Protein AF-A0A4Q5WMM6-F1 (afdb_monomer_lite)

Structure (mmCIF, N/CA/C/O backbone):
data_AF-A0A4Q5WMM6-F1
#
_entry.id   AF-A0A4Q5WMM6-F1
#
loop_
_atom_site.group_PDB
_atom_site.id
_atom_site.type_symbol
_atom_site.label_atom_id
_atom_site.label_alt_id
_atom_site.label_comp_id
_atom_site.label_asym_id
_atom_site.label_entity_id
_atom_site.label_seq_id
_atom_site.pdbx_PDB_ins_code
_atom_site.Cartn_x
_atom_site.Cartn_y
_atom_site.Cartn_z
_atom_site.occupancy
_atom_site.B_iso_or_equiv
_atom_site.auth_seq_id
_atom_site.auth_comp_id
_atom_site.auth_asym_id
_atom_site.auth_atom_id
_atom_site.pdbx_PDB_model_num
ATOM 1 N N . MET A 1 1 ? -0.741 -54.634 65.780 1.00 42.09 1 MET A N 1
ATOM 2 C CA . MET A 1 1 ? 0.707 -54.381 65.928 1.00 42.09 1 MET A CA 1
ATOM 3 C C . MET A 1 1 ? 1.304 -54.548 64.545 1.00 42.09 1 MET A C 1
ATOM 5 O O . MET A 1 1 ? 1.468 -55.671 64.091 1.00 42.09 1 MET A O 1
ATOM 9 N N . THR A 1 2 ? 1.455 -53.440 63.824 1.00 37.25 2 THR A N 1
ATOM 10 C CA . THR A 1 2 ? 1.686 -53.439 62.374 1.00 37.25 2 THR A CA 1
ATOM 11 C C . THR A 1 2 ? 2.961 -52.653 62.109 1.00 37.25 2 THR A C 1
ATOM 13 O O . THR A 1 2 ? 3.047 -51.476 62.450 1.00 37.25 2 THR A O 1
ATOM 16 N N . LEU A 1 3 ? 3.972 -53.351 61.593 1.00 31.09 3 LEU A N 1
ATOM 17 C CA . LEU A 1 3 ? 5.332 -52.864 61.388 1.00 31.09 3 LEU A CA 1
ATOM 18 C C . LEU A 1 3 ? 5.391 -52.001 60.115 1.00 31.09 3 LEU A C 1
ATOM 20 O O . LEU A 1 3 ? 5.029 -52.467 59.037 1.00 31.09 3 LEU A O 1
ATOM 24 N N . HIS A 1 4 ? 5.850 -50.755 60.236 1.00 38.62 4 HIS A N 1
ATOM 25 C CA . HIS A 1 4 ? 6.099 -49.850 59.111 1.00 38.62 4 HIS A CA 1
ATOM 26 C C . HIS A 1 4 ? 7.573 -49.980 58.698 1.00 38.62 4 HIS A C 1
ATOM 28 O O . HIS A 1 4 ? 8.462 -49.648 59.479 1.00 38.62 4 HIS A O 1
ATOM 34 N N . VAL A 1 5 ? 7.839 -50.463 57.482 1.00 46.03 5 VAL A N 1
ATOM 35 C CA . VAL A 1 5 ? 9.185 -50.502 56.885 1.00 46.03 5 VAL A CA 1
ATOM 36 C C . VAL A 1 5 ? 9.279 -49.375 55.862 1.00 46.03 5 VAL A C 1
ATOM 38 O O . VAL A 1 5 ? 8.534 -49.357 54.884 1.00 46.03 5 VAL A O 1
ATOM 41 N N . SER A 1 6 ? 10.179 -48.418 56.093 1.00 51.00 6 SER A N 1
ATOM 42 C CA . SER A 1 6 ? 10.506 -47.361 55.138 1.00 51.00 6 SER A CA 1
ATOM 43 C C . SER A 1 6 ? 11.709 -47.774 54.286 1.00 51.00 6 SER A C 1
ATOM 45 O O . SER A 1 6 ? 12.741 -48.209 54.791 1.00 51.00 6 SER A O 1
ATOM 47 N N . THR A 1 7 ? 11.587 -47.633 52.967 1.00 46.28 7 THR A N 1
ATOM 48 C CA . THR A 1 7 ? 12.708 -47.743 52.020 1.00 46.28 7 THR A CA 1
ATOM 49 C C . THR A 1 7 ? 13.027 -46.366 51.435 1.00 46.28 7 THR A C 1
ATOM 51 O O . THR A 1 7 ? 12.098 -45.672 51.008 1.00 46.28 7 THR A O 1
ATOM 54 N N . PRO A 1 8 ? 14.305 -45.954 51.341 1.00 46.97 8 PRO A N 1
ATOM 55 C CA . PRO A 1 8 ? 14.666 -44.655 50.791 1.00 46.97 8 PRO A CA 1
ATOM 56 C C . PRO A 1 8 ? 14.713 -44.696 49.255 1.00 46.97 8 PRO A C 1
ATOM 58 O O . PRO A 1 8 ? 15.453 -45.475 48.653 1.00 46.97 8 PRO A O 1
ATOM 61 N N . LYS A 1 9 ? 13.959 -43.802 48.602 1.00 46.16 9 LYS A N 1
ATOM 62 C CA . LYS A 1 9 ? 14.089 -43.513 47.164 1.00 46.16 9 LYS A CA 1
ATOM 63 C C . LYS A 1 9 ? 15.376 -42.716 46.914 1.00 46.16 9 LYS A C 1
ATOM 65 O O . LYS A 1 9 ? 15.429 -41.519 47.184 1.00 46.16 9 LYS A O 1
ATOM 70 N N . ARG A 1 10 ? 16.408 -43.365 46.363 1.00 42.62 10 ARG A N 1
ATOM 71 C CA . ARG A 1 10 ? 17.571 -42.687 45.763 1.00 42.62 10 ARG A CA 1
ATOM 72 C C . ARG A 1 10 ? 17.164 -42.052 44.429 1.00 42.62 10 ARG A C 1
ATOM 74 O O . ARG A 1 10 ? 16.766 -42.752 43.504 1.00 42.62 10 ARG A O 1
ATOM 81 N N . ALA A 1 11 ? 17.291 -40.731 44.331 1.00 43.66 11 ALA A N 1
ATOM 82 C CA . ALA A 1 11 ? 17.119 -39.980 43.093 1.00 43.66 11 ALA A CA 1
ATOM 83 C C . ALA A 1 11 ? 18.363 -40.128 42.198 1.00 43.66 11 ALA A C 1
ATOM 85 O O . ALA A 1 11 ? 19.453 -39.681 42.554 1.00 43.66 11 ALA A O 1
ATOM 86 N N . PHE A 1 12 ? 18.193 -40.743 41.029 1.00 40.00 12 PHE A N 1
ATOM 87 C CA . PHE A 1 12 ? 19.207 -40.806 39.977 1.00 40.00 12 PHE A CA 1
ATOM 88 C C . PHE A 1 12 ? 19.127 -39.510 39.150 1.00 40.00 12 PHE A C 1
ATOM 90 O O . PHE A 1 12 ? 18.174 -39.299 38.400 1.00 40.00 12 PHE A O 1
ATOM 97 N N . ARG A 1 13 ? 20.093 -38.597 39.315 1.00 43.25 13 ARG A N 1
ATOM 98 C CA . ARG A 1 13 ? 20.235 -37.404 38.461 1.00 43.25 13 ARG A CA 1
ATOM 99 C C . ARG A 1 13 ? 20.886 -37.807 37.134 1.00 43.25 13 ARG A C 1
ATOM 101 O O . ARG A 1 13 ? 22.081 -38.083 37.098 1.00 43.25 13 ARG A O 1
ATOM 108 N N . ILE A 1 14 ? 20.117 -37.796 36.045 1.00 45.94 14 ILE A N 1
ATOM 109 C CA . ILE A 1 14 ? 20.639 -37.869 34.671 1.00 45.94 14 ILE A CA 1
ATOM 110 C C . ILE A 1 14 ? 20.966 -36.440 34.218 1.00 45.94 14 ILE A C 1
ATOM 112 O O . ILE A 1 14 ? 20.097 -35.688 33.782 1.00 45.94 14 ILE A O 1
ATOM 116 N N . SER A 1 15 ? 22.235 -36.056 34.348 1.00 52.06 15 SER A N 1
ATOM 117 C CA . SER A 1 15 ? 22.768 -34.729 34.002 1.00 52.06 15 SER A CA 1
ATOM 118 C C . SER A 1 15 ? 23.566 -34.760 32.689 1.00 52.06 15 SER A C 1
ATOM 120 O O . SER A 1 15 ? 24.702 -34.302 32.662 1.00 52.06 15 SER A O 1
ATOM 122 N N . ALA A 1 16 ? 23.023 -35.329 31.605 1.00 49.00 16 ALA A N 1
ATOM 123 C CA . ALA A 1 16 ? 23.789 -35.507 30.358 1.00 49.00 16 ALA A CA 1
ATOM 124 C C . ALA A 1 16 ? 23.026 -35.216 29.049 1.00 49.00 16 ALA A C 1
ATOM 126 O O . ALA A 1 16 ? 23.457 -35.649 27.987 1.00 49.00 16 ALA A O 1
ATOM 127 N N . LEU A 1 17 ? 21.919 -34.458 29.081 1.00 43.31 17 LEU A N 1
ATOM 128 C CA . LEU A 1 17 ? 21.119 -34.171 27.872 1.00 43.31 17 LEU A CA 1
ATOM 129 C C . LEU A 1 17 ? 20.916 -32.675 27.553 1.00 43.31 17 LEU A C 1
ATOM 131 O O . LEU A 1 17 ? 19.968 -32.310 26.864 1.00 43.31 17 LEU A O 1
ATOM 135 N N . HIS A 1 18 ? 21.803 -31.796 28.034 1.00 44.00 18 HIS A N 1
ATOM 136 C CA . HIS A 1 18 ? 21.745 -30.348 27.754 1.00 44.00 18 HIS A CA 1
ATOM 137 C C . HIS A 1 18 ? 22.843 -29.829 26.805 1.00 44.00 18 HIS A C 1
ATOM 139 O O . HIS A 1 18 ? 22.775 -28.680 26.370 1.00 44.00 18 HIS A O 1
ATOM 145 N N . SER A 1 19 ? 23.816 -30.656 26.409 1.00 48.78 19 SER A N 1
ATOM 146 C CA . SER A 1 19 ? 24.912 -30.246 25.514 1.00 48.78 19 SER A CA 1
ATOM 147 C C . SER A 1 19 ? 24.616 -30.439 24.017 1.00 48.78 19 SER A C 1
ATOM 149 O O . SER A 1 19 ? 25.186 -29.722 23.200 1.00 48.78 19 SER A O 1
ATOM 151 N N . PHE A 1 20 ? 23.664 -31.297 23.627 1.00 45.09 20 PHE A N 1
ATOM 152 C CA . PHE A 1 20 ? 23.365 -31.549 22.203 1.00 45.09 20 PHE A CA 1
ATOM 153 C C . PHE A 1 20 ? 22.414 -30.528 21.544 1.00 45.09 20 PHE A C 1
ATOM 155 O O . PHE A 1 20 ? 22.384 -30.404 20.323 1.00 45.09 20 PHE A O 1
ATOM 162 N N . ARG A 1 21 ? 21.674 -29.724 22.324 1.00 45.56 21 ARG A N 1
ATOM 163 C CA . ARG A 1 21 ? 20.770 -28.682 21.781 1.00 45.56 21 ARG A CA 1
ATOM 164 C C . ARG A 1 21 ? 21.465 -27.359 21.432 1.00 45.56 21 ARG A C 1
ATOM 166 O O . ARG A 1 21 ? 20.851 -26.514 20.784 1.00 45.56 21 ARG A O 1
ATOM 173 N N . ARG A 1 22 ? 22.730 -27.164 21.826 1.00 46.16 22 ARG A N 1
ATOM 174 C CA . ARG A 1 22 ? 23.497 -25.945 21.500 1.00 46.16 22 ARG A CA 1
ATOM 175 C C . ARG A 1 22 ? 24.283 -26.047 20.187 1.00 46.16 22 ARG A C 1
ATOM 177 O O . ARG A 1 22 ? 24.434 -25.029 19.524 1.00 46.16 22 ARG A O 1
ATOM 184 N N . ALA A 1 23 ? 24.680 -27.245 19.752 1.00 45.91 23 ALA A N 1
ATOM 185 C CA . ALA A 1 23 ? 25.389 -27.429 18.479 1.00 45.91 23 ALA A CA 1
ATOM 186 C C . ALA A 1 23 ? 24.468 -27.309 17.241 1.00 45.91 23 ALA A C 1
ATOM 188 O O . ALA A 1 23 ? 24.877 -26.784 16.211 1.00 45.91 23 ALA A O 1
ATOM 189 N N . SER A 1 24 ? 23.191 -27.699 17.350 1.00 41.78 24 SER A N 1
ATOM 190 C CA . SER A 1 24 ? 22.228 -27.616 16.234 1.00 41.78 24 SER A CA 1
ATOM 191 C C . SER A 1 24 ? 21.763 -26.182 15.919 1.00 41.78 24 SER A C 1
ATOM 193 O O . SER A 1 24 ? 21.461 -25.877 14.768 1.00 41.78 24 SER A O 1
ATOM 195 N N . ARG A 1 25 ? 21.782 -25.264 16.898 1.00 44.69 25 ARG A N 1
ATOM 196 C CA . ARG A 1 25 ? 21.458 -23.843 16.660 1.00 44.69 25 ARG A CA 1
ATOM 197 C C . ARG A 1 25 ? 22.590 -23.062 15.986 1.00 44.69 25 ARG A C 1
ATOM 199 O O . ARG A 1 25 ? 22.311 -22.049 15.362 1.00 44.69 25 ARG A O 1
ATOM 206 N N . PHE A 1 26 ? 23.833 -23.541 16.062 1.00 45.47 26 PHE A N 1
ATOM 207 C CA . PHE A 1 26 ? 24.964 -22.923 15.359 1.00 45.47 26 PHE A CA 1
ATOM 208 C C . PHE A 1 26 ? 25.076 -23.377 13.895 1.00 45.47 26 PHE A C 1
ATOM 210 O O . PHE A 1 26 ? 25.489 -22.591 13.050 1.00 45.47 26 PHE A O 1
ATOM 217 N N . LEU A 1 27 ? 24.639 -24.599 13.564 1.00 41.47 27 LEU A N 1
ATOM 218 C CA . LEU A 1 27 ? 24.679 -25.105 12.186 1.00 41.47 27 LEU A CA 1
ATOM 219 C C . LEU A 1 27 ? 23.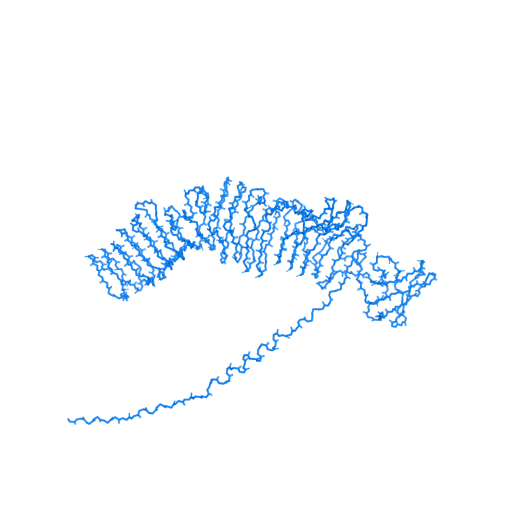536 -24.559 11.303 1.00 41.47 27 LEU A C 1
ATOM 221 O O . LEU A 1 27 ? 23.707 -24.439 10.095 1.00 41.47 27 LEU A O 1
ATOM 225 N N . LEU A 1 28 ? 22.397 -24.162 11.890 1.00 41.56 28 LEU A N 1
ATOM 226 C CA . LEU A 1 28 ? 21.270 -23.575 11.143 1.00 41.56 28 LEU A CA 1
ATOM 227 C C . LEU A 1 28 ? 21.453 -22.073 10.835 1.00 41.56 28 LEU A C 1
ATOM 229 O O . LEU A 1 28 ? 20.857 -21.571 9.891 1.00 41.56 28 LEU A O 1
ATOM 233 N N . VAL A 1 29 ? 22.299 -21.362 11.590 1.00 46.25 29 VAL A N 1
ATOM 234 C CA . VAL A 1 29 ? 22.613 -19.937 11.350 1.00 46.25 29 VAL A CA 1
ATOM 235 C C . VAL A 1 29 ? 23.725 -19.763 10.306 1.00 46.25 29 VAL A C 1
ATOM 237 O O . VAL A 1 29 ? 23.777 -18.739 9.632 1.00 46.25 29 VAL A O 1
ATOM 240 N N . LEU A 1 30 ? 24.576 -20.776 10.097 1.00 41.75 30 LEU A N 1
ATOM 241 C CA . LEU A 1 30 ? 25.654 -20.711 9.101 1.00 41.75 30 LEU A CA 1
ATOM 242 C C . LEU A 1 30 ? 25.179 -20.988 7.657 1.00 41.75 30 LEU A C 1
ATOM 244 O O . LEU A 1 30 ? 25.856 -20.591 6.714 1.00 41.75 30 LEU A O 1
ATOM 248 N N . LEU A 1 31 ? 24.011 -21.623 7.468 1.00 42.59 31 LEU A N 1
ATOM 249 C CA . LEU A 1 31 ? 23.415 -21.862 6.139 1.00 42.59 31 LEU A CA 1
ATOM 250 C C . LEU A 1 31 ? 22.515 -20.714 5.639 1.00 42.59 31 LEU A C 1
ATOM 252 O O . LEU A 1 31 ? 22.195 -20.677 4.455 1.00 42.59 31 LEU A O 1
ATOM 256 N N . SER A 1 32 ? 22.117 -19.765 6.498 1.00 42.34 32 SER A N 1
ATOM 257 C CA . SER A 1 32 ? 21.301 -18.600 6.099 1.00 42.34 32 SER A CA 1
ATOM 258 C C . SER A 1 32 ? 22.113 -17.418 5.564 1.00 42.34 32 SER A C 1
ATOM 260 O O . SER A 1 32 ? 21.542 -16.440 5.097 1.00 42.34 32 SER A O 1
ATOM 262 N N . SER A 1 33 ? 23.441 -17.503 5.610 1.00 38.25 33 SER A N 1
ATOM 263 C CA . SER A 1 33 ? 24.368 -16.549 4.998 1.00 38.25 33 SER A CA 1
ATOM 264 C C . SER A 1 33 ? 24.922 -17.082 3.675 1.00 38.25 33 SER A C 1
ATOM 266 O O . SER A 1 33 ? 26.099 -16.914 3.370 1.00 38.25 33 SER A O 1
ATOM 268 N N . PHE A 1 34 ? 24.070 -17.714 2.861 1.00 45.34 34 PHE A N 1
ATOM 269 C CA . PHE A 1 34 ? 24.264 -17.602 1.422 1.00 45.34 34 PHE A CA 1
ATOM 270 C C . PHE A 1 34 ? 24.040 -16.132 1.091 1.00 45.34 34 PHE A C 1
ATOM 272 O O . PHE A 1 34 ? 22.903 -15.671 1.006 1.00 45.34 34 PHE A O 1
ATOM 279 N N . SER A 1 35 ? 25.136 -15.382 0.972 1.00 44.38 35 SER A N 1
ATOM 280 C CA . SER A 1 35 ? 25.141 -14.109 0.270 1.00 44.38 35 SER A CA 1
ATOM 281 C C . SER A 1 35 ? 24.444 -14.373 -1.056 1.00 44.38 35 SER A C 1
ATOM 283 O O . SER A 1 35 ? 24.987 -15.084 -1.903 1.00 44.38 35 SER A O 1
ATOM 285 N N . LEU A 1 36 ? 23.208 -13.894 -1.201 1.00 47.59 36 LEU A N 1
ATOM 286 C CA . LEU A 1 36 ? 22.569 -13.797 -2.500 1.00 47.59 36 LEU A CA 1
ATOM 287 C C . LEU A 1 36 ? 23.571 -13.016 -3.341 1.00 47.59 36 LEU A C 1
ATOM 289 O O . LEU A 1 36 ? 23.777 -11.828 -3.102 1.00 47.59 36 LEU A O 1
ATOM 293 N N . LEU A 1 37 ? 24.282 -13.712 -4.231 1.00 48.50 37 LEU A N 1
ATOM 294 C CA . LEU A 1 37 ? 25.025 -13.078 -5.303 1.00 48.50 37 LEU A CA 1
ATOM 295 C C . LEU A 1 37 ? 23.961 -12.292 -6.052 1.00 48.50 37 LEU A C 1
ATOM 297 O O . LEU A 1 37 ? 23.182 -12.869 -6.809 1.00 48.50 37 LEU A O 1
ATOM 301 N N . THR A 1 38 ? 23.850 -11.002 -5.749 1.00 57.22 38 THR A N 1
ATOM 302 C CA . THR A 1 38 ? 23.042 -10.076 -6.520 1.00 57.22 38 THR A CA 1
ATOM 303 C C . THR A 1 38 ? 23.685 -10.096 -7.890 1.00 57.22 38 THR A C 1
ATOM 305 O O . THR A 1 38 ? 24.739 -9.496 -8.097 1.00 57.22 38 THR A O 1
ATOM 308 N N . ALA A 1 39 ? 23.124 -10.902 -8.793 1.00 64.38 39 ALA A N 1
ATOM 309 C CA . ALA A 1 39 ? 23.498 -10.863 -10.189 1.00 64.38 39 ALA A CA 1
ATOM 310 C C . ALA A 1 39 ? 23.431 -9.390 -10.589 1.00 64.38 39 ALA A C 1
ATOM 312 O O . ALA A 1 39 ? 22.413 -8.738 -10.347 1.00 64.38 39 ALA A O 1
ATOM 313 N N . HIS A 1 40 ? 24.549 -8.854 -11.077 1.00 68.56 40 HIS A N 1
ATOM 314 C CA . HIS A 1 40 ? 24.590 -7.470 -11.514 1.00 68.56 40 HIS A CA 1
ATOM 315 C C . HIS A 1 40 ? 23.494 -7.286 -12.557 1.00 68.56 40 HIS A C 1
ATOM 317 O O . HIS A 1 40 ? 23.458 -8.010 -13.555 1.00 68.56 40 HIS A O 1
ATOM 323 N N . ALA A 1 41 ? 22.580 -6.361 -12.280 1.00 82.50 41 ALA A N 1
ATOM 324 C CA . ALA A 1 41 ? 21.581 -5.974 -13.248 1.00 82.50 41 ALA A CA 1
ATOM 325 C C . ALA A 1 41 ? 22.301 -5.431 -14.484 1.00 82.50 41 ALA A C 1
ATOM 327 O O . ALA A 1 41 ? 23.289 -4.702 -14.363 1.00 82.50 41 ALA A O 1
ATOM 328 N N . ASN A 1 42 ? 21.868 -5.847 -15.675 1.00 94.75 42 ASN A N 1
ATOM 329 C CA . ASN A 1 42 ? 22.401 -5.245 -16.891 1.00 94.75 42 ASN A CA 1
ATOM 330 C C . ASN A 1 42 ? 21.681 -3.924 -17.124 1.00 94.75 42 ASN A C 1
ATOM 332 O O . ASN A 1 42 ? 20.454 -3.873 -17.025 1.00 94.75 42 ASN A O 1
ATOM 336 N N . ASP A 1 43 ? 22.425 -2.903 -17.526 1.00 96.62 43 ASP A N 1
ATOM 337 C CA . ASP A 1 43 ? 21.830 -1.640 -17.943 1.00 96.62 43 ASP A CA 1
ATOM 338 C C . ASP A 1 43 ? 21.176 -1.802 -19.320 1.00 96.62 43 ASP A C 1
ATOM 340 O O . ASP A 1 43 ? 21.827 -2.200 -20.293 1.00 96.62 43 ASP A O 1
ATOM 344 N N . VAL A 1 44 ? 19.893 -1.457 -19.418 1.00 97.69 44 VAL A N 1
ATOM 345 C CA . VAL A 1 44 ? 19.125 -1.433 -20.667 1.00 97.69 44 VAL A CA 1
ATOM 346 C C . VAL A 1 44 ? 18.555 -0.033 -20.872 1.00 97.69 44 VAL A C 1
ATOM 348 O O . VAL A 1 44 ? 17.702 0.430 -20.120 1.00 97.69 44 VAL A O 1
ATOM 351 N N . THR A 1 45 ? 19.036 0.670 -21.895 1.00 97.56 45 THR A N 1
ATOM 352 C CA . THR A 1 45 ? 18.696 2.079 -22.140 1.00 97.56 45 THR A CA 1
ATOM 353 C C . THR A 1 45 ? 17.848 2.234 -23.395 1.00 97.56 45 THR A C 1
ATOM 355 O O . THR A 1 45 ? 18.151 1.637 -24.426 1.00 97.56 45 THR A O 1
ATOM 358 N N . ALA A 1 46 ? 16.801 3.057 -23.333 1.00 98.00 46 ALA A N 1
ATOM 359 C CA . ALA A 1 46 ? 15.994 3.397 -24.496 1.00 98.00 46 ALA A CA 1
ATOM 360 C C . ALA A 1 46 ? 16.812 4.228 -25.499 1.00 98.00 46 ALA A C 1
ATOM 362 O O . ALA A 1 46 ? 17.405 5.248 -25.141 1.00 98.00 46 ALA A O 1
ATOM 363 N N . ILE A 1 47 ? 16.813 3.814 -26.765 1.00 97.00 47 ILE A N 1
ATOM 364 C CA . ILE A 1 47 ? 17.522 4.478 -27.872 1.00 97.00 47 ILE A CA 1
ATOM 365 C C . ILE A 1 47 ? 16.587 5.037 -28.947 1.00 97.00 47 ILE A C 1
ATOM 367 O O . ILE A 1 47 ? 17.034 5.779 -29.822 1.00 97.00 47 ILE A O 1
ATOM 371 N N . ALA A 1 48 ? 15.301 4.708 -28.866 1.00 97.12 48 ALA A N 1
ATOM 372 C CA . ALA A 1 48 ? 14.254 5.207 -29.741 1.00 97.12 48 ALA A CA 1
ATOM 373 C C . ALA A 1 48 ? 12.916 5.237 -28.990 1.00 97.12 48 ALA A C 1
ATOM 375 O O . ALA A 1 48 ? 12.767 4.629 -27.931 1.00 97.12 48 ALA A O 1
ATOM 376 N N . SER A 1 49 ? 11.923 5.924 -29.558 1.00 97.88 49 SER A N 1
ATOM 377 C CA . SER A 1 49 ? 10.533 5.746 -29.120 1.00 97.88 49 SER A CA 1
ATOM 378 C C . SER A 1 49 ? 9.990 4.419 -29.658 1.00 97.88 49 SER A C 1
ATOM 380 O O . SER A 1 49 ? 10.342 4.020 -30.768 1.00 97.88 49 SER A O 1
ATOM 382 N N . GLY A 1 50 ? 9.131 3.738 -28.903 1.00 98.19 50 GLY A N 1
ATOM 383 C CA . GLY A 1 50 ? 8.555 2.464 -29.332 1.00 98.19 50 GLY A CA 1
ATOM 384 C C . GLY A 1 50 ? 7.935 1.645 -28.206 1.00 98.19 50 GLY A C 1
ATOM 385 O O . GLY A 1 50 ? 7.705 2.130 -27.101 1.00 98.19 50 GLY A O 1
ATOM 386 N N . SER A 1 51 ? 7.615 0.387 -28.500 1.00 98.25 51 SER A N 1
ATOM 387 C CA . SER A 1 51 ? 7.031 -0.525 -27.514 1.00 98.25 51 SER A CA 1
ATOM 388 C C . SER A 1 51 ? 8.092 -1.094 -26.573 1.00 98.25 51 SER A C 1
ATOM 390 O O . SER A 1 51 ? 9.197 -1.420 -26.995 1.00 98.25 51 SER A O 1
ATOM 392 N N . TRP A 1 52 ? 7.732 -1.311 -25.307 1.00 98.38 52 TRP A N 1
ATOM 393 C CA . TRP A 1 52 ? 8.610 -1.920 -24.305 1.00 98.38 52 TRP A CA 1
ATOM 394 C C . TRP A 1 52 ? 9.174 -3.274 -24.759 1.00 98.38 52 TRP A C 1
ATOM 396 O O . TRP A 1 52 ? 10.321 -3.599 -24.480 1.00 98.38 52 TRP A O 1
ATOM 406 N N . ASN A 1 53 ? 8.393 -4.068 -25.487 1.00 97.88 53 ASN A N 1
ATOM 407 C CA . ASN A 1 53 ? 8.787 -5.392 -25.965 1.00 97.88 53 ASN A CA 1
ATOM 408 C C . ASN A 1 53 ? 9.461 -5.396 -27.354 1.00 97.88 53 ASN A C 1
ATOM 410 O O . ASN A 1 53 ? 9.673 -6.473 -27.909 1.00 97.88 53 ASN A O 1
ATOM 414 N N . ALA A 1 54 ? 9.798 -4.236 -27.928 1.00 98.06 54 ALA A N 1
ATOM 415 C CA . ALA A 1 54 ? 10.490 -4.149 -29.213 1.00 98.06 54 ALA A CA 1
ATOM 416 C C . ALA A 1 54 ? 12.014 -4.004 -29.006 1.00 98.06 54 ALA A C 1
ATOM 418 O O . ALA A 1 54 ? 12.437 -3.011 -28.416 1.00 98.06 54 ALA A O 1
ATOM 419 N N . PRO A 1 55 ? 12.864 -4.927 -29.508 1.00 97.81 55 PRO A N 1
ATOM 420 C CA . PRO A 1 55 ? 14.321 -4.828 -29.350 1.00 97.81 55 PRO A CA 1
ATOM 421 C C . PRO A 1 55 ? 14.907 -3.495 -29.831 1.00 97.81 55 PRO A C 1
ATOM 423 O O . PRO A 1 55 ? 15.734 -2.921 -29.135 1.00 97.81 55 PRO A O 1
ATOM 426 N N . ALA A 1 56 ? 14.410 -2.955 -30.949 1.00 97.62 56 ALA A N 1
ATOM 427 C CA . ALA A 1 56 ? 14.865 -1.687 -31.529 1.00 97.62 56 ALA A CA 1
ATOM 428 C C . ALA A 1 56 ? 14.620 -0.449 -30.643 1.00 97.62 56 ALA A C 1
ATOM 430 O O . ALA A 1 56 ? 15.145 0.631 -30.908 1.00 97.62 56 ALA A O 1
ATOM 431 N N . THR A 1 57 ? 13.813 -0.573 -29.586 1.00 98.12 57 THR A N 1
ATOM 432 C CA . THR A 1 57 ? 13.610 0.497 -28.603 1.00 98.12 57 THR A CA 1
ATOM 433 C C . THR A 1 57 ? 14.777 0.594 -27.622 1.00 98.12 57 THR A C 1
ATOM 435 O O . THR A 1 57 ? 15.001 1.662 -27.057 1.00 98.12 57 THR A O 1
ATOM 438 N N . TRP A 1 58 ? 15.554 -0.474 -27.441 1.00 98.31 58 TRP A N 1
ATOM 439 C CA . TRP A 1 58 ? 16.427 -0.653 -26.287 1.00 98.31 58 TRP A CA 1
ATOM 440 C C . TRP A 1 58 ? 17.820 -1.117 -26.673 1.00 98.31 58 TRP A C 1
ATOM 442 O O . TRP A 1 58 ? 17.976 -1.935 -27.566 1.00 98.31 58 TRP A O 1
ATOM 452 N N . VAL A 1 59 ? 18.830 -0.692 -25.922 1.00 98.12 59 VAL A N 1
ATOM 453 C CA . VAL A 1 59 ? 20.185 -1.244 -25.999 1.00 98.12 59 VAL A CA 1
ATOM 454 C C . VAL A 1 59 ? 20.601 -1.749 -24.632 1.00 98.12 59 VAL A C 1
ATOM 456 O O . VAL A 1 59 ? 20.588 -0.992 -23.662 1.00 98.12 59 VAL A O 1
ATOM 459 N N . ARG A 1 60 ? 21.003 -3.020 -24.565 1.00 97.69 60 ARG A N 1
ATOM 460 C CA . ARG A 1 60 ? 21.658 -3.604 -23.391 1.00 97.69 60 ARG A CA 1
ATOM 461 C C . ARG A 1 60 ? 23.150 -3.334 -23.467 1.00 97.69 60 ARG A C 1
ATOM 463 O O . ARG A 1 60 ? 23.798 -3.803 -24.406 1.00 97.69 60 ARG A O 1
ATOM 47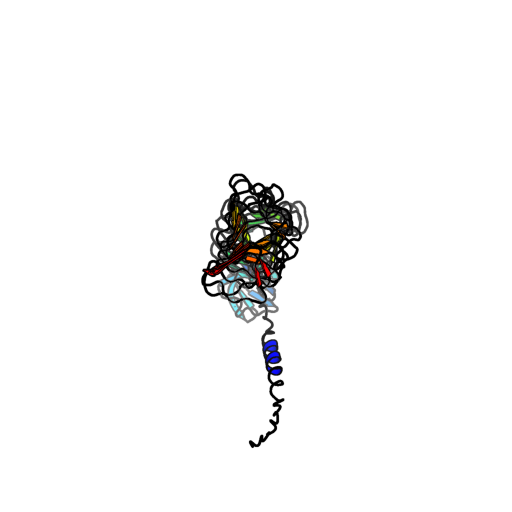0 N N . THR A 1 61 ? 23.684 -2.625 -22.480 1.00 97.19 61 THR A N 1
ATOM 471 C CA . THR A 1 61 ? 25.122 -2.372 -22.366 1.00 97.19 61 THR A CA 1
ATOM 472 C C . THR A 1 61 ? 25.855 -3.687 -22.130 1.00 97.19 61 THR A C 1
ATOM 474 O O . THR A 1 61 ? 25.471 -4.488 -21.277 1.00 97.19 61 THR A O 1
ATOM 477 N N . LEU A 1 62 ? 26.913 -3.916 -22.901 1.00 96.25 62 LEU A N 1
ATOM 478 C CA . LEU A 1 62 ? 27.779 -5.080 -22.780 1.00 96.25 62 LEU A CA 1
ATOM 479 C C . LEU A 1 62 ? 29.140 -4.660 -22.203 1.00 96.25 62 LEU A C 1
ATOM 481 O O . LEU A 1 62 ? 29.542 -3.504 -22.353 1.00 96.25 62 LEU A O 1
ATOM 485 N N . PRO A 1 63 ? 29.869 -5.573 -21.534 1.00 95.12 63 PRO A N 1
ATOM 486 C CA . PRO A 1 63 ? 31.183 -5.261 -20.983 1.00 95.12 63 PRO A CA 1
ATOM 487 C C . PRO A 1 63 ? 32.192 -4.797 -22.045 1.00 95.12 63 PRO A C 1
ATOM 489 O O . PRO A 1 63 ? 32.101 -5.147 -23.224 1.00 95.12 63 PRO A O 1
ATOM 492 N N . GLY A 1 64 ? 33.212 -4.062 -21.600 1.00 95.69 64 GLY A N 1
ATOM 493 C CA . GLY A 1 64 ? 34.321 -3.613 -22.442 1.00 95.69 64 GLY A CA 1
ATOM 494 C C . GLY A 1 64 ? 33.990 -2.415 -23.337 1.00 95.69 64 GLY A C 1
ATOM 495 O O . GLY A 1 64 ? 32.991 -1.719 -23.162 1.00 95.69 64 GLY A O 1
ATOM 496 N N . THR A 1 65 ? 34.870 -2.152 -24.297 1.00 97.50 65 THR A N 1
ATOM 497 C CA . THR A 1 65 ? 34.708 -1.089 -25.298 1.00 97.50 65 THR A CA 1
ATOM 498 C C . THR A 1 65 ? 34.906 -1.643 -26.698 1.00 97.50 65 THR A C 1
ATOM 500 O O . THR A 1 65 ? 35.600 -2.642 -26.880 1.00 97.50 65 THR A O 1
ATOM 503 N N . ILE A 1 66 ? 34.323 -0.985 -27.698 1.00 98.00 66 ILE A N 1
ATOM 504 C CA . ILE A 1 66 ? 34.609 -1.266 -29.110 1.00 98.00 66 ILE A CA 1
ATOM 505 C C . ILE A 1 66 ? 35.332 -0.099 -29.763 1.00 98.00 66 ILE A C 1
ATOM 507 O O . ILE A 1 66 ? 35.206 1.047 -29.333 1.00 98.00 66 ILE A O 1
ATOM 511 N N . ASN A 1 67 ? 36.056 -0.406 -30.832 1.00 97.50 67 ASN A N 1
ATOM 512 C CA . ASN A 1 67 ? 36.641 0.544 -31.755 1.00 97.50 67 ASN A CA 1
ATOM 513 C C . ASN A 1 67 ? 36.295 0.154 -33.196 1.00 97.50 67 ASN A C 1
ATOM 515 O O . ASN A 1 67 ? 36.440 -1.008 -33.586 1.00 97.50 67 ASN A O 1
ATOM 519 N N . VAL A 1 68 ? 35.863 1.135 -33.984 1.00 96.12 68 VAL A N 1
ATOM 520 C CA . VAL A 1 68 ? 35.514 0.977 -35.396 1.00 96.12 68 VAL A CA 1
ATOM 521 C C . VAL A 1 68 ? 36.092 2.137 -36.182 1.00 96.12 68 VAL A C 1
ATOM 523 O O . VAL A 1 68 ? 35.822 3.297 -35.870 1.00 96.12 68 VAL A O 1
ATOM 526 N N . ASN A 1 69 ? 36.871 1.824 -37.213 1.00 96.50 69 ASN A N 1
ATOM 527 C CA . ASN A 1 69 ? 37.461 2.831 -38.084 1.00 96.50 69 ASN A CA 1
ATOM 528 C C . ASN A 1 69 ? 36.521 3.130 -39.257 1.00 96.50 69 ASN A C 1
ATOM 530 O O . ASN A 1 69 ? 35.913 2.221 -39.834 1.00 96.50 69 ASN A O 1
ATOM 534 N N . SER A 1 70 ? 36.453 4.401 -39.641 1.00 96.44 70 SER A N 1
ATOM 535 C CA . SER A 1 70 ? 35.683 4.872 -40.788 1.00 96.44 70 SER A CA 1
ATOM 536 C C . SER A 1 70 ? 36.065 4.116 -42.058 1.00 96.44 70 SER A C 1
ATOM 538 O O . SER A 1 70 ? 37.242 3.901 -42.339 1.00 96.44 70 SER A O 1
ATOM 540 N N . GLY A 1 71 ? 35.062 3.741 -42.851 1.00 95.31 71 GLY A N 1
ATOM 541 C CA . GLY A 1 71 ? 35.258 3.029 -44.114 1.00 95.31 71 GLY A CA 1
ATOM 542 C C . GLY A 1 71 ? 35.577 1.539 -43.959 1.00 95.31 71 GLY A C 1
ATOM 543 O O . GLY A 1 71 ? 35.838 0.881 -44.962 1.00 95.31 71 GLY A O 1
ATOM 544 N N . THR A 1 72 ? 35.519 0.989 -42.742 1.00 96.38 72 THR A N 1
ATOM 545 C CA . THR A 1 72 ? 35.717 -0.445 -42.483 1.00 96.38 72 THR A CA 1
ATOM 546 C C . THR A 1 72 ? 34.447 -1.085 -41.922 1.00 96.38 72 THR A C 1
ATOM 548 O O . THR A 1 72 ? 33.651 -0.422 -41.256 1.00 96.38 72 THR A O 1
ATOM 551 N N . ALA A 1 73 ? 34.249 -2.377 -42.187 1.00 96.75 73 ALA A N 1
ATOM 552 C CA . ALA A 1 73 ? 33.177 -3.186 -41.597 1.00 96.75 73 ALA A CA 1
ATOM 553 C C . ALA A 1 73 ? 33.641 -3.966 -40.354 1.00 96.75 73 ALA A C 1
ATOM 555 O O . ALA A 1 73 ? 32.874 -4.749 -39.802 1.00 96.75 73 ALA A O 1
ATOM 556 N N . THR A 1 74 ? 34.896 -3.804 -39.933 1.00 97.38 74 THR A N 1
ATOM 557 C CA . THR A 1 74 ? 35.479 -4.553 -38.816 1.00 97.38 74 THR A CA 1
ATOM 558 C C . THR A 1 74 ? 35.327 -3.771 -37.523 1.00 97.38 74 THR A C 1
ATOM 560 O O . THR A 1 74 ? 35.738 -2.616 -37.434 1.00 97.38 74 THR A O 1
ATOM 563 N N . VAL A 1 75 ? 34.782 -4.429 -36.508 1.00 97.25 75 VAL A N 1
ATOM 564 C CA . VAL A 1 75 ? 34.691 -3.914 -35.142 1.00 97.25 75 VAL A CA 1
ATOM 565 C C . VAL A 1 75 ? 35.655 -4.710 -34.278 1.00 97.25 75 VAL A C 1
ATOM 567 O O . VAL A 1 75 ? 35.605 -5.941 -34.281 1.00 97.25 75 VAL A O 1
ATOM 570 N N . THR A 1 76 ? 36.498 -4.014 -33.522 1.00 97.25 76 THR A N 1
ATOM 571 C CA . THR A 1 76 ? 37.428 -4.628 -32.566 1.00 97.25 76 THR A CA 1
ATOM 572 C C . THR A 1 76 ? 37.010 -4.270 -31.147 1.00 97.25 76 THR A C 1
ATOM 574 O O . THR A 1 76 ? 36.723 -3.107 -30.878 1.00 97.25 76 THR A O 1
ATOM 577 N N . ALA A 1 77 ? 36.994 -5.239 -30.235 1.00 96.50 77 ALA A N 1
ATOM 578 C CA . ALA A 1 77 ? 36.675 -5.032 -28.827 1.00 96.50 77 ALA A CA 1
ATOM 579 C C . ALA A 1 77 ? 37.909 -5.095 -27.915 1.00 96.50 77 ALA A C 1
ATOM 581 O O . ALA A 1 77 ? 38.837 -5.871 -28.149 1.00 96.50 77 ALA A O 1
ATOM 582 N N . THR A 1 78 ? 37.872 -4.322 -26.830 1.00 96.31 78 THR A N 1
ATOM 583 C CA . THR A 1 78 ? 38.853 -4.338 -25.738 1.00 96.31 78 THR A CA 1
ATOM 584 C C . THR A 1 78 ? 38.150 -4.697 -24.429 1.00 96.31 78 THR A C 1
ATOM 586 O O . THR A 1 78 ? 37.129 -4.104 -24.083 1.00 96.31 78 THR A O 1
ATOM 589 N N . GLY A 1 79 ? 38.704 -5.658 -23.682 1.00 92.75 79 GLY A N 1
ATOM 590 C CA . GLY A 1 79 ? 38.187 -6.061 -22.365 1.00 92.75 79 GLY A CA 1
ATOM 591 C C . GLY A 1 79 ? 36.959 -6.981 -22.391 1.00 92.75 79 GLY A C 1
ATOM 592 O O . GLY A 1 79 ? 36.363 -7.211 -21.344 1.00 92.75 79 GLY A O 1
ATOM 593 N N . VAL A 1 80 ? 36.576 -7.511 -23.557 1.00 92.06 80 VAL A N 1
ATOM 594 C CA . VAL A 1 80 ? 35.431 -8.417 -23.713 1.00 92.06 80 VAL A CA 1
ATOM 595 C C . VAL A 1 80 ? 35.644 -9.375 -24.884 1.00 92.06 80 VAL A C 1
ATOM 597 O O . VAL A 1 80 ? 36.415 -9.084 -25.803 1.00 92.06 80 VAL A O 1
ATOM 600 N N . THR A 1 81 ? 34.944 -10.510 -24.857 1.00 93.31 81 THR A N 1
ATOM 601 C CA . THR A 1 81 ? 34.822 -11.419 -25.996 1.00 93.31 81 THR A CA 1
ATOM 602 C C . THR A 1 81 ? 33.411 -11.381 -26.589 1.00 93.31 81 THR A C 1
ATOM 604 O O . THR A 1 81 ? 32.439 -11.566 -25.865 1.00 93.31 81 THR A O 1
ATOM 607 N N . PHE A 1 82 ? 33.277 -11.194 -27.901 1.00 94.81 82 PHE A N 1
ATOM 608 C CA . PHE A 1 82 ? 31.997 -11.194 -28.614 1.00 94.81 82 PHE A CA 1
ATOM 609 C C . PHE A 1 82 ? 31.279 -12.548 -28.577 1.00 94.81 82 PHE A C 1
ATOM 611 O O . PHE A 1 82 ? 30.048 -12.591 -28.609 1.00 94.81 82 PHE A O 1
ATOM 618 N N . GLN A 1 83 ? 32.028 -13.652 -28.504 1.00 93.94 83 GLN A N 1
ATOM 619 C CA . GLN A 1 83 ? 31.456 -14.995 -28.502 1.00 93.94 83 GLN A CA 1
ATOM 620 C C . GLN A 1 83 ? 30.545 -15.192 -27.281 1.00 93.94 83 GLN A C 1
ATOM 622 O O . GLN A 1 83 ? 30.967 -15.004 -26.144 1.00 93.94 83 GLN A O 1
ATOM 627 N N . GLY A 1 84 ? 29.282 -15.544 -27.533 1.00 91.69 84 GLY A N 1
ATOM 628 C CA . GLY A 1 84 ? 28.251 -15.705 -26.501 1.00 91.69 84 GLY A CA 1
ATOM 629 C C . GLY A 1 84 ? 27.539 -14.412 -26.083 1.00 91.69 84 GLY A C 1
ATOM 630 O O . GLY A 1 84 ? 26.502 -14.494 -25.434 1.00 91.69 84 GLY A O 1
ATOM 631 N N . LEU A 1 85 ? 28.031 -13.233 -26.486 1.00 94.31 85 LEU A N 1
ATOM 632 C CA . LEU A 1 85 ? 27.374 -11.948 -26.210 1.00 94.31 85 LEU A CA 1
ATOM 633 C C . LEU A 1 85 ? 26.566 -11.431 -27.403 1.00 94.31 85 LEU A C 1
ATOM 635 O O . LEU A 1 85 ? 25.476 -10.884 -27.228 1.00 94.31 85 LEU A O 1
ATOM 639 N N . VAL A 1 86 ? 27.078 -11.623 -28.620 1.00 96.62 86 VAL A N 1
ATOM 640 C CA . VAL A 1 86 ? 26.428 -11.202 -29.869 1.00 96.62 86 VAL A CA 1
ATOM 641 C C . VAL A 1 86 ? 26.231 -12.383 -30.810 1.00 96.62 86 VAL A C 1
ATOM 643 O O . VAL A 1 86 ? 27.013 -13.333 -30.814 1.00 96.62 86 VAL A O 1
ATOM 646 N N . SER A 1 87 ? 25.170 -12.315 -31.603 1.00 96.69 87 SER A N 1
ATOM 647 C CA . SER A 1 87 ? 24.854 -13.252 -32.678 1.00 96.69 87 SER A CA 1
ATOM 648 C C . SER A 1 87 ? 24.900 -12.550 -34.033 1.00 96.69 87 SER A C 1
ATOM 650 O O . SER A 1 87 ? 24.896 -11.321 -34.119 1.00 96.69 87 SER A O 1
ATOM 652 N N . VAL A 1 88 ? 24.959 -13.340 -35.108 1.00 97.00 88 VAL A N 1
ATOM 653 C CA . VAL A 1 88 ? 24.716 -12.819 -36.459 1.00 97.00 88 VAL A CA 1
ATOM 654 C C . VAL A 1 88 ? 23.342 -12.150 -36.481 1.00 97.00 88 VAL A C 1
ATOM 656 O O . VAL A 1 88 ? 22.417 -12.606 -35.817 1.00 97.00 88 VAL A O 1
ATOM 659 N N . ASP A 1 89 ? 23.250 -11.057 -37.229 1.00 97.50 89 ASP A N 1
ATOM 660 C CA . ASP A 1 89 ? 22.093 -10.178 -37.367 1.00 97.50 89 ASP A CA 1
ATOM 661 C C . ASP A 1 89 ? 21.748 -9.270 -36.176 1.00 97.50 89 ASP A C 1
ATOM 663 O O . ASP A 1 89 ? 20.862 -8.426 -36.328 1.00 97.50 89 ASP A O 1
ATOM 667 N N . ASP A 1 90 ? 22.484 -9.329 -35.061 1.00 98.06 90 ASP A N 1
ATOM 668 C CA . ASP A 1 90 ? 22.335 -8.345 -33.981 1.00 98.06 90 ASP A CA 1
ATOM 669 C C . ASP A 1 90 ? 22.697 -6.929 -34.479 1.00 98.06 90 ASP A C 1
ATOM 671 O O . ASP A 1 90 ? 23.668 -6.733 -35.220 1.00 98.06 90 ASP A O 1
ATOM 675 N N . PHE A 1 91 ? 21.941 -5.918 -34.045 1.00 98.19 91 PHE A N 1
ATOM 676 C CA . PHE A 1 91 ? 22.297 -4.510 -34.228 1.00 98.19 91 PHE A CA 1
ATOM 677 C C . PHE A 1 91 ? 23.149 -4.030 -33.053 1.00 98.19 91 PHE A C 1
ATOM 679 O O . PHE A 1 91 ? 22.781 -4.201 -31.890 1.00 98.19 91 PHE A O 1
ATOM 686 N N . ILE A 1 92 ? 24.300 -3.431 -33.363 1.00 98.06 92 ILE A N 1
ATOM 687 C CA . ILE A 1 92 ? 25.264 -2.926 -32.384 1.00 98.06 92 ILE A CA 1
ATOM 688 C C . ILE A 1 92 ? 25.152 -1.413 -32.285 1.00 98.06 92 ILE A C 1
ATOM 690 O O . ILE A 1 92 ? 25.170 -0.720 -33.304 1.00 98.06 92 ILE A O 1
ATOM 694 N N . HIS A 1 93 ? 25.119 -0.901 -31.060 1.00 98.12 93 HIS A N 1
ATOM 695 C CA . HIS A 1 93 ? 25.079 0.527 -30.765 1.00 98.12 93 HIS A CA 1
ATOM 696 C C . HIS A 1 93 ? 26.205 0.910 -29.805 1.00 98.12 93 HIS A C 1
ATOM 698 O O . HIS A 1 93 ? 26.667 0.096 -29.004 1.00 98.12 93 HIS A O 1
ATOM 704 N N . LEU A 1 94 ? 26.631 2.170 -29.865 1.00 96.94 94 LEU A N 1
ATOM 705 C CA . LEU A 1 94 ? 27.359 2.789 -28.759 1.00 96.94 94 LEU A CA 1
ATOM 706 C C . LEU A 1 94 ? 26.397 3.057 -27.590 1.00 96.94 94 LEU A C 1
ATOM 708 O O . LEU A 1 94 ? 25.182 3.113 -27.775 1.00 96.94 94 LEU A O 1
ATOM 712 N N . ALA A 1 95 ? 26.935 3.265 -26.387 1.00 92.19 95 ALA A N 1
ATOM 713 C CA . ALA A 1 95 ? 26.141 3.572 -25.191 1.00 92.19 95 ALA A CA 1
ATOM 714 C C . ALA A 1 95 ? 25.310 4.866 -25.319 1.00 92.19 95 ALA A C 1
ATOM 716 O O . ALA A 1 95 ? 24.300 5.034 -24.641 1.00 92.19 95 ALA A O 1
ATOM 717 N N . ASP A 1 96 ? 25.694 5.771 -26.223 1.00 90.38 96 ASP A N 1
ATOM 718 C CA . ASP A 1 96 ? 24.909 6.956 -26.569 1.00 90.38 96 ASP A CA 1
ATOM 719 C C . ASP A 1 96 ? 23.767 6.661 -27.563 1.00 90.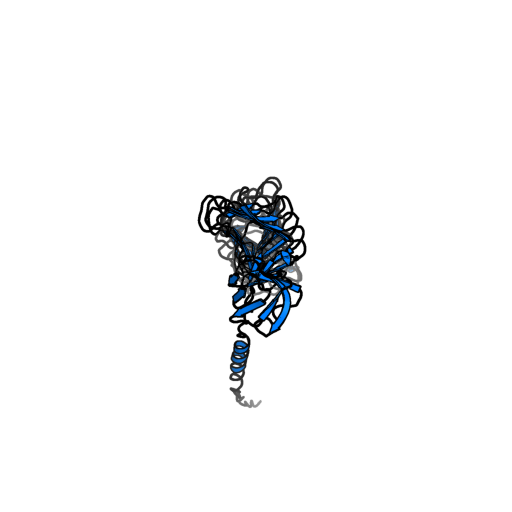38 96 ASP A C 1
ATOM 721 O O . ASP A 1 96 ? 23.107 7.589 -28.021 1.00 90.38 96 ASP A O 1
ATOM 725 N N . GLY A 1 97 ? 23.516 5.400 -27.916 1.00 93.94 97 GLY A N 1
ATOM 726 C CA . GLY A 1 97 ? 22.492 4.968 -28.865 1.00 93.94 97 GLY A CA 1
ATOM 727 C C . GLY A 1 97 ? 22.876 5.089 -30.342 1.00 93.94 97 GLY A C 1
ATOM 728 O O . GLY A 1 97 ? 22.099 4.664 -31.197 1.00 93.94 97 GLY A O 1
ATOM 729 N N . THR A 1 98 ? 24.059 5.612 -30.678 1.00 95.62 98 THR A N 1
ATOM 730 C CA . THR A 1 98 ? 24.525 5.695 -32.068 1.00 95.62 98 THR A CA 1
ATOM 731 C C . THR A 1 98 ? 24.659 4.296 -32.666 1.00 95.62 98 THR A C 1
ATOM 733 O O . THR A 1 98 ? 25.472 3.495 -32.200 1.00 95.62 98 THR A O 1
ATOM 736 N N . LEU A 1 99 ? 23.907 4.010 -33.735 1.00 97.06 99 LEU A N 1
ATOM 737 C CA . LEU A 1 99 ? 24.010 2.745 -34.466 1.00 97.06 99 LEU A CA 1
ATOM 738 C C . LEU A 1 99 ? 25.419 2.589 -35.045 1.00 97.06 99 LEU A C 1
ATOM 740 O O . LEU A 1 99 ? 25.897 3.449 -35.787 1.00 97.06 99 LEU A O 1
ATOM 744 N N . VAL A 1 100 ? 26.081 1.482 -34.732 1.00 97.56 100 VAL A N 1
ATOM 745 C CA . VAL A 1 100 ? 27.372 1.089 -35.309 1.00 97.56 100 VAL A CA 1
ATOM 746 C C . VAL A 1 100 ? 27.139 0.291 -36.587 1.00 97.56 100 VAL A C 1
ATOM 748 O O . VAL A 1 100 ? 27.701 0.640 -37.622 1.00 97.56 100 VAL A O 1
ATOM 751 N N . GLY A 1 101 ? 26.269 -0.720 -36.532 1.00 97.69 101 GLY A N 1
ATOM 752 C CA . GLY A 1 101 ? 25.844 -1.511 -37.685 1.00 97.69 101 GLY A CA 1
ATOM 753 C C . GLY A 1 101 ? 25.267 -2.870 -37.290 1.00 97.69 101 GLY A C 1
ATOM 754 O O . GLY A 1 101 ? 25.126 -3.172 -36.107 1.00 97.69 101 GLY A O 1
ATOM 755 N N . LYS A 1 102 ? 24.941 -3.689 -38.294 1.00 98.06 102 LYS A N 1
ATOM 756 C CA . LYS A 1 102 ? 24.380 -5.036 -38.120 1.00 98.06 102 LYS A CA 1
ATOM 757 C C . LYS A 1 102 ? 25.467 -6.102 -38.271 1.00 98.06 102 LYS A C 1
ATOM 759 O O . LYS A 1 102 ? 26.217 -6.056 -39.251 1.00 98.06 102 LYS A O 1
ATOM 764 N N . VAL A 1 103 ? 25.556 -7.044 -37.332 1.00 98.12 103 VAL A N 1
ATOM 765 C CA . VAL A 1 103 ? 26.582 -8.100 -37.311 1.00 98.12 103 VAL A CA 1
ATOM 766 C C . VAL A 1 103 ? 26.364 -9.075 -38.465 1.00 98.12 103 VAL A C 1
ATOM 768 O O . VAL A 1 103 ? 25.326 -9.717 -38.556 1.00 98.12 103 VAL A O 1
ATOM 771 N N . LYS A 1 104 ? 27.369 -9.224 -39.329 1.00 98.06 104 LYS A N 1
ATOM 772 C CA . LYS A 1 104 ? 27.406 -10.236 -40.393 1.00 98.06 104 LYS A CA 1
ATOM 773 C C . LYS A 1 104 ? 28.100 -11.515 -39.929 1.00 98.06 104 LYS A C 1
ATOM 775 O O . LYS A 1 104 ? 27.672 -12.607 -40.280 1.00 98.06 104 LYS A O 1
ATOM 780 N N . LEU A 1 105 ? 29.195 -11.379 -39.182 1.00 97.56 105 LEU A N 1
ATOM 781 C CA . LEU A 1 105 ? 30.029 -12.502 -38.755 1.00 97.56 105 LEU A CA 1
ATOM 782 C C . LEU A 1 105 ? 30.794 -12.158 -37.475 1.00 97.56 105 LEU A C 1
ATOM 784 O O . LEU A 1 105 ? 31.305 -11.049 -37.346 1.00 97.56 105 LEU A O 1
ATOM 788 N N . VAL A 1 106 ? 30.925 -13.116 -36.558 1.00 97.06 106 VAL A N 1
ATOM 789 C CA . VAL A 1 106 ? 31.829 -13.030 -35.399 1.00 97.06 106 VAL A CA 1
ATOM 790 C C . VAL A 1 106 ? 33.105 -13.795 -35.758 1.00 97.06 106 VAL A C 1
ATOM 792 O O . VAL A 1 106 ? 33.092 -15.021 -35.803 1.00 97.06 106 VAL A O 1
ATOM 795 N N . ASN A 1 107 ? 34.179 -13.072 -36.096 1.00 88.06 107 ASN A N 1
ATOM 796 C CA . ASN A 1 107 ? 35.389 -13.653 -36.701 1.00 88.06 107 ASN A CA 1
ATOM 797 C C . ASN A 1 107 ? 36.313 -14.307 -35.670 1.00 88.06 107 ASN A C 1
ATOM 799 O O . ASN A 1 107 ? 36.932 -15.332 -35.941 1.00 88.06 107 ASN A O 1
ATOM 803 N N . ALA A 1 108 ? 36.445 -13.674 -34.507 1.00 88.88 108 ALA A N 1
ATOM 804 C CA . ALA A 1 108 ? 37.280 -14.127 -33.405 1.00 88.88 108 ALA A CA 1
ATOM 805 C C . ALA A 1 108 ? 36.708 -13.608 -32.084 1.00 88.88 108 ALA A C 1
ATOM 807 O O . ALA A 1 108 ? 35.754 -12.828 -32.068 1.00 88.88 108 ALA A O 1
ATOM 808 N N . ASN A 1 109 ? 37.341 -13.982 -30.971 1.00 90.75 109 ASN A N 1
ATOM 809 C CA . ASN A 1 109 ? 36.897 -13.578 -29.640 1.00 90.75 109 ASN A CA 1
ATOM 810 C C . ASN A 1 109 ? 36.697 -12.063 -29.520 1.00 90.75 109 ASN A C 1
ATOM 812 O O . ASN A 1 109 ? 35.743 -11.653 -28.888 1.00 90.75 109 ASN A O 1
ATOM 816 N N . ASN A 1 110 ? 37.519 -11.224 -30.147 1.00 94.69 110 ASN A N 1
ATOM 817 C CA . ASN A 1 110 ? 37.471 -9.765 -30.003 1.00 94.69 110 ASN A CA 1
ATOM 818 C C . ASN A 1 110 ? 37.256 -9.006 -31.323 1.00 94.69 110 ASN A C 1
ATOM 820 O O . ASN A 1 110 ? 37.449 -7.793 -31.356 1.00 94.69 110 ASN A O 1
ATOM 824 N N . THR A 1 111 ? 36.881 -9.685 -32.410 1.00 96.62 111 THR A N 1
ATOM 825 C CA . THR A 1 111 ? 36.578 -9.020 -33.686 1.00 96.62 111 THR A CA 1
ATOM 826 C C . THR A 1 111 ? 35.305 -9.563 -34.321 1.00 96.62 111 THR A C 1
ATOM 828 O O . THR A 1 111 ? 35.050 -10.768 -34.320 1.00 96.62 111 THR A O 1
ATOM 831 N N . LEU A 1 112 ? 34.512 -8.667 -34.903 1.00 97.62 112 LEU A N 1
ATOM 832 C CA . LEU A 1 112 ? 33.356 -9.014 -35.729 1.00 97.62 112 LEU A CA 1
ATOM 833 C C . LEU A 1 112 ? 33.354 -8.195 -37.024 1.00 97.62 112 LEU A C 1
ATOM 835 O O . LEU A 1 112 ? 34.011 -7.156 -37.117 1.00 97.62 112 LEU A O 1
ATOM 839 N N . THR A 1 113 ? 32.615 -8.668 -38.023 1.00 97.81 113 THR A N 1
ATOM 840 C CA . THR A 1 113 ? 32.372 -7.973 -39.290 1.00 97.81 113 THR A CA 1
ATOM 841 C C . THR A 1 113 ? 30.898 -7.607 -39.410 1.00 97.81 113 THR A C 1
ATOM 843 O O . THR A 1 113 ? 30.021 -8.407 -39.090 1.00 97.81 113 THR A O 1
ATOM 846 N N . LEU A 1 114 ? 30.626 -6.402 -39.902 1.00 98.06 114 LEU A N 1
ATOM 847 C CA . LEU A 1 114 ? 29.297 -5.856 -40.156 1.00 98.06 114 LEU A CA 1
ATOM 848 C C . LEU A 1 114 ? 28.867 -6.069 -41.617 1.00 98.06 114 LEU A C 1
ATOM 850 O O . LEU A 1 114 ? 29.693 -6.318 -42.495 1.00 98.06 114 LEU A O 1
ATOM 854 N N . TYR A 1 115 ? 27.569 -5.933 -41.901 1.00 97.75 115 TYR A N 1
ATOM 855 C CA . TYR A 1 115 ? 27.051 -5.984 -43.278 1.00 97.75 115 TYR A CA 1
ATOM 856 C C . TYR A 1 115 ? 27.479 -4.792 -44.151 1.00 97.75 115 TYR A C 1
ATOM 858 O O . TYR A 1 115 ? 27.490 -4.917 -45.374 1.00 97.75 115 TYR A O 1
ATOM 866 N N . ALA A 1 116 ? 27.835 -3.657 -43.544 1.00 96.38 116 ALA A N 1
ATOM 867 C CA . ALA A 1 116 ? 28.240 -2.438 -44.238 1.00 96.38 116 ALA A CA 1
ATOM 868 C C . ALA A 1 116 ? 29.424 -1.759 -43.534 1.00 96.38 116 ALA A C 1
ATOM 870 O O . ALA A 1 116 ? 29.630 -1.938 -42.332 1.00 96.38 116 ALA A O 1
ATOM 871 N N . ASN A 1 117 ? 30.181 -0.959 -44.289 1.00 94.44 117 ASN A N 1
ATOM 872 C CA . ASN A 1 117 ? 31.238 -0.117 -43.734 1.00 94.44 117 ASN A CA 1
ATOM 873 C C . ASN A 1 117 ? 30.640 0.983 -42.854 1.00 94.44 117 ASN A C 1
ATOM 875 O O . ASN A 1 117 ? 29.629 1.593 -43.205 1.00 94.44 117 ASN A O 1
ATOM 879 N N . VAL A 1 118 ? 31.294 1.272 -41.734 1.00 93.81 118 VAL A N 1
ATOM 880 C CA . VAL A 1 118 ? 30.838 2.308 -40.806 1.00 93.81 118 VAL A CA 1
ATOM 881 C C . VAL A 1 118 ? 31.272 3.690 -41.286 1.00 93.81 118 VAL A C 1
ATOM 883 O O . VAL A 1 118 ? 32.414 3.897 -41.700 1.00 93.81 118 VAL A O 1
ATOM 886 N N . SER A 1 119 ? 30.354 4.655 -41.220 1.00 93.62 119 SER A N 1
ATOM 887 C CA . SER A 1 119 ? 30.655 6.070 -41.432 1.00 93.62 119 SER A CA 1
ATOM 888 C C . SER A 1 119 ? 31.262 6.681 -40.164 1.00 93.62 119 SER A C 1
ATOM 890 O O . SER A 1 119 ? 30.608 6.692 -39.115 1.00 93.62 119 SER A O 1
ATOM 892 N N . GLY A 1 120 ? 32.471 7.234 -40.272 1.00 95.81 120 GLY A N 1
ATOM 893 C CA . GLY A 1 120 ? 33.172 7.865 -39.155 1.00 95.81 120 GLY A CA 1
ATOM 894 C C . GLY A 1 120 ? 33.813 6.864 -38.192 1.00 95.81 120 GLY A C 1
ATOM 895 O O . GLY A 1 120 ? 33.448 5.689 -38.141 1.00 95.81 120 GLY A O 1
ATOM 896 N N . ASN A 1 121 ? 34.797 7.342 -37.430 1.00 96.62 121 ASN A N 1
ATOM 897 C CA . ASN A 1 121 ? 35.408 6.560 -36.358 1.00 96.62 121 ASN A CA 1
ATOM 898 C C . ASN A 1 121 ? 34.461 6.525 -35.152 1.00 96.62 121 ASN A C 1
ATOM 900 O O . ASN A 1 121 ? 33.890 7.555 -34.789 1.00 96.62 121 ASN A O 1
ATOM 904 N N . LYS A 1 122 ? 34.304 5.358 -34.527 1.00 96.94 122 LYS A N 1
ATOM 905 C CA . LYS A 1 122 ? 33.435 5.148 -33.361 1.00 96.94 122 LYS A CA 1
ATOM 906 C C . LYS A 1 122 ? 34.195 4.375 -32.291 1.00 96.94 122 LYS A C 1
ATOM 908 O O . LYS A 1 122 ? 34.696 3.287 -32.564 1.00 96.94 122 LYS A O 1
ATOM 913 N N . THR A 1 123 ? 34.243 4.910 -31.075 1.00 97.06 123 THR A N 1
ATOM 914 C CA . THR A 1 123 ? 34.905 4.262 -29.938 1.00 97.06 123 THR A CA 1
ATOM 915 C C . THR A 1 123 ? 34.106 4.513 -28.667 1.00 97.06 123 THR A C 1
ATOM 917 O O . THR A 1 123 ? 33.668 5.637 -28.435 1.00 97.06 123 THR A O 1
ATOM 920 N N . GLY A 1 124 ? 33.930 3.493 -27.827 1.00 96.81 124 GLY A N 1
ATOM 921 C CA . GLY A 1 124 ? 33.295 3.669 -26.521 1.00 96.81 124 GLY A CA 1
ATOM 922 C C . GLY A 1 124 ? 32.665 2.403 -25.956 1.00 96.81 124 GLY A C 1
ATOM 923 O O . GLY A 1 124 ? 32.834 1.308 -26.498 1.00 96.81 124 GLY A O 1
ATOM 924 N N . ALA A 1 125 ? 31.941 2.579 -24.848 1.00 96.81 125 ALA A N 1
ATOM 925 C CA . ALA A 1 125 ? 31.026 1.568 -24.334 1.00 96.81 125 ALA A CA 1
ATOM 926 C C . ALA A 1 125 ? 29.954 1.259 -25.386 1.00 96.81 125 ALA A C 1
ATOM 928 O O . ALA A 1 125 ? 29.577 2.121 -26.187 1.00 96.81 125 ALA A O 1
ATOM 929 N N . TRP A 1 126 ? 29.485 0.020 -25.394 1.00 97.38 126 TRP A N 1
ATOM 930 C CA . TRP A 1 126 ? 28.663 -0.506 -26.470 1.00 97.38 126 TRP A CA 1
ATOM 931 C C . TRP A 1 126 ? 27.613 -1.465 -25.943 1.00 97.38 126 TRP A C 1
ATOM 933 O O . TRP A 1 126 ? 27.650 -1.900 -24.794 1.00 97.38 126 TRP A O 1
ATOM 943 N N . GLY A 1 127 ? 26.676 -1.799 -26.812 1.00 97.75 127 GLY A N 1
ATOM 944 C CA . GLY A 1 127 ? 25.637 -2.756 -26.518 1.00 97.75 127 GLY A CA 1
ATOM 945 C C . GLY A 1 127 ? 24.980 -3.273 -27.780 1.00 97.75 127 GLY A C 1
ATOM 946 O O . GLY A 1 127 ? 25.383 -2.942 -28.901 1.00 97.75 127 GLY A O 1
ATOM 947 N N . LYS A 1 128 ? 23.941 -4.076 -27.583 1.00 97.75 128 LYS A N 1
ATOM 948 C CA . LYS A 1 128 ? 23.091 -4.566 -28.666 1.00 97.75 128 LYS A CA 1
ATOM 949 C C . LYS A 1 128 ? 21.621 -4.333 -28.379 1.00 97.75 128 LYS A C 1
ATOM 951 O O . LYS A 1 128 ? 21.238 -4.201 -27.214 1.00 97.75 128 LYS A O 1
ATOM 956 N N . GLU A 1 129 ? 20.817 -4.334 -29.435 1.00 98.12 129 GLU A N 1
ATOM 957 C CA . GLU A 1 129 ? 19.364 -4.310 -29.301 1.00 98.12 129 GLU A CA 1
ATOM 958 C C . GLU A 1 129 ? 18.866 -5.494 -28.462 1.00 98.12 129 GLU A C 1
ATOM 960 O O . GLU A 1 129 ? 19.201 -6.650 -28.734 1.00 98.12 129 GLU A O 1
ATOM 965 N N . ALA A 1 130 ? 18.096 -5.217 -27.408 1.00 97.44 130 ALA A N 1
ATOM 966 C CA . ALA A 1 130 ? 17.574 -6.254 -26.521 1.00 97.44 130 ALA A CA 1
ATOM 967 C C . ALA A 1 130 ? 16.393 -5.750 -25.691 1.00 97.44 130 ALA A C 1
ATOM 969 O O . ALA A 1 130 ? 16.475 -4.703 -25.060 1.00 97.44 130 ALA A O 1
ATOM 970 N N . VAL A 1 131 ? 15.327 -6.546 -25.610 1.00 98.06 131 VAL A N 1
ATOM 971 C CA . VAL A 1 131 ? 14.183 -6.263 -24.728 1.00 98.06 131 VAL A CA 1
ATOM 972 C C . VAL A 1 131 ? 14.621 -6.330 -23.251 1.00 98.06 131 VAL A C 1
ATOM 974 O O . VAL A 1 131 ? 15.387 -7.239 -22.902 1.00 98.06 131 VAL A O 1
ATOM 977 N N . PRO A 1 132 ? 14.152 -5.415 -22.378 1.00 98.19 132 PRO A N 1
ATOM 978 C CA . PRO A 1 132 ? 14.362 -5.511 -20.940 1.00 98.19 132 PRO A CA 1
ATOM 979 C C . PRO A 1 132 ? 13.834 -6.822 -20.350 1.00 98.19 132 PRO A C 1
ATOM 981 O O . PRO A 1 132 ? 12.730 -7.265 -20.669 1.00 98.19 132 PRO A O 1
ATOM 984 N N . LEU A 1 133 ? 14.617 -7.422 -19.459 1.00 97.31 133 LEU A N 1
ATOM 985 C CA . LEU A 1 133 ? 14.308 -8.648 -18.729 1.00 97.31 133 LEU A CA 1
ATOM 986 C C . LEU A 1 133 ? 14.130 -8.352 -17.226 1.00 97.31 133 LEU A C 1
ATOM 988 O O . LEU A 1 133 ? 14.583 -7.313 -16.743 1.00 97.31 133 LEU A O 1
ATOM 992 N N . PRO A 1 134 ? 13.545 -9.283 -16.439 1.00 96.75 134 PRO A N 1
ATOM 993 C CA . PRO A 1 134 ? 13.253 -9.060 -15.019 1.00 96.75 134 PRO A CA 1
ATOM 994 C C . PRO A 1 134 ? 14.439 -8.643 -14.135 1.00 96.75 134 PRO A C 1
ATOM 996 O O . PRO A 1 134 ? 14.219 -8.078 -13.069 1.00 96.75 134 PRO A O 1
ATOM 999 N N . GLY A 1 135 ? 15.671 -8.952 -14.548 1.00 95.75 135 GLY A N 1
ATOM 1000 C CA . GLY A 1 135 ? 16.897 -8.629 -13.817 1.00 95.75 135 GLY A CA 1
ATOM 1001 C C . GLY A 1 135 ? 17.592 -7.343 -14.263 1.00 95.75 135 GLY A C 1
ATOM 1002 O O . GLY A 1 135 ? 18.670 -7.071 -13.758 1.00 95.75 135 GLY A O 1
ATOM 1003 N N . ASP A 1 136 ? 17.033 -6.584 -15.205 1.00 97.50 136 ASP A N 1
ATOM 1004 C CA . ASP A 1 136 ? 17.720 -5.438 -15.807 1.00 97.50 136 ASP A CA 1
ATOM 1005 C C . ASP A 1 136 ? 17.374 -4.101 -15.152 1.00 97.50 136 ASP A C 1
ATOM 1007 O O . ASP A 1 136 ? 16.237 -3.872 -14.735 1.00 97.50 136 ASP A O 1
ATOM 1011 N N . ASP A 1 137 ? 18.347 -3.195 -15.142 1.00 97.62 137 ASP A N 1
ATOM 1012 C CA . ASP A 1 137 ? 18.156 -1.798 -14.778 1.00 97.62 137 ASP A CA 1
ATOM 1013 C C . ASP A 1 137 ? 17.782 -1.010 -16.035 1.00 97.62 137 ASP A C 1
ATOM 1015 O O . ASP A 1 137 ? 18.547 -0.928 -16.997 1.00 97.62 137 ASP A O 1
ATOM 1019 N N . VAL A 1 138 ? 16.564 -0.467 -16.061 1.00 98.19 138 VAL A N 1
ATOM 1020 C CA . VAL A 1 138 ? 15.990 0.143 -17.263 1.00 98.19 138 VAL A CA 1
ATOM 1021 C C . VAL A 1 138 ? 16.049 1.661 -17.196 1.00 98.19 138 VAL A C 1
ATOM 1023 O O . VAL A 1 138 ? 15.572 2.278 -16.242 1.00 98.19 138 VAL A O 1
ATOM 1026 N N . PHE A 1 139 ? 16.556 2.283 -18.259 1.00 97.38 139 PHE A N 1
ATOM 1027 C CA . PHE A 1 139 ? 16.716 3.730 -18.359 1.00 97.38 139 PHE A CA 1
ATOM 1028 C C . PHE A 1 139 ? 15.983 4.289 -19.579 1.00 97.38 139 PHE A C 1
ATOM 1030 O O . PHE A 1 139 ? 16.281 3.942 -20.718 1.00 97.38 139 PHE A O 1
ATOM 1037 N N . ILE A 1 140 ? 15.075 5.236 -19.358 1.00 97.25 140 ILE A N 1
ATOM 1038 C CA . ILE A 1 140 ? 14.515 6.101 -20.401 1.00 97.25 140 ILE A CA 1
ATOM 1039 C C . ILE A 1 140 ? 15.082 7.490 -20.137 1.00 97.25 140 ILE A C 1
ATOM 1041 O O . ILE A 1 140 ? 14.467 8.285 -19.434 1.00 97.25 140 ILE A O 1
ATOM 1045 N N . ASN A 1 141 ? 16.301 7.743 -20.619 1.00 94.06 141 ASN A N 1
ATOM 1046 C CA . ASN A 1 141 ? 17.106 8.915 -20.247 1.00 94.06 141 ASN A CA 1
ATOM 1047 C C . ASN A 1 141 ? 17.190 10.005 -21.341 1.00 94.06 141 ASN A C 1
ATOM 1049 O O . ASN A 1 141 ? 17.935 10.978 -21.201 1.00 94.06 141 ASN A O 1
ATOM 1053 N N . LYS A 1 142 ? 16.426 9.857 -22.426 1.00 93.25 142 LYS A N 1
ATOM 1054 C CA . LYS A 1 142 ? 16.316 10.803 -23.546 1.00 93.25 142 LYS A CA 1
ATOM 1055 C C . LYS A 1 142 ? 14.853 11.097 -23.854 1.00 93.25 142 LYS A C 1
ATOM 1057 O O . LYS A 1 142 ? 13.969 10.420 -23.337 1.00 93.25 142 LYS A O 1
ATOM 1062 N N . ILE A 1 143 ? 14.618 12.076 -24.730 1.00 95.00 143 ILE A N 1
ATOM 1063 C CA . ILE A 1 143 ? 13.286 12.496 -25.192 1.00 95.00 143 ILE A CA 1
ATOM 1064 C C . ILE A 1 143 ? 12.680 11.410 -26.100 1.00 95.00 143 ILE A C 1
ATOM 1066 O O . ILE A 1 143 ? 12.607 11.546 -27.320 1.00 95.00 143 ILE A O 1
ATOM 1070 N N . PHE A 1 144 ? 12.293 10.298 -25.486 1.00 96.56 144 PHE A N 1
ATOM 1071 C CA . PHE A 1 144 ? 11.634 9.162 -26.109 1.00 96.56 144 PHE A CA 1
ATOM 1072 C C . PHE A 1 144 ? 10.323 8.864 -25.400 1.00 96.56 144 PHE A C 1
ATOM 1074 O O . PHE A 1 144 ? 10.181 9.106 -24.201 1.00 96.56 144 PHE A O 1
ATOM 1081 N N . THR A 1 145 ? 9.385 8.310 -26.161 1.00 97.75 145 THR A N 1
ATOM 1082 C CA . THR A 1 145 ? 8.148 7.731 -25.640 1.00 97.75 145 THR A CA 1
ATOM 1083 C C . THR A 1 145 ? 8.230 6.218 -25.737 1.00 97.75 145 THR A C 1
ATOM 1085 O O . THR A 1 145 ? 8.345 5.670 -26.833 1.00 97.75 145 THR A O 1
ATOM 1088 N N . VAL A 1 146 ? 8.187 5.549 -24.590 1.00 98.56 146 VAL A N 1
ATOM 1089 C CA . VAL A 1 146 ? 8.141 4.091 -24.492 1.00 98.56 146 VAL A CA 1
ATOM 1090 C C . VAL A 1 146 ? 6.757 3.674 -24.016 1.00 98.56 146 VAL A C 1
ATOM 1092 O O . VAL A 1 146 ? 6.292 4.170 -22.993 1.00 98.56 146 VAL A O 1
ATOM 1095 N N . THR A 1 147 ? 6.118 2.735 -24.706 1.00 98.50 147 THR A N 1
ATOM 1096 C CA . THR A 1 147 ? 4.774 2.251 -24.354 1.00 98.50 147 THR A CA 1
ATOM 1097 C C . THR A 1 147 ? 4.824 0.795 -23.896 1.00 98.50 147 THR A C 1
ATOM 1099 O O . THR A 1 147 ? 5.308 -0.079 -24.614 1.00 98.50 147 THR A O 1
ATOM 1102 N N . VAL A 1 148 ? 4.290 0.500 -22.711 1.00 98.44 148 VAL A N 1
ATOM 1103 C CA . VAL A 1 148 ? 4.106 -0.868 -22.209 1.00 98.44 148 VAL A CA 1
ATOM 1104 C C . VAL A 1 148 ? 2.876 -1.480 -22.884 1.00 98.44 148 VAL A C 1
ATOM 1106 O O . VAL A 1 148 ? 1.742 -1.103 -22.587 1.00 98.44 148 VAL A O 1
ATOM 1109 N N . THR A 1 149 ? 3.112 -2.411 -23.809 1.00 97.25 149 THR A N 1
ATOM 1110 C CA . THR A 1 149 ? 2.096 -3.073 -24.656 1.00 97.25 149 THR A CA 1
ATOM 1111 C C . THR A 1 149 ? 1.846 -4.542 -24.292 1.00 97.25 149 THR A C 1
ATOM 1113 O O . THR A 1 149 ? 1.051 -5.212 -24.947 1.00 97.25 149 THR A O 1
ATOM 1116 N N . ALA A 1 150 ? 2.532 -5.048 -23.268 1.00 98.00 150 ALA A N 1
ATOM 1117 C CA . ALA A 1 150 ? 2.362 -6.368 -22.670 1.00 98.00 150 ALA A CA 1
ATOM 1118 C C . ALA A 1 150 ? 2.864 -6.315 -21.218 1.00 98.00 150 ALA A C 1
ATOM 1120 O O . ALA A 1 150 ? 3.583 -5.379 -20.859 1.00 98.00 150 ALA A O 1
ATOM 1121 N N . ASP A 1 151 ? 2.516 -7.309 -20.399 1.00 98.44 151 ASP A N 1
ATOM 1122 C CA . ASP A 1 151 ? 3.084 -7.420 -19.053 1.00 98.44 151 ASP A CA 1
ATOM 1123 C C . ASP A 1 151 ? 4.612 -7.530 -19.130 1.00 98.44 151 ASP A C 1
ATOM 1125 O O . ASP A 1 151 ? 5.163 -8.264 -19.954 1.00 98.44 151 ASP A O 1
ATOM 1129 N N . ALA A 1 152 ? 5.296 -6.781 -18.273 1.00 98.31 152 ALA A N 1
ATOM 1130 C CA . ALA A 1 152 ? 6.743 -6.648 -18.309 1.00 98.31 152 ALA A CA 1
ATOM 1131 C C . ALA A 1 152 ? 7.331 -6.565 -16.902 1.00 98.31 152 ALA A C 1
ATOM 1133 O O . ALA A 1 152 ? 6.664 -6.128 -15.960 1.00 98.31 152 ALA A O 1
ATOM 1134 N N . THR A 1 153 ? 8.606 -6.940 -16.780 1.00 98.25 153 THR A N 1
ATOM 1135 C CA . THR A 1 153 ? 9.340 -6.867 -15.515 1.00 98.25 153 THR A CA 1
ATOM 1136 C C . THR A 1 153 ? 10.730 -6.276 -15.716 1.00 98.25 153 THR A C 1
ATOM 1138 O O . THR A 1 153 ? 11.383 -6.581 -16.711 1.00 98.25 153 THR A O 1
ATOM 1141 N N . ALA A 1 154 ? 11.190 -5.486 -14.747 1.00 98.19 154 ALA A N 1
ATOM 1142 C CA . ALA A 1 154 ? 12.558 -4.979 -14.637 1.00 98.19 154 ALA A CA 1
ATOM 1143 C C . ALA A 1 154 ? 13.065 -5.057 -13.183 1.00 98.19 154 ALA A C 1
ATOM 1145 O O . ALA A 1 154 ? 12.272 -5.183 -12.239 1.00 98.19 154 ALA A O 1
ATOM 1146 N N . ALA A 1 155 ? 14.379 -4.951 -12.988 1.00 97.06 155 ALA A N 1
ATOM 1147 C CA . ALA A 1 155 ? 14.985 -4.819 -11.666 1.00 97.06 155 ALA A CA 1
ATOM 1148 C C . ALA A 1 155 ? 14.805 -3.399 -11.129 1.00 97.06 155 ALA A C 1
ATOM 1150 O O . ALA A 1 155 ? 14.256 -3.213 -10.045 1.00 97.06 155 ALA A O 1
ATOM 1151 N N . SER A 1 156 ? 15.164 -2.386 -11.910 1.00 97.94 156 SER A N 1
ATOM 1152 C CA . SER A 1 156 ? 14.874 -0.988 -11.599 1.00 97.94 156 SER A CA 1
ATOM 1153 C C . SER A 1 156 ? 14.410 -0.230 -12.838 1.00 97.94 156 SER A C 1
ATOM 1155 O O . SER A 1 156 ? 14.544 -0.701 -13.968 1.00 97.94 156 SER A O 1
ATOM 1157 N N . LEU A 1 157 ? 13.813 0.940 -12.623 1.00 98.38 157 LEU A N 1
ATOM 1158 C CA . LEU A 1 157 ? 13.372 1.820 -13.698 1.00 98.38 157 LEU A CA 1
ATOM 1159 C C . LEU A 1 157 ? 13.711 3.270 -13.362 1.00 98.38 157 LEU A C 1
ATOM 1161 O O . LEU A 1 157 ? 13.292 3.795 -12.330 1.00 98.38 157 LEU A O 1
ATOM 1165 N N . SER A 1 158 ? 14.391 3.941 -14.283 1.00 97.31 158 SER A N 1
ATOM 1166 C CA . SER A 1 158 ? 14.637 5.377 -14.246 1.00 97.31 158 SER A CA 1
ATOM 1167 C C . SER A 1 158 ? 14.079 6.038 -15.503 1.00 97.31 158 SER A C 1
ATOM 1169 O O . SER A 1 158 ? 14.538 5.777 -16.615 1.00 97.31 158 SER A O 1
ATOM 1171 N N . VAL A 1 159 ? 13.085 6.908 -15.334 1.00 97.38 159 VAL A N 1
ATOM 1172 C CA . VAL A 1 159 ? 12.563 7.775 -16.396 1.00 97.38 159 VAL A CA 1
ATOM 1173 C C . VAL A 1 159 ? 13.107 9.168 -16.153 1.00 97.38 159 VAL A C 1
ATOM 1175 O O . VAL A 1 159 ? 12.670 9.850 -15.224 1.00 97.38 159 VAL A O 1
ATOM 1178 N N . ALA A 1 160 ? 14.065 9.584 -16.974 1.00 95.00 160 ALA A N 1
ATOM 1179 C CA . ALA A 1 160 ? 14.757 10.844 -16.797 1.00 95.00 160 ALA A CA 1
ATOM 1180 C C . ALA A 1 160 ? 14.987 11.603 -18.101 1.00 95.00 160 ALA A C 1
ATOM 1182 O O . ALA A 1 160 ? 15.177 11.015 -19.160 1.00 95.00 160 ALA A O 1
ATOM 1183 N N . ASN A 1 161 ? 15.018 12.931 -18.057 1.00 90.69 161 ASN A N 1
ATOM 1184 C CA . ASN A 1 161 ? 15.483 13.725 -19.193 1.00 90.69 161 ASN A CA 1
ATOM 1185 C C . ASN A 1 161 ? 16.953 14.101 -18.974 1.00 90.69 161 ASN A C 1
ATOM 1187 O O . ASN A 1 161 ? 17.292 15.159 -18.438 1.00 90.69 161 ASN A O 1
ATOM 1191 N N . GLY A 1 162 ? 17.837 13.199 -19.401 1.00 82.81 162 GLY A N 1
ATOM 1192 C CA . GLY A 1 162 ? 19.286 13.377 -19.337 1.00 82.81 162 GLY A CA 1
ATOM 1193 C C . GLY A 1 162 ? 19.839 14.351 -20.380 1.00 82.81 162 GLY A C 1
ATOM 1194 O O . GLY A 1 162 ? 21.026 14.665 -20.348 1.00 82.81 162 GLY A O 1
ATOM 1195 N N . THR A 1 163 ? 19.013 14.850 -21.304 1.00 81.06 163 THR A N 1
ATOM 1196 C CA . THR A 1 163 ? 19.463 15.741 -22.381 1.00 81.06 163 THR A CA 1
ATOM 1197 C C . THR A 1 163 ? 19.412 17.209 -21.965 1.00 81.06 163 THR A C 1
ATOM 1199 O O . THR A 1 163 ? 18.570 17.615 -21.171 1.00 81.06 163 THR A O 1
ATOM 1202 N N . ASN A 1 164 ? 20.275 18.044 -22.554 1.00 81.75 164 ASN A N 1
ATOM 1203 C CA . ASN A 1 164 ? 20.230 19.504 -22.382 1.00 81.75 164 ASN A CA 1
ATOM 1204 C C . ASN A 1 164 ? 19.097 20.184 -23.173 1.00 81.75 164 ASN A C 1
ATOM 1206 O O . ASN A 1 164 ? 19.059 21.409 -23.258 1.00 81.75 164 ASN A O 1
ATOM 1210 N N . THR A 1 165 ? 18.185 19.405 -23.753 1.00 84.88 165 THR A N 1
ATOM 1211 C CA . THR A 1 165 ? 17.087 19.879 -24.597 1.00 84.88 165 THR A CA 1
ATOM 1212 C C . THR A 1 165 ? 15.752 19.812 -23.864 1.00 84.88 165 THR A C 1
ATOM 1214 O O . THR A 1 165 ? 15.501 18.903 -23.068 1.00 84.88 165 THR A O 1
ATOM 1217 N N . SER A 1 166 ? 14.878 20.781 -24.142 1.00 87.88 166 SER A N 1
ATOM 1218 C CA . SER A 1 166 ? 13.502 20.764 -23.652 1.00 87.88 166 SER A CA 1
ATOM 1219 C C . SER A 1 166 ? 12.727 19.598 -24.266 1.00 87.88 166 SER A C 1
ATOM 1221 O O . SER A 1 166 ? 12.893 19.278 -25.441 1.00 87.88 166 SER A O 1
ATOM 1223 N N . GLY A 1 167 ? 11.877 18.950 -23.470 1.00 89.94 167 GLY A N 1
ATOM 1224 C CA . GLY A 1 167 ? 11.079 17.814 -23.930 1.00 89.94 167 GLY A CA 1
ATOM 1225 C C . GLY A 1 167 ? 10.735 16.815 -22.832 1.00 89.94 167 GLY A C 1
ATOM 1226 O O . GLY A 1 167 ? 11.091 17.004 -21.664 1.00 89.94 167 GLY A O 1
ATOM 1227 N N . PHE A 1 168 ? 10.029 15.757 -23.234 1.00 91.25 168 PHE A N 1
ATOM 1228 C CA . PHE A 1 168 ? 9.541 14.699 -22.355 1.00 91.25 168 PHE A CA 1
ATOM 1229 C C . PHE A 1 168 ? 10.280 13.387 -22.600 1.00 91.25 168 PHE A C 1
ATOM 1231 O O . PHE A 1 168 ? 10.245 12.851 -23.705 1.00 91.25 168 PHE A O 1
ATOM 1238 N N . SER A 1 169 ? 10.867 12.841 -21.542 1.00 96.25 169 SER A N 1
ATOM 1239 C CA . SER A 1 169 ? 11.080 11.396 -21.442 1.00 96.25 169 SER A CA 1
ATOM 1240 C C . SER A 1 169 ? 9.797 10.786 -20.889 1.00 96.25 169 SER A C 1
ATOM 1242 O O . SER A 1 169 ? 9.376 11.151 -19.786 1.00 96.25 169 SER A O 1
ATOM 1244 N N . LEU A 1 170 ? 9.145 9.922 -21.662 1.00 97.44 170 LEU A N 1
ATOM 1245 C CA . LEU A 1 170 ? 7.793 9.448 -21.388 1.00 97.44 170 LEU A CA 1
ATOM 1246 C C . LEU A 1 170 ? 7.744 7.920 -21.348 1.00 97.44 170 LEU A C 1
ATOM 1248 O O . LEU A 1 170 ? 8.176 7.249 -22.282 1.00 97.44 170 LEU A O 1
ATOM 1252 N N . LEU A 1 171 ? 7.164 7.385 -20.278 1.00 98.50 171 LEU A N 1
ATOM 1253 C CA . LEU A 1 171 ? 6.711 6.001 -20.200 1.00 98.50 171 LEU A CA 1
ATOM 1254 C C . LEU A 1 171 ? 5.184 5.978 -20.150 1.00 98.50 171 LEU A C 1
ATOM 1256 O O . LEU A 1 171 ? 4.585 6.579 -19.259 1.00 98.50 171 LEU A O 1
ATOM 1260 N N . GLU A 1 172 ? 4.564 5.255 -21.069 1.00 98.31 172 GLU A N 1
ATOM 1261 C CA . GLU A 1 172 ? 3.123 5.036 -21.109 1.00 98.31 172 GLU A CA 1
ATOM 1262 C C . GLU A 1 172 ? 2.790 3.615 -20.657 1.00 98.31 172 GLU A C 1
ATOM 1264 O O . GLU A 1 172 ? 3.338 2.643 -21.176 1.00 98.31 172 GLU A O 1
ATOM 1269 N N . ILE A 1 173 ? 1.862 3.478 -19.714 1.00 98.38 173 ILE A N 1
ATOM 1270 C CA . ILE A 1 173 ? 1.360 2.188 -19.240 1.00 98.38 173 ILE A CA 1
ATOM 1271 C C . ILE A 1 173 ? -0.098 2.055 -19.679 1.00 98.38 173 ILE A C 1
ATOM 1273 O O . ILE A 1 173 ? -0.965 2.793 -19.209 1.00 98.38 173 ILE A O 1
ATOM 1277 N N . GLY A 1 174 ? -0.356 1.122 -20.598 1.00 96.69 174 GLY A N 1
ATOM 1278 C CA . GLY A 1 174 ? -1.697 0.811 -21.096 1.00 96.69 174 GLY A CA 1
ATOM 1279 C C . GLY A 1 174 ? -2.543 0.043 -20.076 1.00 96.69 174 GLY A C 1
ATOM 1280 O O . GLY A 1 174 ? -2.603 0.392 -18.902 1.00 96.69 174 GLY A O 1
ATOM 1281 N N . ALA A 1 175 ? -3.212 -1.026 -20.510 1.00 97.19 175 ALA A N 1
ATOM 1282 C CA . ALA A 1 175 ? -3.998 -1.913 -19.639 1.00 97.19 175 ALA A CA 1
ATOM 1283 C C . ALA A 1 175 ? -3.172 -3.074 -19.035 1.00 97.19 175 ALA A C 1
ATOM 1285 O O . ALA A 1 175 ? -3.738 -4.067 -18.589 1.00 97.19 175 ALA A O 1
ATOM 1286 N N . PHE A 1 176 ? -1.843 -2.957 -19.048 1.00 98.25 176 PHE A N 1
ATOM 1287 C CA . PHE A 1 176 ? -0.899 -4.011 -18.667 1.00 98.25 176 PHE A CA 1
ATOM 1288 C C . PHE A 1 176 ? -0.248 -3.740 -17.309 1.00 98.25 176 PHE A C 1
ATOM 1290 O O . PHE A 1 176 ? -0.369 -2.646 -16.749 1.00 98.25 176 PHE A O 1
ATOM 1297 N N . THR A 1 177 ? 0.461 -4.737 -16.788 1.00 98.50 177 THR A N 1
ATOM 1298 C CA . THR A 1 177 ? 1.253 -4.635 -15.563 1.00 98.50 177 THR A CA 1
ATOM 1299 C C . THR A 1 177 ? 2.734 -4.467 -15.886 1.00 98.50 177 THR A C 1
ATOM 1301 O O . THR A 1 177 ? 3.354 -5.345 -16.481 1.00 98.50 177 THR A O 1
ATOM 1304 N N . LEU A 1 178 ? 3.329 -3.370 -15.420 1.00 98.69 178 LEU A N 1
ATOM 1305 C CA . LEU A 1 178 ? 4.778 -3.230 -15.322 1.00 98.69 178 LEU A CA 1
ATOM 1306 C C . LEU A 1 178 ? 5.211 -3.511 -13.881 1.00 98.69 178 LEU A C 1
ATOM 1308 O O . LEU A 1 178 ? 4.876 -2.755 -12.968 1.00 98.69 178 LEU A O 1
ATOM 1312 N N . THR A 1 179 ? 5.964 -4.589 -13.685 1.00 98.62 179 THR A N 1
ATOM 1313 C CA . THR A 1 179 ? 6.553 -4.948 -12.391 1.00 98.62 179 THR A CA 1
ATOM 1314 C C . THR A 1 179 ? 7.999 -4.467 -12.326 1.00 98.62 179 THR A C 1
ATOM 1316 O O . THR A 1 179 ? 8.823 -4.830 -13.155 1.00 98.62 179 THR A O 1
ATOM 1319 N N . VAL A 1 180 ? 8.352 -3.683 -11.317 1.00 98.50 180 VAL A N 1
ATOM 1320 C CA . VAL A 1 180 ? 9.735 -3.266 -11.062 1.00 98.50 180 VAL A CA 1
ATOM 1321 C C . VAL A 1 180 ? 10.124 -3.792 -9.694 1.00 98.50 180 VAL A C 1
ATOM 1323 O O . VAL A 1 180 ? 9.578 -3.352 -8.690 1.00 98.50 180 VAL A O 1
ATOM 1326 N N . THR A 1 181 ? 11.018 -4.778 -9.629 1.00 97.81 181 THR A N 1
ATOM 1327 C CA . THR A 1 181 ? 11.304 -5.486 -8.364 1.00 97.81 181 THR A CA 1
ATOM 1328 C C . THR A 1 181 ? 12.044 -4.623 -7.339 1.00 97.81 181 THR A C 1
ATOM 1330 O O . THR A 1 181 ? 11.908 -4.845 -6.137 1.00 97.81 181 THR A O 1
ATOM 1333 N N . GLY A 1 182 ? 12.773 -3.614 -7.803 1.00 97.00 182 GLY A N 1
ATOM 1334 C CA . GLY A 1 182 ? 13.464 -2.607 -7.015 1.00 97.00 182 GLY A CA 1
ATOM 1335 C C . GLY A 1 182 ? 12.827 -1.226 -7.155 1.00 97.00 182 GLY A C 1
ATOM 1336 O O . GLY A 1 182 ? 11.612 -1.059 -7.054 1.00 97.00 182 GLY A O 1
ATOM 1337 N N . LYS A 1 183 ? 13.673 -0.209 -7.321 1.00 97.62 183 LYS A N 1
ATOM 1338 C CA . LYS A 1 183 ? 13.282 1.203 -7.282 1.00 97.62 183 LYS A CA 1
ATOM 1339 C C . LYS A 1 183 ? 12.748 1.692 -8.633 1.00 97.62 183 LYS A C 1
ATOM 1341 O O . LYS A 1 183 ? 13.316 1.387 -9.679 1.00 97.62 183 LYS A O 1
ATOM 1346 N N . VAL A 1 184 ? 11.721 2.539 -8.581 1.00 98.50 184 VAL A N 1
ATOM 1347 C CA . VAL A 1 184 ? 11.283 3.388 -9.696 1.00 98.50 184 VAL A CA 1
ATOM 1348 C C . VAL A 1 184 ? 11.621 4.843 -9.385 1.00 98.50 184 VAL A C 1
ATOM 1350 O O . VAL A 1 184 ? 11.255 5.369 -8.333 1.00 98.50 184 VAL A O 1
ATOM 1353 N N . GLN A 1 185 ? 12.290 5.514 -10.316 1.00 97.25 185 GLN A N 1
ATOM 1354 C CA . GLN A 1 185 ? 12.600 6.937 -10.240 1.00 97.25 185 GLN A CA 1
ATOM 1355 C C . GLN A 1 185 ? 12.069 7.668 -11.472 1.00 97.25 185 GLN A C 1
ATOM 1357 O O . GLN A 1 185 ? 12.342 7.279 -12.603 1.00 97.25 185 GLN A O 1
ATOM 1362 N N . VAL A 1 186 ? 11.344 8.761 -11.243 1.00 96.88 186 VAL A N 1
ATOM 1363 C CA . VAL A 1 186 ? 10.982 9.737 -12.275 1.00 96.88 186 VAL A CA 1
ATOM 1364 C C . VAL A 1 186 ? 11.735 11.019 -11.965 1.00 96.88 186 VAL A C 1
ATOM 1366 O O . VAL A 1 186 ? 11.421 11.680 -10.972 1.00 96.88 186 VAL A O 1
ATOM 1369 N N . ASP A 1 187 ? 12.728 11.347 -12.791 1.00 94.38 187 ASP A N 1
ATOM 1370 C CA . ASP A 1 187 ? 13.638 12.468 -12.563 1.00 94.38 187 ASP A CA 1
ATOM 1371 C C . ASP A 1 187 ? 13.804 13.363 -13.782 1.00 94.38 187 ASP A C 1
ATOM 1373 O O . ASP A 1 187 ? 14.495 13.050 -14.742 1.00 94.38 187 ASP A O 1
ATOM 1377 N N . ALA A 1 188 ? 13.233 14.557 -13.706 1.00 91.69 188 ALA A N 1
ATOM 1378 C CA . ALA A 1 188 ? 13.338 15.536 -14.778 1.00 91.69 188 ALA A CA 1
ATOM 1379 C C . ALA A 1 188 ? 14.771 16.061 -15.015 1.00 91.69 188 ALA A C 1
ATOM 1381 O O . ALA A 1 188 ? 15.001 16.786 -15.980 1.00 91.69 188 ALA A O 1
ATOM 1382 N N . GLY A 1 189 ? 15.729 15.730 -14.144 1.00 88.38 189 GLY A N 1
ATOM 1383 C CA . GLY A 1 189 ? 17.095 16.232 -14.183 1.00 88.38 189 GLY A CA 1
ATOM 1384 C C . GLY A 1 189 ? 17.187 17.695 -13.747 1.00 88.38 189 GLY A C 1
ATOM 1385 O O . GLY A 1 189 ? 16.269 18.244 -13.129 1.00 88.38 189 GLY A O 1
ATOM 1386 N N . SER A 1 190 ? 18.318 18.334 -14.053 1.00 85.25 190 SER A N 1
ATOM 1387 C CA . SER A 1 190 ? 18.568 19.759 -13.819 1.00 85.25 190 SER A CA 1
ATOM 1388 C C . SER A 1 190 ? 18.577 20.525 -15.146 1.00 85.25 190 SER A C 1
ATOM 1390 O O . SER A 1 190 ? 19.337 20.205 -16.052 1.00 85.25 190 SER A O 1
ATOM 1392 N N . GLY A 1 191 ? 17.729 21.547 -15.288 1.00 82.00 191 GLY A N 1
ATOM 1393 C CA . GLY A 1 191 ? 17.707 22.420 -16.469 1.00 82.00 191 GLY A CA 1
ATOM 1394 C C . GLY A 1 191 ? 16.300 22.819 -16.916 1.00 82.00 191 GLY A C 1
ATOM 1395 O O . GLY A 1 191 ? 15.322 22.116 -16.664 1.00 82.00 191 GLY A O 1
ATOM 1396 N N . MET A 1 192 ? 16.185 23.961 -17.594 1.00 83.44 192 MET A N 1
ATOM 1397 C CA . MET A 1 192 ? 14.882 24.512 -17.981 1.00 83.44 192 MET A CA 1
ATOM 1398 C C . MET A 1 192 ? 14.155 23.631 -19.005 1.00 83.44 192 MET A C 1
ATOM 1400 O O . MET A 1 192 ? 14.748 23.212 -19.996 1.00 83.44 192 MET A O 1
ATOM 1404 N N . GLY A 1 193 ? 12.857 23.391 -18.787 1.00 86.25 193 GLY A N 1
ATOM 1405 C CA . GLY A 1 193 ? 11.984 22.732 -19.766 1.00 86.25 193 GLY A CA 1
ATOM 1406 C C . GLY A 1 193 ? 12.215 21.228 -19.925 1.00 86.25 193 GLY A C 1
ATOM 1407 O O . GLY A 1 193 ? 11.714 20.627 -20.877 1.00 86.25 193 GLY A O 1
ATOM 1408 N N . ARG A 1 194 ? 12.976 20.618 -19.013 1.00 90.06 194 ARG A N 1
ATOM 1409 C CA . ARG A 1 194 ? 13.149 19.169 -18.959 1.00 90.06 194 ARG A CA 1
ATOM 1410 C C . ARG A 1 194 ? 11.999 18.545 -18.199 1.00 90.06 194 ARG A C 1
ATOM 1412 O O . ARG A 1 194 ? 11.736 18.922 -17.060 1.00 90.06 194 ARG A O 1
ATOM 1419 N N . ASN A 1 195 ? 11.332 17.584 -18.819 1.00 93.06 195 ASN A N 1
ATOM 1420 C CA . ASN A 1 195 ? 10.209 16.901 -18.210 1.00 93.06 195 ASN A CA 1
ATOM 1421 C C . ASN A 1 195 ? 10.407 15.390 -18.285 1.00 93.06 195 ASN A C 1
ATOM 1423 O O . ASN A 1 195 ? 10.901 14.848 -19.276 1.00 93.06 195 ASN A O 1
ATOM 1427 N N . SER A 1 196 ? 9.997 14.700 -17.232 1.00 95.94 196 SER A N 1
ATOM 1428 C CA . SER A 1 196 ? 9.959 13.241 -17.195 1.00 95.94 196 SER A CA 1
ATOM 1429 C C . SER A 1 196 ? 8.620 12.801 -16.658 1.00 95.94 196 SER A C 1
ATOM 1431 O O . SER A 1 196 ? 8.121 13.362 -15.680 1.00 95.94 196 SER A O 1
ATOM 1433 N N . LYS A 1 197 ? 8.000 11.842 -17.336 1.00 97.12 197 LYS A N 1
ATOM 1434 C CA . LYS A 1 197 ? 6.622 11.476 -17.053 1.00 97.12 197 LYS A CA 1
ATOM 1435 C C . LYS A 1 197 ? 6.419 9.975 -17.167 1.00 97.12 197 LYS A C 1
ATOM 1437 O O . LYS A 1 197 ? 6.842 9.356 -18.137 1.00 97.12 197 LYS A O 1
ATOM 1442 N N . ILE A 1 198 ? 5.720 9.417 -16.189 1.00 98.25 198 ILE A N 1
ATOM 1443 C CA . ILE A 1 198 ? 5.017 8.146 -16.335 1.00 98.25 198 ILE A CA 1
ATOM 1444 C C . ILE A 1 198 ? 3.536 8.489 -16.460 1.00 98.25 198 ILE A C 1
ATOM 1446 O O . ILE A 1 198 ? 3.016 9.237 -15.631 1.00 98.25 198 ILE A O 1
ATOM 1450 N N . VAL A 1 199 ? 2.867 7.981 -17.492 1.00 98.00 199 VAL A N 1
ATOM 1451 C CA . VAL A 1 199 ? 1.436 8.193 -17.724 1.00 98.00 199 VAL A CA 1
ATOM 1452 C C . VAL A 1 199 ? 0.712 6.865 -17.883 1.00 98.00 199 VAL A C 1
ATOM 1454 O O . VAL A 1 199 ? 1.185 5.965 -18.571 1.00 98.00 199 VAL A O 1
ATOM 1457 N N . PHE A 1 200 ? -0.458 6.745 -17.270 1.00 98.19 200 PHE A N 1
ATOM 1458 C CA . PHE A 1 200 ? -1.366 5.638 -17.526 1.00 98.19 200 PHE A CA 1
ATOM 1459 C C . PHE A 1 200 ? -2.321 6.013 -18.658 1.00 98.19 200 PHE A C 1
ATOM 1461 O O . PHE A 1 200 ? -3.114 6.946 -18.537 1.00 98.19 200 PHE A O 1
ATOM 1468 N N . THR A 1 201 ? -2.243 5.274 -19.761 1.00 97.12 201 THR A N 1
ATOM 1469 C CA . THR A 1 201 ? -3.154 5.382 -20.912 1.00 97.12 201 THR A CA 1
ATOM 1470 C C . THR A 1 201 ? -4.258 4.321 -20.870 1.00 97.12 201 THR A C 1
ATOM 1472 O O . THR A 1 201 ? -5.221 4.405 -21.629 1.00 97.12 201 THR A O 1
ATOM 1475 N N . GLY A 1 202 ? -4.151 3.348 -19.955 1.00 96.38 202 GLY A N 1
ATOM 1476 C CA . GLY A 1 202 ? -5.158 2.329 -19.653 1.00 96.38 202 GLY A CA 1
ATOM 1477 C C . GLY A 1 202 ? -5.348 2.118 -18.142 1.00 96.38 202 GLY A C 1
ATOM 1478 O O . GLY A 1 202 ? -4.718 2.778 -17.318 1.00 96.38 202 GLY A O 1
ATOM 1479 N N . ALA A 1 203 ? -6.196 1.158 -17.759 1.00 96.69 203 ALA A N 1
ATOM 1480 C CA . ALA A 1 203 ? -6.370 0.721 -16.364 1.00 96.69 203 ALA A CA 1
ATOM 1481 C C . ALA A 1 203 ? -5.239 -0.226 -15.895 1.00 96.69 203 ALA A C 1
ATOM 1483 O O . ALA A 1 203 ? -5.486 -1.239 -15.242 1.00 96.69 203 ALA A O 1
ATOM 1484 N N . GLY A 1 204 ? -4.001 0.069 -16.295 1.00 97.94 204 GLY A N 1
ATOM 1485 C CA . GLY A 1 204 ? -2.828 -0.751 -16.014 1.00 97.94 204 GLY A CA 1
ATOM 1486 C C . GLY A 1 204 ? -2.360 -0.677 -14.566 1.00 97.94 204 GLY A C 1
ATOM 1487 O O . GLY A 1 204 ? -2.929 0.017 -13.717 1.00 97.94 204 GLY A O 1
ATOM 1488 N N . THR A 1 205 ? -1.282 -1.404 -14.287 1.00 98.56 205 THR A N 1
ATOM 1489 C CA . THR A 1 205 ? -0.653 -1.460 -12.966 1.00 98.56 205 THR A CA 1
ATOM 1490 C C . THR A 1 205 ? 0.838 -1.157 -13.064 1.00 98.56 205 THR A C 1
ATOM 1492 O O . THR A 1 205 ? 1.539 -1.753 -13.874 1.00 98.56 205 THR A O 1
ATOM 1495 N N . LEU A 1 206 ? 1.333 -0.279 -12.194 1.00 98.69 206 LEU A N 1
ATOM 1496 C CA . LEU A 1 206 ? 2.755 -0.165 -11.871 1.00 98.69 206 LEU A CA 1
ATOM 1497 C C . LEU A 1 206 ? 2.981 -0.820 -10.502 1.00 98.69 206 LEU A C 1
ATOM 1499 O O . LEU A 1 206 ? 2.495 -0.301 -9.498 1.00 98.69 206 LEU A O 1
ATOM 1503 N N . ASP A 1 207 ? 3.665 -1.965 -10.461 1.00 98.75 207 ASP A N 1
ATOM 1504 C CA . ASP A 1 207 ? 3.961 -2.719 -9.232 1.00 98.75 207 ASP A CA 1
ATOM 1505 C C . ASP A 1 207 ? 5.433 -2.548 -8.846 1.00 98.75 207 ASP A C 1
ATOM 1507 O O . ASP A 1 207 ? 6.320 -3.088 -9.503 1.00 98.75 207 ASP A O 1
ATOM 1511 N N . VAL A 1 208 ? 5.696 -1.758 -7.805 1.00 98.69 208 VAL A N 1
ATOM 1512 C CA . VAL A 1 208 ? 7.040 -1.358 -7.375 1.00 98.69 208 VAL A CA 1
ATOM 1513 C C . VAL A 1 208 ? 7.438 -2.106 -6.107 1.00 98.69 208 VAL A C 1
ATOM 1515 O O . VAL A 1 208 ? 6.840 -1.938 -5.042 1.00 98.69 208 VAL A O 1
ATOM 1518 N N . GLY A 1 209 ? 8.483 -2.923 -6.212 1.00 98.19 209 GLY A N 1
ATOM 1519 C CA . GLY A 1 209 ? 9.027 -3.719 -5.120 1.00 98.19 209 GLY A CA 1
ATOM 1520 C C . GLY A 1 209 ? 9.920 -2.942 -4.148 1.00 98.19 209 GLY A C 1
ATOM 1521 O O . GLY A 1 209 ? 10.061 -3.360 -3.001 1.00 98.19 209 GLY A O 1
ATOM 1522 N N . GLY A 1 210 ? 10.466 -1.801 -4.571 1.00 97.75 210 GLY A N 1
ATOM 1523 C CA . GLY A 1 210 ? 11.214 -0.857 -3.742 1.00 97.75 210 GLY A CA 1
ATOM 1524 C C . GLY A 1 210 ? 10.522 0.502 -3.623 1.00 97.75 210 GLY A C 1
ATOM 1525 O O . GLY A 1 210 ? 9.295 0.592 -3.539 1.00 97.75 210 GLY A O 1
ATOM 1526 N N . ASP A 1 211 ? 11.324 1.565 -3.597 1.00 97.94 211 ASP A N 1
ATOM 1527 C CA . ASP A 1 211 ? 10.828 2.940 -3.526 1.00 97.94 211 ASP A CA 1
ATOM 1528 C C . ASP A 1 211 ? 10.289 3.419 -4.881 1.00 97.94 211 ASP A C 1
ATOM 1530 O O . ASP A 1 211 ? 10.868 3.136 -5.930 1.00 97.94 211 ASP A O 1
ATOM 1534 N N . LEU A 1 212 ? 9.222 4.214 -4.848 1.00 98.00 212 LEU A N 1
ATOM 1535 C CA . LEU A 1 212 ? 8.729 4.999 -5.974 1.00 98.00 212 LEU A CA 1
ATOM 1536 C C . LEU A 1 212 ? 8.990 6.477 -5.681 1.00 98.00 212 LEU A C 1
ATOM 1538 O O . LEU A 1 212 ? 8.390 7.056 -4.774 1.00 98.00 212 LEU A O 1
ATOM 1542 N N . ILE A 1 213 ? 9.890 7.094 -6.442 1.00 96.12 213 ILE A N 1
ATOM 1543 C CA . ILE A 1 213 ? 10.324 8.472 -6.206 1.00 96.12 213 ILE A CA 1
ATOM 1544 C C . ILE A 1 213 ? 10.018 9.338 -7.425 1.00 96.12 213 ILE A C 1
ATOM 1546 O O . ILE A 1 213 ? 10.476 9.048 -8.528 1.00 96.12 213 ILE A O 1
ATOM 1550 N N . VAL A 1 214 ? 9.286 10.435 -7.212 1.00 95.62 214 VAL A N 1
ATOM 1551 C CA . VAL A 1 214 ? 8.954 11.419 -8.253 1.00 95.62 214 VAL A CA 1
ATOM 1552 C C . VAL A 1 214 ? 9.514 12.784 -7.861 1.00 95.62 214 VAL A C 1
ATOM 1554 O O . VAL A 1 214 ? 9.067 13.385 -6.885 1.00 95.62 214 VAL A O 1
ATOM 1557 N N . GLY A 1 215 ? 10.484 13.309 -8.603 1.00 91.94 215 GLY A N 1
ATOM 1558 C CA . GLY A 1 215 ? 11.037 14.641 -8.336 1.00 91.94 215 GLY A CA 1
ATOM 1559 C C . GLY A 1 215 ? 12.231 14.985 -9.214 1.00 91.94 215 GLY A C 1
ATOM 1560 O O . GLY A 1 215 ? 12.760 14.125 -9.891 1.00 91.94 215 GLY A O 1
ATOM 1561 N N . SER A 1 216 ? 12.640 16.252 -9.233 1.00 84.25 216 SER A N 1
ATOM 1562 C CA . SER A 1 216 ? 13.794 16.723 -10.022 1.00 84.25 216 SER A CA 1
ATOM 1563 C C . SER A 1 216 ? 15.032 16.858 -9.130 1.00 84.25 216 SER A C 1
ATOM 1565 O O . SER A 1 216 ? 14.905 17.057 -7.925 1.00 84.25 216 SER A O 1
ATOM 1567 N N . ALA A 1 217 ? 16.235 16.803 -9.695 1.00 76.00 217 ALA A N 1
ATOM 1568 C CA . ALA A 1 217 ? 17.463 17.058 -8.944 1.00 76.00 217 ALA A CA 1
ATOM 1569 C C . ALA A 1 217 ? 17.825 18.549 -8.735 1.00 76.00 217 ALA A C 1
ATOM 1571 O O . ALA A 1 217 ? 18.693 18.814 -7.907 1.00 76.00 217 ALA A O 1
ATOM 1572 N N . GLY A 1 218 ? 17.231 19.547 -9.423 1.00 64.69 218 GLY A N 1
ATOM 1573 C CA . GLY A 1 218 ? 17.807 20.898 -9.256 1.00 64.69 218 GLY A CA 1
ATOM 1574 C C . GLY A 1 218 ? 17.260 22.145 -9.951 1.00 64.69 218 GLY A C 1
ATOM 1575 O O . GLY A 1 218 ? 17.940 23.163 -9.873 1.00 64.69 218 GLY A O 1
ATOM 1576 N N . SER A 1 219 ? 16.094 22.168 -10.611 1.00 71.19 219 SER A N 1
ATOM 1577 C CA . SER A 1 219 ? 15.562 23.456 -11.111 1.00 71.19 219 SER A CA 1
ATOM 1578 C C . SER A 1 219 ? 14.043 23.558 -11.027 1.00 71.19 219 SER A C 1
ATOM 1580 O O . SER A 1 219 ? 13.355 22.581 -11.314 1.00 71.19 219 SER A O 1
ATOM 1582 N N . SER A 1 220 ? 13.514 24.735 -10.663 1.00 77.06 220 SER A N 1
ATOM 1583 C CA . SER A 1 220 ? 12.070 25.027 -10.540 1.00 77.06 220 SER A CA 1
ATOM 1584 C C . SER A 1 220 ? 11.271 24.802 -11.828 1.00 77.06 220 SER A C 1
ATOM 1586 O O . SER A 1 220 ? 10.050 24.707 -11.780 1.00 77.06 220 SER A O 1
ATOM 1588 N N . ASN A 1 221 ? 11.955 24.707 -12.971 1.00 83.88 221 ASN A N 1
ATOM 1589 C CA . ASN A 1 221 ? 11.341 24.621 -14.295 1.00 83.88 221 ASN A CA 1
ATOM 1590 C C . ASN A 1 221 ? 11.408 23.209 -14.899 1.00 83.88 221 ASN A C 1
ATOM 1592 O O . ASN A 1 221 ? 11.022 23.035 -16.055 1.00 83.88 221 ASN A O 1
ATOM 1596 N N . SER A 1 222 ? 11.933 22.223 -14.166 1.00 89.44 222 SER A N 1
ATOM 1597 C CA . SER A 1 222 ? 11.915 20.817 -14.577 1.00 89.44 222 SER A CA 1
ATOM 1598 C C . SER A 1 222 ? 10.789 20.093 -13.844 1.00 89.44 222 SER A C 1
ATOM 1600 O O . SER A 1 222 ? 10.699 20.207 -12.621 1.00 89.44 222 SER A O 1
ATOM 1602 N N . THR A 1 223 ? 9.948 19.335 -14.553 1.00 91.81 223 THR A N 1
ATOM 1603 C CA . THR A 1 223 ? 8.814 18.630 -13.927 1.00 91.81 223 THR A CA 1
ATOM 1604 C C . THR A 1 223 ? 8.952 17.117 -14.040 1.00 91.81 223 THR A C 1
ATOM 1606 O O . THR A 1 223 ? 9.134 16.564 -15.124 1.00 91.81 223 THR A O 1
ATOM 1609 N N . ALA A 1 224 ? 8.873 16.434 -12.900 1.00 94.75 224 ALA A N 1
ATOM 1610 C CA . ALA A 1 224 ? 8.776 14.981 -12.838 1.00 94.75 224 ALA A CA 1
ATOM 1611 C C . ALA A 1 224 ? 7.336 14.634 -12.475 1.00 94.75 224 ALA A C 1
ATOM 1613 O O . ALA A 1 224 ? 6.845 15.117 -11.460 1.00 94.75 224 ALA A O 1
ATOM 1614 N N . THR A 1 225 ? 6.646 13.840 -13.286 1.00 95.81 225 THR A N 1
ATOM 1615 C CA . THR A 1 225 ? 5.217 13.572 -13.081 1.00 95.81 225 THR A CA 1
ATOM 1616 C C . THR A 1 225 ? 4.912 12.082 -13.133 1.00 95.81 225 THR A C 1
ATOM 1618 O O . THR A 1 225 ? 5.317 11.391 -14.063 1.00 95.81 225 THR A O 1
ATOM 1621 N N . LEU A 1 226 ? 4.137 11.603 -12.167 1.00 97.44 226 LEU A N 1
ATOM 1622 C CA . LEU A 1 226 ? 3.399 10.350 -12.270 1.00 97.44 226 LEU A CA 1
ATOM 1623 C C . LEU A 1 226 ? 1.921 10.691 -12.462 1.00 97.44 226 LEU A C 1
ATOM 1625 O O . LEU A 1 226 ? 1.313 11.302 -11.587 1.00 97.44 226 LEU A O 1
ATOM 1629 N N . ASP A 1 227 ? 1.367 10.336 -13.615 1.00 97.31 227 ASP A N 1
ATOM 1630 C CA . ASP A 1 227 ? 0.021 10.711 -14.042 1.00 97.31 227 ASP A CA 1
ATOM 1631 C C . ASP A 1 227 ? -0.837 9.469 -14.274 1.00 97.31 227 ASP A C 1
ATOM 1633 O O . ASP A 1 227 ? -0.633 8.720 -15.226 1.00 97.31 227 ASP A O 1
ATOM 1637 N N . CYS A 1 228 ? -1.810 9.245 -13.398 1.00 97.00 228 CYS A N 1
ATOM 1638 C CA . CYS A 1 228 ? -2.731 8.116 -13.484 1.00 97.00 228 CYS A CA 1
ATOM 1639 C C . CYS A 1 228 ? -3.916 8.355 -14.441 1.00 97.00 228 CYS A C 1
ATOM 1641 O O . CYS A 1 228 ? -4.811 7.511 -14.518 1.00 97.00 228 CYS A O 1
ATOM 1643 N N . GLY A 1 229 ? -3.934 9.472 -15.176 1.00 93.31 229 GLY A N 1
ATOM 1644 C CA . GLY A 1 229 ? -4.926 9.756 -16.208 1.00 93.31 229 GLY A CA 1
ATOM 1645 C C . GLY A 1 229 ? -6.342 9.897 -15.647 1.00 93.31 229 GLY A C 1
ATOM 1646 O O . GLY A 1 229 ? -6.549 10.468 -14.586 1.00 93.31 229 GLY A O 1
ATOM 1647 N N . THR A 1 230 ? -7.352 9.392 -16.354 1.00 90.31 230 THR A N 1
ATOM 1648 C CA . THR A 1 230 ? -8.763 9.384 -15.902 1.00 90.31 230 THR A CA 1
ATOM 1649 C C . THR A 1 230 ? -9.278 7.982 -15.573 1.00 90.31 230 THR A C 1
ATOM 1651 O O . THR A 1 230 ? -10.463 7.798 -15.297 1.00 90.31 230 THR A O 1
ATOM 1654 N N . LEU A 1 231 ? -8.395 6.985 -15.611 1.00 90.94 231 LEU A N 1
ATOM 1655 C CA . LEU A 1 231 ? -8.742 5.569 -15.572 1.00 90.94 231 LEU A CA 1
ATOM 1656 C C . LEU A 1 231 ? -8.459 4.959 -14.193 1.00 90.94 231 LEU A C 1
ATOM 1658 O O . LEU A 1 231 ? -7.811 5.568 -13.338 1.00 90.94 231 LEU A O 1
ATOM 1662 N N . ALA A 1 232 ? -8.935 3.731 -13.986 1.00 94.75 232 ALA A N 1
ATOM 1663 C CA . ALA A 1 232 ? -8.746 2.959 -12.757 1.00 94.75 232 ALA A CA 1
ATOM 1664 C C . ALA A 1 232 ? -7.332 2.345 -12.661 1.00 94.75 232 ALA A C 1
ATOM 1666 O O . ALA A 1 232 ? -7.169 1.141 -12.466 1.00 94.75 232 ALA A O 1
ATOM 1667 N N . ALA A 1 233 ? -6.304 3.172 -12.858 1.00 97.75 233 ALA A N 1
ATOM 1668 C CA . ALA A 1 233 ? -4.905 2.774 -12.763 1.00 97.75 233 ALA A CA 1
ATOM 1669 C C . ALA A 1 233 ? -4.530 2.364 -11.331 1.00 97.75 233 ALA A C 1
ATOM 1671 O O . ALA A 1 233 ? -5.009 2.955 -10.358 1.00 97.75 233 ALA A O 1
ATOM 1672 N N . ASN A 1 234 ? -3.628 1.391 -11.200 1.00 98.19 234 ASN A N 1
ATOM 1673 C CA . ASN A 1 234 ? -3.110 0.946 -9.908 1.00 98.19 234 ASN A CA 1
ATOM 1674 C C . ASN A 1 234 ? -1.617 1.263 -9.783 1.00 98.19 234 ASN A C 1
ATOM 1676 O O . ASN A 1 234 ? -0.813 0.869 -10.625 1.00 98.19 234 ASN A O 1
ATOM 1680 N N . VAL A 1 235 ? -1.234 1.919 -8.692 1.00 98.50 235 VAL A N 1
ATOM 1681 C CA . VAL A 1 235 ? 0.168 2.128 -8.311 1.00 98.50 235 VAL A CA 1
ATOM 1682 C C . VAL A 1 235 ? 0.410 1.357 -7.022 1.00 98.50 235 VAL A C 1
ATOM 1684 O O . VAL A 1 235 ? -0.079 1.757 -5.969 1.00 98.50 235 VAL A O 1
ATOM 1687 N N . LYS A 1 236 ? 1.126 0.234 -7.085 1.00 98.62 236 LYS A N 1
ATOM 1688 C CA . LYS A 1 236 ? 1.479 -0.563 -5.904 1.00 98.62 236 LYS A CA 1
ATOM 1689 C C . LYS A 1 236 ? 2.915 -0.263 -5.508 1.00 98.62 236 LYS A C 1
ATOM 1691 O O . LYS A 1 236 ? 3.792 -0.273 -6.363 1.00 98.62 236 LYS A O 1
ATOM 1696 N N . VAL A 1 237 ? 3.158 -0.009 -4.227 1.00 98.56 237 VAL A N 1
ATOM 1697 C CA . VAL A 1 237 ? 4.493 0.330 -3.720 1.00 98.56 237 VAL A CA 1
ATOM 1698 C C . VAL A 1 237 ? 4.781 -0.478 -2.460 1.00 98.56 237 VAL A C 1
ATOM 1700 O O . VAL A 1 237 ? 3.973 -0.487 -1.527 1.00 98.56 237 VAL A O 1
ATOM 1703 N N . LYS A 1 238 ? 5.921 -1.178 -2.442 1.00 98.50 238 LYS A N 1
ATOM 1704 C CA . LYS A 1 238 ? 6.418 -1.944 -1.284 1.00 98.50 238 LYS A CA 1
ATOM 1705 C C . LYS A 1 238 ? 7.448 -1.181 -0.444 1.00 98.50 238 LYS A C 1
ATOM 1707 O O . LYS A 1 238 ? 7.588 -1.471 0.741 1.00 98.50 238 LYS A O 1
ATOM 1712 N N . GLY A 1 239 ? 8.134 -0.199 -1.032 1.00 97.50 239 GLY A N 1
ATOM 1713 C CA . GLY A 1 239 ? 8.993 0.770 -0.343 1.00 97.50 239 GLY A CA 1
ATOM 1714 C C . GLY A 1 239 ? 8.296 2.112 -0.106 1.00 97.50 239 GLY A C 1
ATOM 1715 O O . GLY A 1 239 ? 7.080 2.184 0.044 1.00 97.50 239 GLY A O 1
ATOM 1716 N N . ASN A 1 240 ? 9.044 3.203 -0.069 1.00 95.75 240 ASN A N 1
ATOM 1717 C CA . ASN A 1 240 ? 8.486 4.538 0.119 1.00 95.75 240 ASN A CA 1
ATOM 1718 C C . ASN A 1 240 ? 7.883 5.078 -1.182 1.00 95.75 240 ASN A C 1
ATOM 1720 O O . ASN A 1 240 ? 8.525 5.025 -2.229 1.00 95.75 240 ASN A O 1
ATOM 1724 N N . PHE A 1 241 ? 6.689 5.676 -1.109 1.00 97.00 241 PHE A N 1
ATOM 1725 C CA . PHE A 1 241 ? 6.179 6.531 -2.183 1.00 97.00 241 PHE A CA 1
ATOM 1726 C C . PHE A 1 241 ? 6.447 7.993 -1.828 1.00 97.00 241 PHE A C 1
ATOM 1728 O O . PHE A 1 241 ? 5.827 8.556 -0.923 1.00 97.00 241 PHE A O 1
ATOM 1735 N N . GLY A 1 242 ? 7.417 8.596 -2.507 1.00 94.25 242 GLY A N 1
ATOM 1736 C CA . GLY A 1 242 ? 7.971 9.877 -2.098 1.00 94.25 242 GLY A CA 1
ATOM 1737 C C . GLY A 1 242 ? 8.365 10.793 -3.244 1.00 94.25 242 GLY A C 1
ATOM 1738 O O . GLY A 1 242 ? 8.161 10.519 -4.428 1.00 94.25 242 GLY A O 1
ATOM 1739 N N . ARG A 1 243 ? 8.955 11.919 -2.850 1.00 90.06 243 ARG A N 1
ATOM 1740 C CA . ARG A 1 243 ? 9.498 12.940 -3.744 1.00 90.06 243 ARG A CA 1
ATOM 1741 C C . ARG A 1 243 ? 10.899 13.294 -3.290 1.00 90.06 243 ARG A C 1
ATOM 1743 O O . ARG A 1 243 ? 11.163 13.291 -2.091 1.00 90.06 243 ARG A O 1
ATOM 1750 N N . THR A 1 244 ? 11.764 13.655 -4.230 1.00 84.50 244 THR A N 1
ATOM 1751 C CA . THR A 1 244 ? 13.075 14.231 -3.896 1.00 84.50 244 THR A CA 1
ATOM 1752 C C . THR A 1 244 ? 12.983 15.718 -3.549 1.00 84.50 244 THR A C 1
ATOM 1754 O O . THR A 1 244 ? 13.783 16.203 -2.757 1.00 84.50 244 THR A O 1
ATOM 1757 N N . ASN A 1 245 ? 12.024 16.453 -4.130 1.00 80.81 245 ASN A N 1
ATOM 1758 C CA . ASN A 1 245 ? 11.866 17.899 -3.946 1.00 80.81 245 ASN A CA 1
ATOM 1759 C C . ASN A 1 245 ? 10.442 18.404 -4.282 1.00 80.81 245 ASN A C 1
ATOM 1761 O O . ASN A 1 245 ? 9.520 17.622 -4.524 1.00 80.81 245 ASN A O 1
ATOM 1765 N N . THR A 1 246 ? 10.265 19.731 -4.336 1.00 80.00 246 THR A N 1
ATOM 1766 C CA . THR A 1 246 ? 8.996 20.425 -4.632 1.00 80.00 246 THR A CA 1
ATOM 1767 C C . THR A 1 246 ? 8.499 20.306 -6.075 1.00 80.00 246 THR A C 1
ATOM 1769 O O . THR A 1 246 ? 7.385 20.754 -6.349 1.00 80.00 246 THR A O 1
ATOM 1772 N N . ASN A 1 247 ? 9.256 19.687 -6.986 1.00 85.12 247 ASN A N 1
ATOM 1773 C CA . ASN A 1 247 ? 8.945 19.694 -8.423 1.00 85.12 247 ASN A CA 1
ATOM 1774 C C . ASN A 1 247 ? 8.428 18.343 -8.942 1.00 85.12 247 ASN A C 1
ATOM 1776 O O . ASN A 1 247 ? 8.040 18.231 -10.103 1.00 85.12 247 ASN A O 1
ATOM 1780 N N . GLY A 1 248 ? 8.404 17.311 -8.091 1.00 91.00 248 GLY A N 1
ATOM 1781 C CA . GLY A 1 248 ? 7.682 16.074 -8.397 1.00 91.00 248 GLY A CA 1
ATOM 1782 C C . GLY A 1 248 ? 6.171 16.284 -8.345 1.00 91.00 248 GLY A C 1
ATOM 1783 O O . GLY A 1 248 ? 5.699 17.003 -7.483 1.00 91.00 248 GLY A O 1
ATOM 1784 N N . SER A 1 249 ? 5.380 15.673 -9.204 1.00 93.19 249 SER A N 1
ATOM 1785 C CA . SER A 1 249 ? 3.922 15.768 -9.140 1.00 93.19 249 SER A CA 1
ATOM 1786 C C . SER A 1 249 ? 3.319 14.382 -9.233 1.00 93.19 249 SER A C 1
ATOM 1788 O O . SER A 1 249 ? 3.721 13.585 -10.081 1.00 93.19 249 SER A O 1
ATOM 1790 N N . PHE A 1 250 ? 2.356 14.099 -8.363 1.00 95.50 250 PHE A N 1
ATOM 1791 C CA . PHE A 1 250 ? 1.498 12.936 -8.510 1.00 95.50 250 PHE A CA 1
ATOM 1792 C C . PHE A 1 250 ? 0.095 13.414 -8.865 1.00 95.50 250 PHE A C 1
ATOM 1794 O O . PHE A 1 250 ? -0.558 14.104 -8.080 1.00 95.50 250 PHE A O 1
ATOM 1801 N N . LEU A 1 251 ? -0.345 13.066 -10.072 1.00 95.69 251 LEU A N 1
ATOM 1802 C CA . LEU A 1 251 ? -1.665 13.385 -10.591 1.00 95.69 251 LEU A CA 1
ATOM 1803 C C . LEU A 1 251 ? -2.513 12.110 -10.525 1.00 95.69 251 LEU A C 1
ATOM 1805 O O . LEU A 1 251 ? -2.398 11.254 -11.406 1.00 95.69 251 LEU A O 1
ATOM 1809 N N . PRO A 1 252 ? -3.335 11.932 -9.477 1.00 95.50 252 PRO A N 1
ATOM 1810 C CA . PRO A 1 252 ? -4.196 10.767 -9.389 1.00 95.50 252 PRO A CA 1
ATOM 1811 C C . PRO A 1 252 ? -5.293 10.863 -10.449 1.00 95.50 252 PRO A C 1
ATOM 1813 O O . PRO A 1 252 ? -5.877 11.928 -10.669 1.00 95.50 252 PRO A O 1
ATOM 1816 N N . GLY A 1 253 ? -5.636 9.725 -11.041 1.00 93.69 253 GLY A N 1
ATOM 1817 C CA . GLY A 1 253 ? -6.847 9.604 -11.834 1.00 93.69 253 GLY A CA 1
ATOM 1818 C C . GLY A 1 253 ? -8.079 9.474 -10.959 1.00 93.69 253 GLY A C 1
ATOM 1819 O O . GLY A 1 253 ? -7.978 9.083 -9.799 1.00 93.69 253 GLY A O 1
ATOM 1820 N N . THR A 1 254 ? -9.251 9.785 -11.509 1.00 92.00 254 THR A N 1
ATOM 1821 C CA . THR A 1 254 ? -10.531 9.872 -10.773 1.00 92.00 254 THR A CA 1
ATOM 1822 C C . THR A 1 254 ? -10.903 8.606 -9.998 1.00 92.00 254 THR A C 1
ATOM 1824 O O . THR A 1 254 ? -11.563 8.702 -8.968 1.00 92.00 254 THR A O 1
ATOM 1827 N N . SER A 1 255 ? -10.471 7.442 -10.485 1.00 94.25 255 SER A N 1
ATOM 1828 C CA . SER A 1 255 ? -10.692 6.117 -9.887 1.00 94.25 255 SER A CA 1
ATOM 1829 C C . SER A 1 255 ? -9.387 5.345 -9.661 1.00 94.25 255 SER A C 1
ATOM 1831 O O . SER A 1 255 ? -9.399 4.131 -9.464 1.00 94.25 255 SER A O 1
ATOM 1833 N N . SER A 1 256 ? -8.248 6.041 -9.724 1.00 97.50 256 SER A N 1
ATOM 1834 C CA . SER A 1 256 ? -6.944 5.419 -9.504 1.00 97.50 256 SER A CA 1
ATOM 1835 C C . SER A 1 256 ? -6.762 5.011 -8.043 1.00 97.50 256 SER A C 1
ATOM 1837 O O . SER A 1 256 ? -7.283 5.657 -7.128 1.00 97.50 256 SER A O 1
ATOM 1839 N N . LYS A 1 257 ? -5.992 3.948 -7.818 1.00 98.06 257 LYS A N 1
ATOM 1840 C CA . LYS A 1 257 ? -5.693 3.446 -6.478 1.00 98.06 257 LYS A CA 1
ATOM 1841 C C . LYS A 1 257 ? -4.191 3.416 -6.237 1.00 98.06 257 LYS A C 1
ATOM 1843 O O . LYS A 1 257 ? -3.446 2.852 -7.037 1.00 98.06 257 LYS A O 1
ATOM 1848 N N . VAL A 1 258 ? -3.758 3.934 -5.090 1.00 98.44 258 VAL A N 1
ATOM 1849 C CA . VAL A 1 258 ? -2.394 3.714 -4.588 1.00 98.44 258 VAL A CA 1
ATOM 1850 C C . VAL A 1 258 ? -2.428 2.642 -3.506 1.00 98.44 258 VAL A C 1
ATOM 1852 O O . VAL A 1 258 ? -3.142 2.782 -2.513 1.00 98.44 258 VAL A O 1
ATOM 1855 N N . TRP A 1 259 ? -1.701 1.545 -3.721 1.00 98.25 259 TRP A N 1
ATOM 1856 C CA . TRP A 1 259 ? -1.651 0.395 -2.823 1.00 98.25 259 TRP A CA 1
ATOM 1857 C C . TRP A 1 259 ? -0.310 0.370 -2.090 1.00 98.25 259 TRP A C 1
ATOM 1859 O O . TRP A 1 259 ? 0.734 0.088 -2.678 1.00 98.25 259 TRP A O 1
ATOM 1869 N N . PHE A 1 260 ? -0.351 0.606 -0.787 1.00 98.62 260 PHE A N 1
ATOM 1870 C CA . PHE A 1 260 ? 0.782 0.438 0.116 1.00 98.62 260 PHE A CA 1
ATOM 1871 C C . PHE A 1 260 ? 0.859 -1.038 0.514 1.00 98.62 260 PHE A C 1
ATOM 1873 O O . PHE A 1 260 ? -0.023 -1.538 1.212 1.00 98.62 260 PHE A O 1
ATOM 1880 N N . THR A 1 261 ? 1.854 -1.762 -0.001 1.00 98.56 261 THR A N 1
ATOM 1881 C CA . THR A 1 261 ? 2.000 -3.225 0.135 1.00 98.56 261 THR A CA 1
ATOM 1882 C C . THR A 1 261 ? 3.353 -3.592 0.750 1.00 98.56 261 THR A C 1
ATOM 1884 O O . THR A 1 261 ? 4.147 -2.713 1.060 1.00 98.56 261 THR A O 1
ATOM 1887 N N . GLY A 1 262 ? 3.637 -4.883 0.937 1.00 97.88 262 GLY A N 1
ATOM 1888 C CA . GLY A 1 262 ? 4.936 -5.357 1.428 1.00 97.88 262 GLY A CA 1
ATOM 1889 C C . GLY A 1 262 ? 4.934 -5.704 2.915 1.00 97.88 262 GLY A C 1
ATOM 1890 O O . GLY A 1 262 ? 3.895 -6.055 3.476 1.00 97.88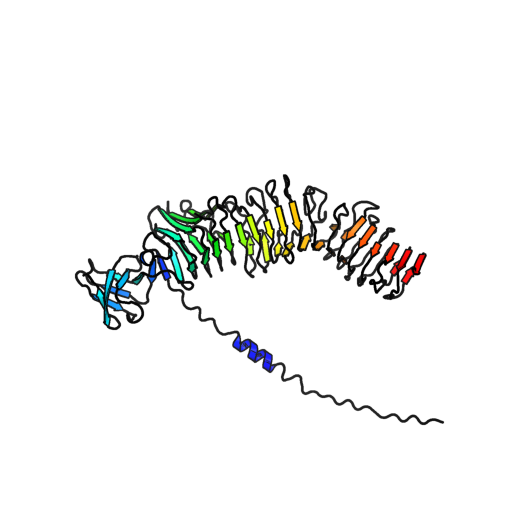 262 GLY A O 1
ATOM 1891 N N . THR A 1 263 ? 6.122 -5.678 3.520 1.00 97.75 263 THR A N 1
ATOM 1892 C CA . THR A 1 263 ? 6.350 -6.058 4.928 1.00 97.75 263 THR A CA 1
ATOM 1893 C C . THR A 1 263 ? 7.156 -5.025 5.716 1.00 97.75 263 THR A C 1
ATOM 1895 O O . THR A 1 263 ? 7.219 -5.106 6.941 1.00 97.75 263 THR A O 1
ATOM 1898 N N . ALA A 1 264 ? 7.815 -4.085 5.033 1.00 97.50 264 ALA A N 1
ATOM 1899 C CA . ALA A 1 264 ? 8.561 -3.004 5.665 1.00 97.50 264 ALA A CA 1
ATOM 1900 C C . ALA A 1 264 ? 7.607 -1.894 6.119 1.00 97.50 264 ALA A C 1
ATOM 1902 O O . ALA A 1 264 ? 6.538 -1.715 5.538 1.00 97.50 264 ALA A O 1
ATOM 1903 N N . ALA A 1 265 ? 7.991 -1.135 7.146 1.00 97.81 265 ALA A N 1
ATOM 1904 C CA . ALA A 1 265 ? 7.208 0.024 7.555 1.00 97.81 265 ALA A CA 1
ATOM 1905 C C . ALA A 1 265 ? 7.189 1.093 6.447 1.00 97.81 265 ALA A C 1
ATOM 1907 O O . ALA A 1 265 ? 8.200 1.310 5.780 1.00 97.81 265 ALA A O 1
ATOM 1908 N N . GLN A 1 266 ? 6.051 1.765 6.272 1.00 98.38 266 GLN A N 1
ATOM 1909 C CA . GLN A 1 266 ? 5.859 2.819 5.272 1.00 98.38 266 GLN A CA 1
ATOM 1910 C C . GLN A 1 266 ? 5.181 4.042 5.895 1.00 98.38 266 GLN A C 1
ATOM 1912 O O . GLN A 1 266 ? 4.341 3.915 6.786 1.00 98.38 266 GLN A O 1
ATOM 1917 N N . THR A 1 267 ? 5.482 5.221 5.356 1.00 97.69 267 THR A N 1
ATOM 1918 C CA . THR A 1 267 ? 4.757 6.459 5.665 1.00 97.69 267 THR A CA 1
ATOM 1919 C C . THR A 1 267 ? 4.052 6.952 4.406 1.00 97.69 267 THR A C 1
ATOM 1921 O O . THR A 1 267 ? 4.693 7.177 3.379 1.00 97.69 267 THR A O 1
ATOM 1924 N N . ILE A 1 268 ? 2.734 7.150 4.472 1.00 98.00 268 ILE A N 1
ATOM 1925 C CA . ILE A 1 268 ? 1.952 7.733 3.377 1.00 98.00 268 ILE A CA 1
ATOM 1926 C C . ILE A 1 268 ? 2.264 9.227 3.306 1.00 98.00 268 ILE A C 1
ATOM 1928 O O . ILE A 1 268 ? 1.919 9.996 4.207 1.00 98.00 268 ILE A O 1
ATOM 1932 N N . ASN A 1 269 ? 2.910 9.645 2.219 1.00 95.75 269 ASN A N 1
ATOM 1933 C CA . ASN A 1 269 ? 3.232 11.044 1.983 1.00 95.75 269 ASN A CA 1
ATOM 1934 C C . ASN A 1 269 ? 1.972 11.827 1.584 1.00 95.75 269 ASN A C 1
ATOM 1936 O O . ASN A 1 269 ? 1.467 11.663 0.477 1.00 95.75 269 ASN A O 1
ATOM 1940 N N . LEU A 1 270 ? 1.488 12.682 2.486 1.00 94.62 270 LEU A N 1
ATOM 1941 C CA . LEU A 1 270 ? 0.301 13.531 2.314 1.00 94.62 270 LEU A CA 1
ATOM 1942 C C . LEU A 1 270 ? 0.654 15.029 2.229 1.00 94.62 270 LEU A C 1
ATOM 1944 O O . LEU A 1 270 ? -0.187 15.889 2.505 1.00 94.62 270 LEU A O 1
ATOM 1948 N N . LEU A 1 271 ? 1.910 15.343 1.886 1.00 86.31 271 LEU A N 1
ATOM 1949 C CA . LEU A 1 271 ? 2.378 16.712 1.670 1.00 86.31 271 LEU A CA 1
ATOM 1950 C C . LEU A 1 271 ? 1.722 17.339 0.427 1.00 86.31 271 LEU A C 1
ATOM 1952 O O . LEU A 1 271 ? 1.120 16.662 -0.409 1.00 86.31 271 LEU A O 1
ATOM 1956 N N . THR A 1 272 ? 1.853 18.660 0.286 1.00 78.50 272 THR A N 1
ATOM 1957 C CA . THR A 1 272 ? 1.295 19.412 -0.847 1.00 78.50 272 THR A CA 1
ATOM 1958 C C . THR A 1 272 ? 1.742 18.824 -2.194 1.00 78.50 272 THR A C 1
ATOM 1960 O O . THR A 1 272 ? 2.894 18.427 -2.364 1.00 78.50 272 THR A O 1
ATOM 1963 N N . ASN A 1 273 ? 0.823 18.770 -3.165 1.00 79.06 273 ASN A N 1
ATOM 1964 C CA . ASN A 1 273 ? 0.989 18.201 -4.518 1.00 79.06 273 ASN A CA 1
ATOM 1965 C C . ASN A 1 273 ? 1.074 16.667 -4.614 1.00 79.06 273 ASN A C 1
ATOM 1967 O O . ASN A 1 273 ? 1.337 16.149 -5.698 1.00 79.06 273 ASN A O 1
ATOM 1971 N N . PHE A 1 274 ? 0.829 15.939 -3.521 1.00 88.69 274 PHE A N 1
ATOM 1972 C CA . PHE A 1 274 ? 0.484 14.517 -3.560 1.00 88.69 274 PHE A CA 1
ATOM 1973 C C . PHE A 1 274 ? -0.985 14.366 -3.169 1.00 88.69 274 PHE A C 1
ATOM 1975 O O . PHE A 1 274 ? -1.345 14.375 -1.993 1.00 88.69 274 PHE A O 1
ATOM 1982 N N . THR A 1 275 ? -1.844 14.276 -4.182 1.00 94.56 275 THR A N 1
ATOM 1983 C CA . THR A 1 275 ? -3.258 13.954 -3.994 1.00 94.56 275 THR A CA 1
ATOM 1984 C C . THR A 1 275 ? -3.479 12.489 -4.332 1.00 94.56 275 THR A C 1
ATOM 1986 O O . THR A 1 275 ? -2.931 11.987 -5.304 1.00 94.56 275 THR A O 1
ATOM 1989 N N . TYR A 1 276 ? -4.329 11.817 -3.573 1.00 97.44 276 TYR A N 1
ATOM 1990 C CA . TYR A 1 276 ? -4.753 10.448 -3.825 1.00 97.44 276 TYR A CA 1
ATOM 1991 C C . TYR A 1 276 ? -6.216 10.451 -4.259 1.00 97.44 276 TYR A C 1
ATOM 1993 O O . TYR A 1 276 ? -7.017 11.227 -3.733 1.00 97.44 276 TYR A O 1
ATOM 2001 N N . ALA A 1 277 ? -6.573 9.589 -5.210 1.00 97.62 277 ALA A N 1
ATOM 2002 C CA . ALA A 1 277 ? -7.968 9.211 -5.391 1.00 97.62 277 ALA A CA 1
ATOM 2003 C C . ALA A 1 277 ? -8.315 8.203 -4.299 1.00 97.62 277 ALA A C 1
ATOM 2005 O O . ALA A 1 277 ? -8.724 8.635 -3.230 1.00 97.62 277 ALA A O 1
ATOM 2006 N N . ASP A 1 278 ? -8.031 6.917 -4.479 1.00 98.19 278 ASP A N 1
ATOM 2007 C CA . ASP A 1 278 ? -8.188 5.937 -3.402 1.00 98.19 278 ASP A CA 1
ATOM 2008 C C . ASP A 1 278 ? -6.838 5.537 -2.789 1.00 98.19 278 ASP A C 1
ATOM 2010 O O . ASP A 1 278 ? -5.828 5.378 -3.485 1.00 98.19 278 ASP A O 1
ATOM 2014 N N . ILE A 1 279 ? -6.839 5.316 -1.474 1.00 98.62 279 ILE A N 1
ATOM 2015 C CA . ILE A 1 279 ? -5.727 4.713 -0.737 1.00 98.62 279 ILE A CA 1
ATOM 2016 C C . ILE A 1 279 ? -6.129 3.299 -0.337 1.00 98.62 279 ILE A C 1
ATOM 2018 O O . ILE A 1 279 ? -7.159 3.094 0.303 1.00 98.62 279 ILE A O 1
ATOM 2022 N N . ARG A 1 280 ? -5.272 2.326 -0.643 1.00 98.75 280 ARG A N 1
ATOM 2023 C CA . ARG A 1 280 ? -5.387 0.960 -0.138 1.00 98.75 280 ARG A CA 1
ATOM 2024 C C . ARG A 1 280 ? -4.135 0.572 0.635 1.00 98.75 280 ARG A C 1
ATOM 2026 O O . ARG A 1 280 ? -3.023 0.727 0.146 1.00 98.75 280 ARG A O 1
ATOM 2033 N N . VAL A 1 281 ? -4.315 0.015 1.822 1.00 98.75 281 VAL A N 1
ATOM 2034 C CA . VAL A 1 281 ? -3.251 -0.556 2.647 1.00 98.75 281 VAL A CA 1
ATOM 2035 C C . VAL A 1 281 ? -3.390 -2.074 2.629 1.00 98.75 281 VAL A C 1
ATOM 2037 O O . VAL A 1 281 ? -4.432 -2.631 2.976 1.00 98.75 281 VAL A O 1
ATOM 2040 N N . ALA A 1 282 ? -2.345 -2.746 2.168 1.00 98.31 282 ALA A N 1
ATOM 2041 C CA . ALA A 1 282 ? -2.205 -4.197 2.155 1.00 98.31 282 ALA A CA 1
ATOM 2042 C C . ALA A 1 282 ? -0.772 -4.613 2.550 1.00 98.31 282 ALA A C 1
ATOM 2044 O O . ALA A 1 282 ? -0.218 -5.583 2.030 1.00 98.31 282 ALA A O 1
ATOM 2045 N N . ASN A 1 283 ? -0.144 -3.818 3.415 1.00 98.06 283 ASN A N 1
ATOM 2046 C CA . ASN A 1 283 ? 1.201 -4.029 3.931 1.00 98.06 283 ASN A CA 1
ATOM 2047 C C . ASN A 1 283 ? 1.091 -4.639 5.329 1.00 98.06 283 ASN A C 1
ATOM 2049 O O . ASN A 1 283 ? 0.401 -4.083 6.176 1.00 98.06 283 ASN A O 1
ATOM 2053 N N . THR A 1 284 ? 1.747 -5.776 5.567 1.00 97.75 284 THR A N 1
ATOM 2054 C CA . THR A 1 284 ? 1.727 -6.449 6.878 1.00 97.75 284 THR A CA 1
ATOM 2055 C C . THR A 1 284 ? 2.685 -5.823 7.893 1.00 97.75 284 THR A C 1
ATOM 2057 O O . THR A 1 284 ? 2.605 -6.131 9.079 1.00 97.75 284 THR A O 1
ATOM 2060 N N . GLY A 1 285 ? 3.600 -4.969 7.438 1.00 96.56 285 GLY A N 1
ATOM 2061 C CA . GLY A 1 285 ? 4.312 -4.004 8.266 1.00 96.56 285 GLY A CA 1
ATOM 2062 C C . GLY A 1 285 ? 3.411 -2.838 8.692 1.00 96.56 285 GLY A C 1
ATOM 2063 O O . GLY A 1 285 ? 2.233 -2.764 8.343 1.00 96.56 285 GLY A O 1
ATOM 2064 N N . ALA A 1 286 ? 3.960 -1.912 9.478 1.00 94.06 286 ALA A N 1
ATOM 2065 C CA . ALA A 1 286 ? 3.220 -0.736 9.928 1.00 94.06 286 ALA A CA 1
ATOM 2066 C C . ALA A 1 286 ? 3.176 0.343 8.834 1.00 94.06 286 ALA A C 1
ATOM 2068 O O . ALA A 1 286 ? 4.224 0.796 8.375 1.00 94.06 286 ALA A O 1
ATOM 2069 N N . VAL A 1 287 ? 1.978 0.799 8.463 1.00 98.69 287 VAL A N 1
ATOM 2070 C CA . VAL A 1 287 ? 1.790 1.978 7.606 1.00 98.69 287 VAL A CA 1
ATOM 2071 C C . VAL A 1 287 ? 1.302 3.143 8.458 1.00 98.69 287 VAL A C 1
ATOM 2073 O O . VAL A 1 287 ? 0.346 2.988 9.214 1.00 98.69 287 VAL A O 1
ATOM 2076 N N . THR A 1 288 ? 1.931 4.311 8.354 1.00 98.56 288 THR A N 1
ATOM 2077 C CA . THR A 1 288 ? 1.542 5.520 9.098 1.00 98.56 288 THR A CA 1
ATOM 2078 C C . THR A 1 288 ? 1.156 6.659 8.157 1.00 98.56 288 THR A C 1
ATOM 2080 O O . THR A 1 288 ? 1.662 6.763 7.039 1.00 98.56 288 THR A O 1
ATOM 2083 N N . LEU A 1 289 ? 0.253 7.540 8.589 1.00 98.50 289 LEU A N 1
ATOM 2084 C CA . LEU A 1 289 ? -0.004 8.798 7.884 1.00 98.50 289 LEU A CA 1
ATOM 2085 C C . LEU A 1 289 ? 1.120 9.810 8.155 1.00 98.50 289 LEU A C 1
ATOM 2087 O O . LEU A 1 289 ? 1.487 10.043 9.307 1.00 98.50 289 LEU A O 1
ATOM 2091 N N . GLY A 1 290 ? 1.640 10.444 7.099 1.00 97.31 290 GLY A N 1
ATOM 2092 C CA . GLY A 1 290 ? 2.652 11.502 7.210 1.00 97.31 290 GLY A CA 1
ATOM 2093 C C . GLY A 1 290 ? 2.087 12.904 7.478 1.00 97.31 290 GLY A C 1
ATOM 2094 O O . GLY A 1 290 ? 2.826 13.786 7.904 1.00 97.31 290 GLY A O 1
ATOM 2095 N N . ALA A 1 291 ? 0.794 13.125 7.230 1.00 97.62 291 ALA A N 1
ATOM 2096 C CA . ALA A 1 291 ? 0.069 14.359 7.544 1.00 97.62 291 ALA A CA 1
ATOM 2097 C C . ALA A 1 291 ? -1.432 14.062 7.727 1.00 97.62 291 ALA A C 1
ATOM 2099 O O . ALA A 1 291 ? -1.882 12.945 7.466 1.00 97.62 291 ALA A O 1
ATOM 2100 N N . ALA A 1 292 ? -2.209 15.044 8.189 1.00 98.00 292 ALA A N 1
ATOM 2101 C CA . ALA A 1 292 ? -3.660 14.897 8.281 1.00 98.00 292 ALA A CA 1
ATOM 2102 C C . ALA A 1 292 ? -4.281 14.645 6.897 1.00 98.00 292 ALA A C 1
ATOM 2104 O O . ALA A 1 292 ? -3.875 15.242 5.894 1.00 98.00 292 ALA A O 1
ATOM 2105 N N . VAL A 1 293 ? -5.290 13.779 6.852 1.00 98.38 293 VAL A N 1
ATOM 2106 C CA . VAL A 1 293 ? -6.079 13.555 5.639 1.00 98.38 293 VAL A CA 1
ATOM 2107 C C . VAL A 1 293 ? -7.158 14.629 5.548 1.00 98.38 293 VAL A C 1
ATOM 2109 O O . VAL A 1 293 ? -7.865 14.910 6.515 1.00 98.38 293 VAL A O 1
ATOM 2112 N N . THR A 1 294 ? -7.283 15.219 4.368 1.00 97.50 294 THR A N 1
ATOM 2113 C CA . THR A 1 294 ? -8.270 16.235 4.002 1.00 97.50 294 THR A CA 1
ATOM 2114 C C . THR A 1 294 ? -8.906 15.851 2.669 1.00 97.50 294 THR A C 1
ATOM 2116 O O . THR A 1 294 ? -8.315 15.109 1.884 1.00 97.50 294 THR A O 1
ATOM 2119 N N . SER A 1 295 ? -10.057 16.437 2.342 1.00 95.81 295 SER A N 1
ATOM 2120 C CA . SER A 1 295 ? -10.704 16.254 1.034 1.00 95.81 295 SER A CA 1
ATOM 2121 C C . SER A 1 295 ? -9.855 16.737 -0.154 1.00 95.81 295 SER A C 1
ATOM 2123 O O . SER A 1 295 ? -10.141 16.389 -1.300 1.00 95.81 295 SER A O 1
ATOM 2125 N N . THR A 1 296 ? -8.800 17.519 0.104 1.00 95.69 296 THR A N 1
ATOM 2126 C CA . THR A 1 296 ? -7.876 18.023 -0.917 1.00 95.69 296 THR A CA 1
ATOM 2127 C C . THR A 1 296 ? -6.758 17.029 -1.228 1.00 95.69 296 THR A C 1
ATOM 2129 O O . THR A 1 296 ? -6.389 16.875 -2.395 1.00 95.69 296 THR A O 1
ATOM 2132 N N . ASN A 1 297 ? -6.203 16.358 -0.210 1.00 96.56 297 ASN A N 1
ATOM 2133 C CA . ASN A 1 297 ? -5.101 15.407 -0.397 1.00 96.56 297 ASN A CA 1
ATOM 2134 C C . ASN A 1 297 ? -5.576 13.953 -0.551 1.00 96.56 297 ASN A C 1
ATOM 2136 O O . ASN A 1 297 ? -4.867 13.173 -1.173 1.00 96.56 297 ASN A O 1
ATOM 2140 N N . VAL A 1 298 ? -6.786 13.600 -0.110 1.00 97.62 298 VAL A N 1
ATOM 2141 C CA . VAL A 1 298 ? -7.426 12.309 -0.407 1.00 97.62 298 VAL A CA 1
ATOM 2142 C C . VAL A 1 298 ? -8.854 12.557 -0.883 1.00 97.62 298 VAL A C 1
ATOM 2144 O O . VAL A 1 298 ? -9.724 12.986 -0.127 1.00 97.62 298 VAL A O 1
ATOM 2147 N N . LYS A 1 299 ? -9.092 12.302 -2.169 1.00 96.94 299 LYS A N 1
ATOM 2148 C CA . LYS A 1 299 ? -10.370 12.568 -2.843 1.00 96.94 299 LYS A CA 1
ATOM 2149 C C . LYS A 1 299 ? -11.340 11.389 -2.792 1.00 96.94 299 LYS A C 1
ATOM 2151 O O . LYS A 1 299 ? -12.527 11.584 -3.042 1.00 96.94 299 LYS A O 1
ATOM 2156 N N . GLY A 1 300 ? -10.849 10.185 -2.531 1.00 97.38 300 GLY A N 1
ATOM 2157 C CA . GLY A 1 300 ? -11.593 8.930 -2.566 1.00 97.38 300 GLY A CA 1
ATOM 2158 C C . GLY A 1 300 ? -11.596 8.205 -1.223 1.00 97.38 300 GLY A C 1
ATOM 2159 O O . GLY A 1 300 ? -11.615 8.831 -0.164 1.00 97.38 300 GLY A O 1
ATOM 2160 N N . ASN A 1 301 ? -11.663 6.880 -1.282 1.00 98.31 301 ASN A N 1
ATOM 2161 C CA . ASN A 1 301 ? -11.822 6.003 -0.127 1.00 98.31 301 ASN A CA 1
ATOM 2162 C C . ASN A 1 301 ? -10.475 5.639 0.514 1.00 98.31 301 ASN A C 1
ATOM 2164 O O . ASN A 1 301 ? -9.423 5.698 -0.127 1.00 98.31 301 ASN A O 1
ATOM 2168 N N . ILE A 1 302 ? -10.529 5.192 1.773 1.00 98.69 302 ILE A N 1
ATOM 2169 C CA . ILE A 1 302 ? -9.404 4.533 2.448 1.00 98.69 302 ILE A CA 1
ATOM 2170 C C . ILE A 1 302 ? -9.795 3.087 2.773 1.00 98.69 302 ILE A C 1
ATOM 2172 O O . ILE A 1 302 ? -10.723 2.829 3.538 1.00 98.69 302 ILE A O 1
ATOM 2176 N N . GLU A 1 303 ? -9.056 2.134 2.213 1.00 98.81 303 GLU A N 1
ATOM 2177 C CA . GLU A 1 303 ? -9.265 0.699 2.399 1.00 98.81 303 GLU A CA 1
ATOM 2178 C C . GLU A 1 303 ? -8.070 0.085 3.149 1.00 98.81 303 GLU A C 1
ATOM 2180 O O . GLU A 1 303 ? -6.947 0.116 2.655 1.00 98.81 303 GLU A O 1
ATOM 2185 N N . VAL A 1 304 ? -8.281 -0.527 4.316 1.00 98.81 304 VAL A N 1
ATOM 2186 C CA . VAL A 1 304 ? -7.262 -1.330 5.015 1.00 98.81 304 VAL A CA 1
ATOM 2187 C C . VAL A 1 304 ? -7.609 -2.802 4.829 1.00 98.81 304 VAL A C 1
ATOM 2189 O O . VAL A 1 304 ? -8.571 -3.310 5.402 1.00 98.81 304 VAL A O 1
ATOM 2192 N N . THR A 1 305 ? -6.856 -3.486 3.975 1.00 98.69 305 THR A N 1
ATOM 2193 C CA . THR A 1 305 ? -7.142 -4.868 3.555 1.00 98.69 305 THR A CA 1
ATOM 2194 C C . THR A 1 305 ? -6.253 -5.916 4.218 1.00 98.69 305 THR A C 1
ATOM 2196 O O . THR A 1 305 ? -6.667 -7.064 4.335 1.00 98.69 305 THR A O 1
ATOM 2199 N N . SER A 1 306 ? -5.075 -5.528 4.706 1.00 98.12 306 SER A N 1
ATOM 2200 C CA . SER A 1 306 ? -4.225 -6.342 5.582 1.00 98.12 306 SER A CA 1
ATOM 2201 C C . SER A 1 306 ? -3.285 -5.444 6.396 1.00 98.12 306 SER A C 1
ATOM 2203 O O . SER A 1 306 ? -3.120 -4.265 6.074 1.00 98.12 306 SER A O 1
ATOM 2205 N N . GLY A 1 307 ? -2.698 -6.007 7.459 1.00 98.25 307 GLY A N 1
ATOM 2206 C CA . GLY A 1 307 ? -1.770 -5.312 8.356 1.00 98.25 307 GLY A CA 1
ATOM 2207 C C . GLY A 1 307 ? -2.395 -4.135 9.097 1.00 98.25 307 GLY A C 1
ATOM 2208 O O . GLY A 1 307 ? -3.575 -4.190 9.448 1.00 98.25 307 GLY A O 1
ATOM 2209 N N . THR A 1 308 ? -1.603 -3.092 9.358 1.00 98.62 308 THR A N 1
ATOM 2210 C CA . THR A 1 308 ? -2.025 -1.953 10.185 1.00 98.62 308 THR A CA 1
ATOM 2211 C C . THR A 1 308 ? -1.822 -0.627 9.465 1.00 98.62 308 THR A C 1
ATOM 2213 O O . THR A 1 308 ? -0.699 -0.291 9.089 1.00 98.62 308 THR A O 1
ATOM 2216 N N . LEU A 1 309 ? -2.891 0.167 9.367 1.00 98.81 309 LEU A N 1
ATOM 2217 C CA . LEU A 1 309 ? -2.809 1.604 9.111 1.00 98.81 309 LEU A CA 1
ATOM 2218 C C . LEU A 1 309 ? -2.936 2.353 10.440 1.00 98.81 309 LEU A C 1
ATOM 2220 O O . LEU A 1 309 ? -3.961 2.250 11.108 1.00 98.81 309 LEU A O 1
ATOM 2224 N N . SER A 1 310 ? -1.922 3.130 10.804 1.00 98.75 310 SER A N 1
ATOM 2225 C CA . SER A 1 310 ? -1.973 4.073 11.916 1.00 98.75 310 SER A CA 1
ATOM 2226 C C . SER A 1 310 ? -2.197 5.491 11.405 1.00 98.75 310 SER A C 1
ATOM 2228 O O . SER A 1 310 ? -1.490 5.972 10.517 1.00 98.75 310 SER A O 1
ATOM 2230 N N . THR A 1 311 ? -3.141 6.203 12.012 1.00 98.62 311 THR A N 1
ATOM 2231 C CA . THR A 1 311 ? -3.355 7.628 11.736 1.00 98.62 311 THR A CA 1
ATOM 2232 C C . THR A 1 311 ? -2.270 8.513 12.339 1.00 98.62 311 THR A C 1
ATOM 2234 O O . THR A 1 311 ? -2.234 9.702 12.040 1.00 98.62 311 THR A O 1
ATOM 2237 N N . ASN A 1 312 ? -1.404 7.966 13.202 1.00 98.19 312 ASN A N 1
ATOM 2238 C CA . ASN A 1 312 ? -0.384 8.718 13.931 1.00 98.19 312 ASN A CA 1
ATOM 2239 C C . ASN A 1 312 ? -0.966 9.932 14.692 1.00 98.19 312 ASN A C 1
ATOM 2241 O O . ASN A 1 312 ? -0.363 11.001 14.740 1.00 98.19 312 ASN A O 1
ATOM 2245 N N . ASN A 1 313 ? -2.175 9.782 15.252 1.00 98.12 313 ASN A N 1
ATOM 2246 C CA . ASN A 1 313 ? -2.939 10.846 15.923 1.00 98.12 313 ASN A CA 1
ATOM 2247 C C . ASN A 1 313 ? -3.297 12.052 15.028 1.00 98.12 313 ASN A C 1
ATOM 2249 O O . ASN A 1 313 ? -3.696 13.102 15.530 1.00 98.12 313 ASN A O 1
ATOM 2253 N N . LEU A 1 314 ? -3.174 11.918 13.706 1.00 98.38 314 LEU A N 1
ATOM 2254 C CA . LEU A 1 314 ? -3.551 12.940 12.735 1.00 98.38 314 LEU A CA 1
ATOM 2255 C C . LEU A 1 314 ? -5.019 12.764 12.342 1.00 98.38 314 LEU A C 1
ATOM 2257 O O . LEU A 1 314 ? -5.488 11.642 12.138 1.00 98.38 314 LEU A O 1
ATOM 2261 N N . ASN A 1 315 ? -5.761 13.865 12.235 1.00 98.06 315 ASN A N 1
ATOM 2262 C CA . ASN A 1 315 ? -7.174 13.810 11.861 1.00 98.06 315 ASN A CA 1
ATOM 2263 C C . ASN A 1 315 ? -7.363 13.321 10.421 1.00 98.06 315 ASN A C 1
ATOM 2265 O O . ASN A 1 315 ? -6.515 13.539 9.551 1.00 98.06 315 ASN A O 1
ATOM 2269 N N . VAL A 1 316 ? -8.512 12.691 10.179 1.00 98.50 316 VAL A N 1
ATOM 2270 C CA . VAL A 1 316 ? -8.904 12.181 8.865 1.00 98.50 316 VAL A CA 1
ATOM 2271 C C . VAL A 1 316 ? -10.239 12.791 8.474 1.00 98.50 316 VAL A C 1
ATOM 2273 O O . VAL A 1 316 ? -11.264 12.444 9.042 1.00 98.50 316 VAL A O 1
ATOM 2276 N N . ALA A 1 317 ? -10.246 13.686 7.493 1.00 97.69 317 ALA A N 1
ATOM 2277 C CA . ALA A 1 317 ? -11.461 14.268 6.938 1.00 97.69 317 ALA A CA 1
ATOM 2278 C C . ALA A 1 317 ? -11.558 13.928 5.449 1.00 97.69 317 ALA A C 1
ATOM 2280 O O . ALA A 1 317 ? -10.836 14.498 4.632 1.00 97.69 317 ALA A O 1
ATOM 2281 N N . LEU A 1 318 ? -12.443 12.994 5.096 1.00 97.31 318 LEU A N 1
ATOM 2282 C CA . LEU A 1 318 ? -12.659 12.610 3.702 1.00 97.31 318 LEU A CA 1
ATOM 2283 C C . LEU A 1 318 ? -13.693 13.511 3.020 1.00 97.31 318 LEU A C 1
ATOM 2285 O O . LEU A 1 318 ? -14.535 14.143 3.664 1.00 97.31 318 LEU A O 1
ATOM 2289 N N . ALA A 1 319 ? -13.631 13.554 1.689 1.00 95.19 319 ALA A N 1
ATOM 2290 C CA . ALA A 1 319 ? -14.652 14.204 0.878 1.00 95.19 319 ALA A CA 1
ATOM 2291 C C . ALA A 1 319 ? -16.043 13.561 1.076 1.00 95.19 319 ALA A C 1
ATOM 2293 O O . ALA A 1 319 ? -16.176 12.424 1.534 1.00 95.19 319 ALA A O 1
ATOM 2294 N N . SER A 1 320 ? -17.085 14.305 0.700 1.00 96.06 320 SER A N 1
ATOM 2295 C CA . SER A 1 320 ? -18.478 13.850 0.756 1.00 96.06 320 SER A CA 1
ATOM 2296 C C . SER A 1 320 ? -18.684 12.528 0.001 1.00 96.06 320 SER A C 1
ATOM 2298 O O . SER A 1 320 ? -18.196 12.364 -1.121 1.00 96.06 320 SER A O 1
ATOM 2300 N N . GLY A 1 321 ? -19.398 11.587 0.619 1.00 96.19 321 GLY A N 1
ATOM 2301 C CA . GLY A 1 321 ? -19.741 10.281 0.050 1.00 96.19 321 GLY A CA 1
ATOM 2302 C C . GLY A 1 321 ? -18.593 9.271 0.012 1.00 96.19 321 GLY A C 1
ATOM 2303 O O . GLY A 1 321 ? -18.702 8.264 -0.688 1.00 96.19 321 GLY A O 1
ATOM 2304 N N . LYS A 1 322 ? -17.476 9.536 0.703 1.00 97.62 322 LYS A N 1
ATOM 2305 C CA . LYS A 1 322 ? -16.316 8.634 0.754 1.00 97.62 322 LYS A CA 1
ATOM 2306 C C . LYS A 1 322 ? -16.278 7.810 2.030 1.00 97.62 322 LYS A C 1
ATOM 2308 O O . LYS A 1 322 ? -16.745 8.237 3.086 1.00 97.62 322 LYS A O 1
ATOM 2313 N N . ASN A 1 323 ? -15.708 6.619 1.900 1.00 97.81 323 ASN A N 1
ATOM 2314 C CA . ASN A 1 323 ? -15.808 5.556 2.885 1.00 97.81 323 ASN A CA 1
ATOM 2315 C C . ASN A 1 323 ? -14.448 5.176 3.468 1.00 97.81 323 ASN A C 1
ATOM 2317 O O . ASN A 1 323 ? -13.402 5.325 2.829 1.00 97.81 323 ASN A O 1
ATOM 2321 N N . ILE A 1 324 ? -14.501 4.599 4.668 1.00 98.56 324 ILE A N 1
ATOM 2322 C CA . ILE A 1 324 ? -13.402 3.838 5.259 1.00 98.56 324 ILE A CA 1
ATOM 2323 C C . ILE A 1 324 ? -13.839 2.385 5.403 1.00 98.56 324 ILE A C 1
ATOM 2325 O O . ILE A 1 324 ? -14.918 2.107 5.926 1.00 98.56 324 ILE A O 1
ATOM 2329 N N . SER A 1 325 ? -12.992 1.449 4.985 1.00 98.62 325 SER A N 1
ATOM 2330 C CA . SER A 1 325 ? -13.234 0.021 5.203 1.00 98.62 325 SER A CA 1
ATOM 2331 C C . SER A 1 325 ? -12.018 -0.676 5.796 1.00 98.62 325 SER A C 1
ATOM 2333 O O . SER A 1 325 ? -10.911 -0.506 5.288 1.00 98.62 325 SER A O 1
ATOM 2335 N N . VAL A 1 326 ? -12.229 -1.507 6.815 1.00 98.81 326 VAL A N 1
ATOM 2336 C CA . VAL A 1 326 ? -11.193 -2.339 7.443 1.00 98.81 326 VAL A CA 1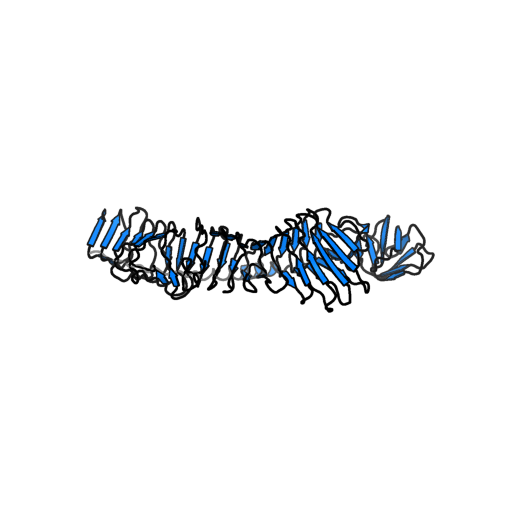
ATOM 2337 C C . VAL A 1 326 ? -11.594 -3.800 7.294 1.00 98.81 326 VAL A C 1
ATOM 2339 O O . VAL A 1 326 ? -12.622 -4.221 7.819 1.00 98.81 326 VAL A O 1
ATOM 2342 N N . SER A 1 327 ? -10.800 -4.568 6.556 1.00 98.62 327 SER A N 1
ATOM 2343 C CA . SER A 1 327 ? -11.049 -5.990 6.299 1.00 98.62 327 SER A CA 1
ATOM 2344 C C . SER A 1 327 ? -10.737 -6.852 7.520 1.00 98.62 327 SER A C 1
ATOM 2346 O O . SER A 1 327 ? -10.003 -6.440 8.417 1.00 98.62 327 SER A O 1
ATOM 2348 N N . SER A 1 328 ? -11.269 -8.076 7.538 1.00 98.19 328 SER A N 1
ATOM 2349 C CA . SER A 1 328 ? -10.947 -9.052 8.582 1.00 98.19 328 SER A CA 1
ATOM 2350 C C . SER A 1 328 ? -9.436 -9.300 8.664 1.00 98.19 328 SER A C 1
ATOM 2352 O O . SER A 1 328 ? -8.757 -9.385 7.641 1.00 98.19 328 SER A O 1
ATOM 2354 N N . GLY A 1 329 ? -8.902 -9.366 9.885 1.00 97.56 329 GLY A N 1
ATOM 2355 C CA . GLY A 1 329 ? -7.465 -9.508 10.148 1.00 97.56 329 GLY A CA 1
ATOM 2356 C C . GLY A 1 329 ? -6.628 -8.233 9.960 1.00 97.56 329 GLY A C 1
ATOM 2357 O O . GLY A 1 329 ? -5.456 -8.233 10.331 1.00 97.56 329 GLY A O 1
ATOM 2358 N N . ALA A 1 330 ? -7.198 -7.148 9.428 1.00 98.69 330 ALA A N 1
ATOM 2359 C CA . ALA A 1 330 ? -6.536 -5.849 9.327 1.00 98.69 330 ALA A CA 1
ATOM 2360 C C . ALA A 1 330 ? -6.848 -4.952 10.537 1.00 98.69 330 ALA A C 1
ATOM 2362 O O . ALA A 1 330 ? -7.833 -5.169 11.245 1.00 98.69 330 ALA A O 1
ATOM 2363 N N . THR A 1 331 ? -6.025 -3.926 10.760 1.00 98.75 331 THR A N 1
ATOM 2364 C CA . THR A 1 331 ? -6.177 -2.959 11.855 1.00 98.75 331 THR A CA 1
ATOM 2365 C C . THR A 1 331 ? -6.137 -1.520 11.346 1.00 98.75 331 THR A C 1
ATOM 2367 O O . THR A 1 331 ? -5.209 -1.124 10.643 1.00 98.75 331 THR A O 1
ATOM 2370 N N . LEU A 1 332 ? -7.112 -0.711 11.759 1.00 98.81 332 LEU A N 1
ATOM 2371 C CA . LEU A 1 332 ? -7.015 0.747 11.735 1.00 98.81 332 LEU A CA 1
ATOM 2372 C C . LEU A 1 332 ? -6.738 1.239 13.160 1.00 98.81 332 LEU A C 1
ATOM 2374 O O . LEU A 1 332 ? -7.617 1.176 14.019 1.00 98.81 332 LEU A O 1
ATOM 2378 N N . ASP A 1 333 ? -5.518 1.711 13.409 1.00 98.69 333 ASP A N 1
ATOM 2379 C CA . ASP A 1 333 ? -5.134 2.353 14.668 1.00 98.69 333 ASP A CA 1
ATOM 2380 C C . ASP A 1 333 ? -5.326 3.866 14.543 1.00 98.69 333 ASP A C 1
ATOM 2382 O O . ASP A 1 333 ? -4.485 4.584 14.001 1.00 98.69 333 ASP A O 1
ATOM 2386 N N . ALA A 1 334 ? -6.475 4.341 15.016 1.00 98.50 334 ALA A N 1
ATOM 2387 C CA . ALA A 1 334 ? -6.843 5.744 14.966 1.00 98.50 334 ALA A CA 1
ATOM 2388 C C . ALA A 1 334 ? -6.196 6.577 16.080 1.00 98.50 334 ALA A C 1
ATOM 2390 O O . ALA A 1 334 ? -6.315 7.800 16.041 1.00 98.50 334 ALA A O 1
ATOM 2391 N N . GLY A 1 335 ? -5.554 5.967 17.087 1.00 98.00 335 GLY A N 1
ATOM 2392 C CA . GLY A 1 335 ? -5.025 6.704 18.237 1.00 98.00 335 GLY A CA 1
ATOM 2393 C C . GLY A 1 335 ? -6.036 7.725 18.783 1.00 98.00 335 GLY A C 1
ATOM 2394 O O . GLY A 1 335 ? -7.213 7.404 18.986 1.00 98.00 335 GLY A O 1
ATOM 2395 N N . SER A 1 336 ? -5.600 8.968 18.991 1.00 97.31 336 SER A N 1
ATOM 2396 C CA . SER A 1 336 ? -6.458 10.082 19.417 1.00 97.31 336 SER A CA 1
ATOM 2397 C C . SER A 1 336 ? -7.123 10.853 18.270 1.00 97.31 336 SER A C 1
ATOM 2399 O O . SER A 1 336 ? -7.710 11.903 18.524 1.00 97.31 336 SER A O 1
ATOM 2401 N N . SER A 1 337 ? -7.018 10.388 17.023 1.00 98.12 337 SER A N 1
ATOM 2402 C CA . SER A 1 337 ? -7.567 11.082 15.856 1.00 98.12 337 SER A CA 1
ATOM 2403 C C . SER A 1 337 ? -9.087 11.225 15.912 1.00 98.12 337 SER A C 1
ATOM 2405 O O . SER A 1 337 ? -9.799 10.420 16.519 1.00 98.12 337 SER A O 1
ATOM 2407 N N . VAL A 1 338 ? -9.576 12.236 15.196 1.00 98.00 338 VAL A N 1
ATOM 2408 C CA . VAL A 1 338 ? -10.978 12.368 14.792 1.00 98.00 338 VAL A CA 1
ATOM 2409 C C . VAL A 1 338 ? -11.094 12.048 13.302 1.00 98.00 338 VAL A C 1
ATOM 2411 O O . VAL A 1 338 ? -10.357 12.596 12.477 1.00 98.00 338 VAL A O 1
ATOM 2414 N N . ILE A 1 339 ? -12.018 11.151 12.968 1.00 98.00 339 ILE A N 1
ATOM 2415 C CA . ILE A 1 339 ? -12.354 10.720 11.613 1.00 98.00 339 ILE A CA 1
ATOM 2416 C C . ILE A 1 339 ? -13.718 11.300 11.241 1.00 98.00 339 ILE A C 1
ATOM 2418 O O . ILE A 1 339 ? -14.737 10.946 11.832 1.00 98.00 339 ILE A O 1
ATOM 2422 N N . THR A 1 340 ? -13.748 12.152 10.223 1.00 97.06 340 THR A N 1
ATOM 2423 C CA . THR A 1 340 ? -14.953 12.810 9.718 1.00 97.06 340 THR A CA 1
ATOM 2424 C C . THR A 1 340 ? -15.313 12.257 8.344 1.00 97.06 340 THR A C 1
ATOM 2426 O O . THR A 1 340 ? -14.558 12.413 7.381 1.00 97.06 340 THR A O 1
ATOM 2429 N N . LEU A 1 341 ? -16.498 11.649 8.253 1.00 95.75 341 LEU A N 1
ATOM 2430 C CA . LEU A 1 341 ? -17.115 11.183 7.010 1.00 95.75 341 LEU A CA 1
ATOM 2431 C C . LEU A 1 341 ? -18.388 12.003 6.776 1.00 95.75 341 LEU A C 1
ATOM 2433 O O . LEU A 1 341 ? -19.192 12.164 7.691 1.00 95.75 341 LEU A O 1
ATOM 2437 N N . SER A 1 342 ? -18.563 12.560 5.578 1.00 92.62 342 SER A N 1
ATOM 2438 C CA . SER A 1 342 ? -19.670 13.478 5.262 1.00 92.62 342 SER A CA 1
ATOM 2439 C C . SER A 1 342 ? -20.496 12.999 4.067 1.00 92.62 342 SER A C 1
ATOM 2441 O O . SER A 1 342 ? -20.066 12.113 3.332 1.00 92.62 342 SER A O 1
ATOM 2443 N N . GLY A 1 343 ? -21.703 13.554 3.898 1.00 89.00 343 GLY A N 1
ATOM 2444 C CA . GLY A 1 343 ? -22.586 13.348 2.739 1.00 89.00 343 GLY A CA 1
ATOM 2445 C C . GLY A 1 343 ? -22.754 11.894 2.292 1.00 89.00 343 GLY A C 1
ATOM 2446 O O . GLY A 1 343 ? -22.432 11.555 1.159 1.00 89.00 343 GLY A O 1
ATOM 2447 N N . ALA A 1 344 ? -23.262 11.055 3.198 1.00 92.38 344 ALA A N 1
ATOM 2448 C CA . ALA A 1 344 ? -23.447 9.606 3.041 1.00 92.38 344 ALA A CA 1
ATOM 2449 C C . ALA A 1 344 ? -22.168 8.744 3.061 1.00 92.38 344 ALA A C 1
ATOM 2451 O O . ALA A 1 344 ? -22.245 7.545 2.805 1.00 92.38 344 ALA A O 1
ATOM 2452 N N . GLY A 1 345 ? -21.010 9.310 3.415 1.00 95.94 345 GLY A N 1
ATOM 2453 C CA . GLY A 1 345 ? -19.820 8.521 3.738 1.00 95.94 345 GLY A CA 1
ATOM 2454 C C . GLY A 1 345 ? -20.050 7.576 4.926 1.00 95.94 345 GLY A C 1
ATOM 2455 O O . GLY A 1 345 ? -20.729 7.931 5.894 1.00 95.94 345 GLY A O 1
ATOM 2456 N N . ALA A 1 346 ? -19.477 6.375 4.852 1.00 96.62 346 ALA A N 1
ATOM 2457 C CA . ALA A 1 346 ? -19.680 5.296 5.815 1.00 96.62 346 ALA A CA 1
ATOM 2458 C C . ALA A 1 346 ? -18.364 4.635 6.258 1.00 96.62 346 ALA A C 1
ATOM 2460 O O . ALA A 1 346 ? -17.378 4.597 5.516 1.00 96.62 346 ALA A O 1
ATOM 2461 N N . ALA A 1 347 ? -18.365 4.069 7.466 1.00 97.25 347 ALA A N 1
ATOM 2462 C CA . ALA A 1 347 ? -17.289 3.227 7.977 1.00 97.25 347 ALA A CA 1
ATOM 2463 C C . ALA A 1 347 ? -17.750 1.765 8.065 1.00 97.25 347 ALA A C 1
ATOM 2465 O O . ALA A 1 347 ? -18.748 1.455 8.712 1.00 97.25 347 ALA A O 1
ATOM 2466 N N . THR A 1 348 ? -17.011 0.851 7.439 1.00 97.81 348 THR A N 1
ATOM 2467 C CA . THR A 1 348 ? -17.242 -0.599 7.549 1.00 97.81 348 THR A CA 1
ATOM 2468 C C . THR A 1 348 ? -16.046 -1.258 8.215 1.00 97.81 348 THR A C 1
ATOM 2470 O O . THR A 1 348 ? -14.970 -1.338 7.625 1.00 97.81 348 THR A O 1
ATOM 2473 N N . ILE A 1 349 ? -16.220 -1.733 9.444 1.00 98.25 349 ILE A N 1
ATOM 2474 C CA . ILE A 1 349 ? -15.160 -2.363 10.226 1.00 98.25 349 ILE A CA 1
ATOM 2475 C C . ILE A 1 349 ? -15.476 -3.853 10.352 1.00 98.25 349 ILE A C 1
ATOM 2477 O O . ILE A 1 349 ? -16.374 -4.232 11.094 1.00 98.25 349 ILE A O 1
ATOM 2481 N N . ASN A 1 350 ? -14.709 -4.684 9.646 1.00 98.38 350 ASN A N 1
ATOM 2482 C CA . ASN A 1 350 ? -14.728 -6.149 9.757 1.00 98.38 350 ASN A CA 1
ATOM 2483 C C . ASN A 1 350 ? -13.452 -6.696 10.435 1.00 98.38 350 ASN A C 1
ATOM 2485 O O . ASN A 1 350 ? -13.344 -7.896 10.675 1.00 98.38 350 ASN A O 1
ATOM 2489 N N . GLY A 1 351 ? -12.460 -5.832 10.679 1.00 98.56 351 GLY A N 1
ATOM 2490 C CA . GLY A 1 351 ? -11.215 -6.132 11.391 1.00 98.56 351 GLY A CA 1
ATOM 2491 C C . GLY A 1 351 ? -11.146 -5.435 12.749 1.00 98.56 351 GLY A C 1
ATOM 2492 O O . GLY A 1 351 ? -12.156 -5.285 13.436 1.00 98.56 351 GLY A O 1
ATOM 2493 N N . THR A 1 352 ? -9.956 -4.976 13.129 1.00 98.75 352 THR A N 1
ATOM 2494 C CA . THR A 1 352 ? -9.744 -4.233 14.375 1.00 98.75 352 THR A CA 1
ATOM 2495 C C . THR A 1 352 ? -9.787 -2.728 14.129 1.00 98.75 352 THR A C 1
ATOM 2497 O O . THR A 1 352 ? -9.082 -2.208 13.264 1.00 98.75 352 THR A O 1
ATOM 2500 N N . PHE A 1 353 ? -10.570 -2.008 14.925 1.00 98.62 353 PHE A N 1
ATOM 2501 C CA . PHE A 1 353 ? -10.455 -0.558 15.054 1.00 98.62 353 PHE A CA 1
ATOM 2502 C C . PHE A 1 353 ? -9.965 -0.227 16.458 1.00 98.62 353 PHE A C 1
ATOM 2504 O O . PHE A 1 353 ? -10.608 -0.591 17.444 1.00 98.62 353 PHE A O 1
ATOM 2511 N N . LYS A 1 354 ? -8.837 0.471 16.552 1.00 98.56 354 LYS A N 1
ATOM 2512 C CA . LYS A 1 354 ? -8.228 0.862 17.822 1.00 98.56 354 LYS A CA 1
ATOM 2513 C C . LYS A 1 354 ? -8.280 2.371 17.988 1.00 98.56 354 LYS A C 1
ATOM 2515 O O . LYS A 1 354 ? -7.977 3.113 17.059 1.00 98.56 354 LYS A O 1
ATOM 2520 N N . THR A 1 355 ? -8.652 2.834 19.176 1.00 98.12 355 THR A N 1
ATOM 2521 C CA . THR A 1 355 ? -8.668 4.260 19.497 1.00 98.12 355 THR A CA 1
ATOM 2522 C C . THR A 1 355 ? -8.202 4.530 20.920 1.00 98.12 355 THR A C 1
ATOM 2524 O O . THR A 1 355 ? -8.559 3.824 21.862 1.00 98.12 355 THR A O 1
ATOM 2527 N N . SER A 1 356 ? -7.449 5.615 21.083 1.00 97.62 356 SER A N 1
ATOM 2528 C CA . SER A 1 356 ? -7.118 6.266 22.351 1.00 97.62 356 SER A CA 1
ATOM 2529 C C . SER A 1 356 ? -7.824 7.621 22.525 1.00 97.62 356 SER A C 1
ATOM 2531 O O . SER A 1 356 ? -7.506 8.353 23.461 1.00 97.62 356 SER A O 1
ATOM 2533 N N . ASN A 1 357 ? -8.787 7.968 21.659 1.00 96.88 357 ASN A N 1
ATOM 2534 C CA . ASN A 1 357 ? -9.588 9.186 21.782 1.00 96.88 357 ASN A CA 1
ATOM 2535 C C . ASN A 1 357 ? -10.440 9.133 23.063 1.00 96.88 357 ASN A C 1
ATOM 2537 O O . ASN A 1 357 ? -11.217 8.197 23.269 1.00 96.88 357 ASN A O 1
ATOM 2541 N N . VAL A 1 358 ? -10.281 10.134 23.931 1.00 94.69 358 VAL A N 1
ATOM 2542 C CA . VAL A 1 358 ? -10.921 10.196 25.257 1.00 94.69 358 VAL A CA 1
ATOM 2543 C C . VAL A 1 358 ? -12.446 10.268 25.192 1.00 94.69 358 VAL A C 1
ATOM 2545 O O . VAL A 1 358 ? -13.115 9.787 26.102 1.00 94.69 358 VAL A O 1
ATOM 2548 N N . ASN A 1 359 ? -13.000 10.795 24.099 1.00 93.25 359 ASN A N 1
ATOM 2549 C CA . ASN A 1 359 ? -14.445 10.932 23.919 1.00 93.25 359 ASN A CA 1
ATOM 2550 C C . ASN A 1 359 ? -15.106 9.632 23.438 1.00 93.25 359 ASN A C 1
ATOM 2552 O O . ASN A 1 359 ? -16.330 9.541 23.413 1.00 93.25 359 ASN A O 1
ATOM 2556 N N . GLY A 1 360 ? -14.312 8.623 23.072 1.00 93.25 360 GLY A N 1
ATOM 2557 C CA . GLY A 1 360 ? -14.792 7.317 22.642 1.00 93.25 360 GLY A CA 1
ATOM 2558 C C . GLY A 1 360 ? -14.945 7.163 21.134 1.00 93.25 360 GLY A C 1
ATOM 2559 O O . GLY A 1 360 ? -14.391 7.935 20.354 1.00 93.25 360 GLY A O 1
ATOM 2560 N N . LEU A 1 361 ? -15.683 6.129 20.717 1.00 93.00 361 LEU A N 1
ATOM 2561 C CA . LEU A 1 361 ? -15.755 5.711 19.317 1.00 93.00 361 LEU A CA 1
ATOM 2562 C C . LEU A 1 361 ? -16.655 6.620 18.460 1.00 93.00 361 LEU A C 1
ATOM 2564 O O . LEU A 1 361 ? -16.234 6.999 17.377 1.00 93.00 361 LEU A O 1
ATOM 2568 N N . PHE A 1 362 ? -17.863 6.984 18.907 1.00 89.56 362 PHE A N 1
ATOM 2569 C CA . PHE A 1 362 ? -18.823 7.787 18.125 1.00 89.56 362 PHE A CA 1
ATOM 2570 C C . PHE A 1 362 ? -19.877 8.457 19.018 1.00 89.56 362 PHE A C 1
ATOM 2572 O O . PHE A 1 362 ? -20.153 7.974 20.115 1.00 89.56 362 PHE A O 1
ATOM 2579 N N . GLY A 1 363 ? -20.472 9.558 18.544 1.00 77.69 363 GLY A N 1
ATOM 2580 C CA . GLY A 1 363 ? -21.608 10.235 19.187 1.00 77.69 363 GLY A CA 1
ATOM 2581 C C . GLY A 1 363 ? -21.474 11.755 19.346 1.00 77.69 363 GLY A C 1
ATOM 2582 O O . GLY A 1 363 ? -22.485 12.423 19.544 1.00 77.69 363 GLY A O 1
ATOM 2583 N N . SER A 1 364 ? -20.271 12.326 19.225 1.00 85.94 364 SER A N 1
ATOM 2584 C CA . SER A 1 364 ? -20.055 13.781 19.242 1.00 85.94 364 SER A CA 1
ATOM 2585 C C . SER A 1 364 ? -19.167 14.226 18.071 1.00 85.94 364 SER A C 1
ATOM 2587 O O . SER A 1 364 ? -18.758 13.423 17.234 1.00 85.94 364 SER A O 1
ATOM 2589 N N . ALA A 1 365 ? -18.862 15.522 17.973 1.00 89.50 365 ALA A N 1
ATOM 2590 C CA . ALA A 1 365 ? -17.886 16.026 17.000 1.00 89.50 365 ALA A CA 1
ATOM 2591 C C . ALA A 1 365 ? -16.426 15.691 17.374 1.00 89.50 365 ALA A C 1
ATOM 2593 O O . ALA A 1 365 ? -15.528 15.877 16.559 1.00 89.50 365 ALA A O 1
ATOM 2594 N N . SER A 1 366 ? -16.182 15.222 18.601 1.00 93.38 366 SER A N 1
ATOM 2595 C CA . SER A 1 366 ? -14.846 14.972 19.148 1.00 93.38 366 SER A CA 1
ATOM 2596 C C . SER A 1 366 ? -14.542 13.489 19.386 1.00 93.38 366 SER A C 1
ATOM 2598 O O . SER A 1 366 ? -13.461 13.163 19.880 1.00 93.38 366 SER A O 1
ATOM 2600 N N . THR A 1 367 ? -15.467 12.589 19.044 1.00 94.75 367 THR A N 1
ATOM 2601 C CA . THR A 1 367 ? -15.264 11.133 19.059 1.00 94.75 367 THR A CA 1
ATOM 2602 C C . THR A 1 367 ? -14.368 10.661 17.915 1.00 94.75 367 THR A C 1
ATOM 2604 O O . THR A 1 367 ? -14.136 11.394 16.956 1.00 94.75 367 THR A O 1
ATOM 2607 N N . ALA A 1 368 ? -13.867 9.424 18.003 1.00 96.44 368 ALA A N 1
ATOM 2608 C CA . ALA A 1 368 ? -12.994 8.838 16.986 1.00 96.44 368 ALA A CA 1
ATOM 2609 C C . ALA A 1 368 ? -13.639 8.850 15.592 1.00 96.44 368 ALA A C 1
ATOM 2611 O O . ALA A 1 368 ? -12.969 9.189 14.628 1.00 96.44 368 ALA A O 1
ATOM 2612 N N . PHE A 1 369 ? -14.938 8.568 15.494 1.00 95.56 369 PHE A N 1
ATOM 2613 C CA . PHE A 1 369 ? -15.782 8.894 14.349 1.00 95.56 369 PHE A CA 1
ATOM 2614 C C . PHE A 1 369 ? -16.688 10.075 14.705 1.00 95.56 369 PHE A C 1
ATOM 2616 O O . PHE A 1 369 ? -17.542 9.973 15.590 1.00 95.56 369 PHE A O 1
ATOM 2623 N N . ALA A 1 370 ? -16.491 11.203 14.030 1.00 93.19 370 ALA A N 1
ATOM 2624 C CA . ALA A 1 370 ? -17.218 12.446 14.254 1.00 93.19 370 ALA A CA 1
ATOM 2625 C C . ALA A 1 370 ? -18.569 12.453 13.530 1.00 93.19 370 ALA A C 1
ATOM 2627 O O . ALA A 1 370 ? -18.687 11.912 12.434 1.00 93.19 370 ALA A O 1
ATOM 2628 N N . ALA A 1 371 ? -19.558 13.147 14.103 1.00 80.50 371 ALA A N 1
ATOM 2629 C CA . ALA A 1 371 ? -20.861 13.420 13.476 1.00 80.50 371 ALA A CA 1
ATOM 2630 C C . ALA A 1 371 ? -21.704 12.174 13.124 1.00 80.50 371 ALA A C 1
ATOM 2632 O O . ALA A 1 371 ? -22.614 12.261 12.305 1.00 80.50 371 ALA A O 1
ATOM 2633 N N . SER A 1 372 ? -21.431 11.040 13.782 1.00 80.06 372 SER A N 1
ATOM 2634 C CA . SER A 1 372 ? -22.217 9.799 13.692 1.00 80.06 372 SER A CA 1
ATOM 2635 C C . SER A 1 372 ? -22.483 9.344 12.247 1.00 80.06 372 SER A C 1
ATOM 2637 O O . SER A 1 372 ? -23.640 9.308 11.820 1.00 80.06 372 SER A O 1
ATOM 2639 N N . PRO A 1 373 ? -21.436 8.992 11.476 1.00 86.31 373 PRO A N 1
ATOM 2640 C CA . PRO A 1 373 ? -21.629 8.462 10.134 1.00 86.31 373 PRO A CA 1
ATOM 2641 C C . PRO A 1 373 ? -22.355 7.112 10.192 1.00 86.31 373 PRO A C 1
ATOM 2643 O O . PRO A 1 373 ? -22.520 6.516 11.259 1.00 86.31 373 PRO A O 1
ATOM 2646 N N . ALA A 1 374 ? -22.754 6.584 9.035 1.00 92.69 374 ALA A N 1
ATOM 2647 C CA . ALA A 1 374 ? -23.175 5.190 8.969 1.00 92.69 374 ALA A CA 1
ATOM 2648 C C . ALA A 1 374 ? -21.976 4.294 9.330 1.00 92.69 374 ALA A C 1
ATOM 2650 O O . ALA A 1 374 ? -20.948 4.334 8.652 1.00 92.69 374 ALA A O 1
ATOM 2651 N N . ILE A 1 375 ? -22.088 3.514 10.409 1.00 93.94 375 ILE A N 1
ATOM 2652 C CA . ILE A 1 375 ? -21.028 2.619 10.890 1.00 93.94 375 ILE A CA 1
ATOM 2653 C C . ILE A 1 375 ? -21.563 1.188 10.939 1.00 93.94 375 ILE A C 1
ATOM 2655 O O . ILE A 1 375 ? -22.593 0.923 11.556 1.00 93.94 375 ILE A O 1
ATOM 2659 N N . SER A 1 376 ? -20.829 0.259 10.328 1.00 95.56 376 SER A N 1
ATOM 2660 C CA . SER A 1 376 ? -21.033 -1.184 10.470 1.00 95.56 376 SER A CA 1
ATOM 2661 C C . SER A 1 376 ? -19.866 -1.799 11.236 1.00 95.56 376 SER A C 1
ATOM 2663 O O . SER A 1 376 ? -18.709 -1.592 10.869 1.00 95.56 376 SER A O 1
ATOM 2665 N N . LEU A 1 377 ? -20.182 -2.558 12.288 1.00 95.88 377 LEU A N 1
ATOM 2666 C CA . LEU A 1 377 ? -19.218 -3.224 13.174 1.00 95.88 377 LEU A CA 1
ATOM 2667 C C . LEU A 1 377 ? -19.286 -4.760 13.082 1.00 95.88 377 LEU A C 1
ATOM 2669 O O . LEU A 1 377 ? -18.819 -5.456 13.988 1.00 95.88 377 LEU A O 1
ATOM 2673 N N . SER A 1 378 ? -19.894 -5.307 12.026 1.00 92.25 378 SER A N 1
ATOM 2674 C CA . SER A 1 378 ? -20.067 -6.756 11.867 1.00 92.25 378 SER A CA 1
ATOM 2675 C C . SER A 1 378 ? -18.713 -7.471 11.785 1.00 92.25 378 SER A C 1
ATOM 2677 O O . SER A 1 378 ? -17.867 -7.115 10.975 1.00 92.25 378 SER A O 1
ATOM 2679 N N . GLY A 1 379 ? -18.473 -8.462 12.647 1.00 94.00 379 GLY A N 1
ATOM 2680 C CA . GLY A 1 379 ? -17.195 -9.188 12.678 1.00 94.00 379 GLY A CA 1
ATOM 2681 C C . GLY A 1 379 ? -16.003 -8.397 13.239 1.00 94.00 379 GLY A C 1
ATOM 2682 O O . GLY A 1 379 ? -14.893 -8.922 13.261 1.00 94.00 379 GLY A O 1
ATOM 2683 N N . SER A 1 380 ? -16.209 -7.164 13.716 1.00 98.19 380 SER A N 1
ATOM 2684 C CA . SER A 1 380 ? -15.130 -6.305 14.219 1.00 98.19 380 SER A CA 1
ATOM 2685 C C . SER A 1 380 ? -14.595 -6.686 15.601 1.00 98.19 380 SER A C 1
ATOM 2687 O O . SER A 1 380 ? -15.261 -7.357 16.398 1.00 98.19 380 SER A O 1
ATOM 2689 N N . THR A 1 381 ? -13.414 -6.149 15.907 1.00 98.56 381 THR A N 1
ATOM 2690 C CA . THR A 1 381 ? -12.935 -5.906 17.272 1.00 98.56 381 THR A CA 1
ATOM 2691 C C . THR A 1 381 ? -12.730 -4.412 17.472 1.00 98.56 381 THR A C 1
ATOM 2693 O O . THR A 1 381 ? -11.953 -3.789 16.751 1.00 98.56 381 THR A O 1
ATOM 2696 N N . ILE A 1 382 ? -13.395 -3.831 18.467 1.00 98.25 382 ILE A N 1
ATOM 2697 C CA . ILE A 1 382 ? -13.144 -2.448 18.880 1.00 98.25 382 ILE A CA 1
ATOM 2698 C C . ILE A 1 382 ? -12.235 -2.453 20.101 1.00 98.25 382 ILE A C 1
ATOM 2700 O O . ILE A 1 382 ? -12.587 -3.014 21.136 1.00 98.25 382 ILE A O 1
ATOM 2704 N N . GLU A 1 383 ? -11.078 -1.808 19.991 1.00 98.25 383 GLU A N 1
ATOM 2705 C CA . GLU A 1 383 ? -10.126 -1.657 21.086 1.00 98.25 383 GLU A CA 1
ATOM 2706 C C . GLU A 1 383 ? -10.082 -0.210 21.585 1.00 98.25 383 GLU A C 1
ATOM 2708 O O . GLU A 1 383 ? -9.703 0.716 20.866 1.00 98.25 383 GLU A O 1
ATOM 2713 N N . TYR A 1 384 ? -10.420 -0.029 22.858 1.00 98.06 384 TYR A N 1
ATOM 2714 C CA . TYR A 1 384 ? -10.208 1.212 23.589 1.00 98.06 384 TYR A CA 1
ATOM 2715 C C . TYR A 1 384 ? -8.870 1.114 24.326 1.00 98.06 384 TYR A C 1
ATOM 2717 O O . TYR A 1 384 ? -8.765 0.390 25.319 1.00 98.06 384 TYR A O 1
ATOM 2725 N N . SER A 1 385 ? -7.850 1.830 23.850 1.00 97.50 385 SER A N 1
ATOM 2726 C CA . SER A 1 385 ? -6.469 1.721 24.345 1.00 97.50 385 SER A CA 1
ATOM 2727 C C . SER A 1 385 ? -5.972 2.927 25.152 1.00 97.50 385 SER A C 1
ATOM 2729 O O . SER A 1 385 ? -4.867 2.902 25.690 1.00 97.50 385 SER A O 1
ATOM 2731 N N . GLY A 1 386 ? -6.750 4.008 25.225 1.00 95.62 386 GLY A N 1
ATOM 2732 C CA . GLY A 1 386 ? -6.402 5.244 25.934 1.00 95.62 386 GLY A CA 1
ATOM 2733 C C . GLY A 1 386 ? -6.780 5.234 27.419 1.00 95.62 386 GLY A C 1
ATOM 2734 O O . GLY A 1 386 ? -7.543 4.389 27.885 1.00 95.62 386 GLY A O 1
ATOM 2735 N N . THR A 1 387 ? -6.277 6.205 28.179 1.00 93.44 387 THR A N 1
ATOM 2736 C CA . THR A 1 387 ? -6.650 6.411 29.590 1.00 93.44 387 THR A CA 1
ATOM 2737 C C . THR A 1 387 ? -7.872 7.313 29.705 1.00 93.44 387 THR A C 1
ATOM 2739 O O . THR A 1 387 ? -7.965 8.316 29.006 1.00 93.44 387 THR A O 1
ATOM 2742 N N . GLY A 1 388 ? -8.797 6.974 30.605 1.00 90.00 388 GLY A N 1
ATOM 2743 C CA . GLY A 1 388 ? -9.983 7.781 30.889 1.00 90.00 388 GLY A CA 1
ATOM 2744 C C . GLY A 1 388 ? -10.988 7.817 29.741 1.00 90.00 388 GLY A C 1
ATOM 2745 O O . GLY A 1 388 ? -11.845 8.694 29.721 1.00 90.00 388 GLY A O 1
ATOM 2746 N N . GLN A 1 389 ? -10.879 6.897 28.777 1.00 91.81 389 GLN A N 1
ATOM 2747 C CA . GLN A 1 389 ? -11.777 6.895 27.631 1.00 91.81 389 GLN A CA 1
ATOM 2748 C C . GLN A 1 389 ? -13.207 6.594 28.049 1.00 91.81 389 GLN A C 1
ATOM 2750 O O . GLN A 1 389 ? -13.468 5.689 28.849 1.00 91.81 389 GLN A O 1
ATOM 2755 N N . LEU A 1 390 ? -14.111 7.325 27.416 1.00 89.88 390 LEU A N 1
ATOM 2756 C CA . LEU A 1 390 ? -15.535 7.097 27.462 1.00 89.88 390 LEU A CA 1
ATOM 2757 C C . LEU A 1 390 ? -15.924 5.998 26.467 1.00 89.88 390 LEU A C 1
ATOM 2759 O O . LEU A 1 390 ? -15.781 6.142 25.253 1.00 89.88 390 LEU A O 1
ATOM 2763 N N . VAL A 1 391 ? -16.433 4.883 26.972 1.00 88.31 391 VAL A N 1
ATOM 2764 C CA . VAL A 1 391 ? -17.017 3.824 26.149 1.00 88.31 391 VAL A CA 1
ATOM 2765 C C . VAL A 1 391 ? -18.485 4.163 25.959 1.00 88.31 391 VAL A C 1
ATOM 2767 O O . VAL A 1 391 ? -19.311 3.958 26.849 1.00 88.31 391 VAL A O 1
ATOM 2770 N N . MET A 1 392 ? -18.788 4.738 24.800 1.00 82.06 392 MET A N 1
ATOM 2771 C CA . MET A 1 392 ? -20.140 5.135 24.427 1.00 82.06 392 MET A CA 1
ATOM 2772 C C . MET A 1 392 ? -21.037 3.902 24.305 1.00 82.06 392 MET A C 1
ATOM 2774 O O . MET A 1 392 ? -20.691 2.920 23.643 1.00 82.06 392 MET A O 1
ATOM 2778 N N . VAL A 1 393 ? -22.194 3.984 24.953 1.00 79.69 393 VAL A N 1
ATOM 2779 C CA . VAL A 1 393 ? -23.235 2.961 24.944 1.00 79.69 393 VAL A CA 1
ATOM 2780 C C . VAL A 1 393 ? -24.391 3.544 24.149 1.00 79.69 393 VAL A C 1
ATOM 2782 O O . VAL A 1 393 ? -24.973 4.535 24.561 1.00 79.69 393 VAL A O 1
ATOM 2785 N N . ASN A 1 394 ? -24.676 3.012 22.970 1.00 73.00 394 ASN A N 1
ATOM 2786 C CA . ASN A 1 394 ? -25.731 3.526 22.098 1.00 73.00 394 ASN A CA 1
ATOM 2787 C C . ASN A 1 394 ? -26.352 2.372 21.296 1.00 73.00 394 ASN A C 1
ATOM 2789 O O . ASN A 1 394 ? -26.171 1.208 21.644 1.00 73.00 394 ASN A O 1
ATOM 2793 N N . SER A 1 395 ? -27.122 2.682 20.252 1.00 73.69 395 SER A N 1
ATOM 2794 C CA . SER A 1 395 ? -27.898 1.696 19.491 1.00 73.69 395 SER A CA 1
ATOM 2795 C C . SER A 1 395 ? -27.068 0.669 18.713 1.00 73.69 395 SER A C 1
ATOM 2797 O O . SER A 1 395 ? -27.635 -0.327 18.268 1.00 73.69 395 SER A O 1
ATOM 2799 N N . ILE A 1 396 ? -25.759 0.870 18.532 1.00 83.94 396 ILE A N 1
ATOM 2800 C CA . ILE A 1 396 ? -24.914 -0.084 17.805 1.00 83.94 396 ILE A CA 1
ATOM 2801 C C . ILE A 1 396 ? -24.300 -1.073 18.799 1.00 83.94 396 ILE A C 1
ATOM 2803 O O . ILE A 1 396 ? -23.600 -0.693 19.736 1.00 83.94 396 ILE A O 1
ATOM 2807 N N . ALA A 1 397 ? -24.541 -2.363 18.566 1.00 92.12 397 ALA A N 1
ATOM 2808 C CA . ALA A 1 397 ? -23.899 -3.435 19.313 1.00 92.12 397 ALA A CA 1
ATOM 2809 C C . ALA A 1 397 ? -22.443 -3.621 18.861 1.00 92.12 397 ALA A C 1
ATOM 2811 O O . ALA A 1 397 ? -22.137 -3.604 17.666 1.00 92.12 397 ALA A O 1
ATOM 2812 N N . TYR A 1 398 ? -21.551 -3.855 19.819 1.00 95.75 398 TYR A N 1
ATOM 2813 C CA . TYR A 1 398 ? -20.178 -4.254 19.534 1.00 95.75 398 TYR A CA 1
ATOM 2814 C C . TYR A 1 398 ? -20.151 -5.735 19.161 1.00 95.75 398 TYR A C 1
ATOM 2816 O O . TYR A 1 398 ? -20.818 -6.546 19.804 1.00 95.75 398 TYR A O 1
ATOM 2824 N N . ASN A 1 399 ? -19.360 -6.107 18.153 1.00 97.12 399 ASN A N 1
ATOM 2825 C CA . ASN A 1 399 ? -19.098 -7.517 17.882 1.00 97.12 399 ASN A CA 1
ATOM 2826 C C . ASN A 1 399 ? -18.109 -8.055 18.924 1.00 97.12 399 ASN A C 1
ATOM 2828 O O . ASN A 1 399 ? -18.530 -8.726 19.852 1.00 97.12 399 ASN A O 1
ATOM 2832 N N . ASN A 1 400 ? -16.834 -7.670 18.869 1.00 98.00 400 ASN A N 1
ATOM 2833 C CA . ASN A 1 400 ? -15.901 -7.874 19.981 1.00 98.00 400 ASN A CA 1
ATOM 2834 C C . ASN A 1 400 ? -15.482 -6.528 20.577 1.00 98.00 400 ASN A C 1
ATOM 2836 O O . ASN A 1 400 ? -15.348 -5.535 19.855 1.00 98.00 400 ASN A O 1
ATOM 2840 N N . LEU A 1 401 ? -15.235 -6.504 21.885 1.00 97.88 401 LEU A N 1
ATOM 2841 C CA . LEU A 1 401 ? -14.811 -5.313 22.615 1.00 97.88 401 LEU A CA 1
ATOM 2842 C C . LEU A 1 401 ? -13.578 -5.614 23.466 1.00 97.88 401 LEU A C 1
ATOM 2844 O O . LEU A 1 401 ? -13.579 -6.549 24.264 1.00 97.88 401 LEU A O 1
ATOM 2848 N N . THR A 1 402 ? -12.553 -4.777 23.348 1.00 98.38 402 THR A N 1
ATOM 2849 C CA . THR A 1 402 ? -11.318 -4.883 24.127 1.00 98.38 402 THR A CA 1
ATOM 2850 C C . THR A 1 402 ? -11.035 -3.574 24.849 1.00 98.38 402 THR A C 1
ATOM 2852 O O . THR A 1 402 ? -11.017 -2.502 24.245 1.00 98.38 402 THR A O 1
ATOM 2855 N N . PHE A 1 403 ? -10.756 -3.661 26.145 1.00 98.12 403 PHE A N 1
ATOM 2856 C CA . PHE A 1 403 ? -10.214 -2.571 26.949 1.00 98.12 403 PHE A CA 1
ATOM 2857 C C . PHE A 1 403 ? -8.747 -2.857 27.255 1.00 98.12 403 PHE A C 1
ATOM 2859 O O . PHE A 1 403 ? -8.427 -3.860 27.891 1.00 98.12 403 PHE A O 1
ATOM 2866 N N . SER A 1 404 ? -7.857 -1.980 26.802 1.00 97.44 404 SER A N 1
ATOM 2867 C CA . SER A 1 404 ? -6.410 -2.069 27.008 1.00 97.44 404 SER A CA 1
ATOM 2868 C C . SER A 1 404 ? -5.837 -0.717 27.451 1.00 97.44 404 SER A C 1
ATOM 2870 O O . SER A 1 404 ? -6.515 0.308 27.405 1.00 97.44 404 SER A O 1
ATOM 2872 N N . GLY A 1 405 ? -4.587 -0.679 27.914 1.00 95.25 405 GLY A N 1
ATOM 2873 C CA . GLY A 1 405 ? -3.969 0.568 28.380 1.00 95.25 405 GLY A CA 1
ATOM 2874 C C . GLY A 1 405 ? -4.566 1.067 29.703 1.00 95.25 405 GLY A C 1
ATOM 2875 O O . GLY A 1 405 ? -4.553 0.344 30.696 1.00 95.25 405 GLY A O 1
ATOM 2876 N N . GLY A 1 406 ? -5.044 2.315 29.745 1.00 93.75 406 GLY A N 1
ATOM 2877 C CA . GLY A 1 406 ? -5.534 2.952 30.977 1.00 93.75 406 GLY A CA 1
ATOM 2878 C C . GLY A 1 406 ? -6.980 2.615 31.364 1.00 93.75 406 GLY A C 1
ATOM 2879 O O . GLY A 1 406 ? -7.673 1.879 30.669 1.00 93.75 406 GLY A O 1
ATOM 2880 N N . SER A 1 407 ? -7.462 3.182 32.475 1.00 94.50 407 SER A N 1
ATOM 2881 C CA . SER A 1 407 ? -8.839 2.953 32.954 1.00 94.50 407 SER A CA 1
ATOM 2882 C C . SER A 1 407 ? -9.906 3.432 31.955 1.00 94.50 407 SER A C 1
ATOM 2884 O O . SER A 1 407 ? -9.675 4.407 31.235 1.00 94.50 407 SER A O 1
ATOM 2886 N N . LYS A 1 408 ? -11.069 2.772 31.918 1.00 95.31 408 LYS A N 1
ATOM 2887 C CA . LYS A 1 408 ? -12.226 3.100 31.066 1.00 95.31 408 LYS A CA 1
ATOM 2888 C C . LYS A 1 408 ? -13.441 3.489 31.896 1.00 95.31 408 LYS A C 1
ATOM 2890 O O . LYS A 1 408 ? -13.732 2.830 32.888 1.00 95.31 408 LYS A O 1
ATOM 2895 N N . ASN A 1 409 ? -14.185 4.491 31.439 1.00 93.31 409 ASN A N 1
ATOM 2896 C CA . ASN A 1 409 ? -15.513 4.817 31.957 1.00 93.31 409 ASN A CA 1
ATOM 2897 C C . ASN A 1 409 ? -16.551 4.386 30.929 1.00 93.31 409 ASN A C 1
ATOM 2899 O O . ASN A 1 409 ? -16.430 4.730 29.756 1.00 93.31 409 ASN A O 1
ATOM 2903 N N . VAL A 1 410 ? -17.561 3.632 31.345 1.00 91.50 410 VAL A N 1
ATOM 2904 C CA . VAL A 1 410 ? -18.555 3.081 30.420 1.00 91.50 410 VAL A CA 1
ATOM 2905 C C . VAL A 1 410 ? -19.896 3.792 30.588 1.00 91.50 410 VAL A C 1
ATOM 2907 O O . VAL A 1 410 ? -20.362 4.020 31.706 1.00 91.50 410 VAL A O 1
ATOM 2910 N N . GLY A 1 411 ? -20.519 4.128 29.458 1.00 84.25 411 GLY A N 1
ATOM 2911 C CA . GLY A 1 411 ? -21.783 4.858 29.389 1.00 84.25 411 GLY A CA 1
ATOM 2912 C C . GLY A 1 411 ? -21.626 6.363 29.592 1.00 84.25 411 GLY A C 1
ATOM 2913 O O . GLY A 1 411 ? -20.596 6.844 30.048 1.00 84.25 411 GLY A O 1
ATOM 2914 N N . THR A 1 412 ? -22.675 7.102 29.246 1.00 78.19 412 THR A N 1
ATOM 2915 C CA . THR A 1 412 ? -22.784 8.571 29.404 1.00 78.19 412 THR A CA 1
ATOM 2916 C C . THR A 1 412 ? -23.923 9.009 30.318 1.00 78.19 412 THR A C 1
ATOM 2918 O O . THR A 1 412 ? -24.043 10.186 30.638 1.00 78.19 412 THR A O 1
ATOM 2921 N N . ALA A 1 413 ? -24.792 8.072 30.681 1.00 77.56 413 ALA A N 1
ATOM 2922 C CA . ALA A 1 413 ? -26.027 8.282 31.419 1.00 77.56 413 ALA A CA 1
ATOM 2923 C C . ALA A 1 413 ? -26.515 6.945 31.989 1.00 77.56 413 ALA A C 1
ATOM 2925 O O . ALA A 1 413 ? -26.237 5.890 31.405 1.00 77.56 413 ALA A O 1
ATOM 2926 N N . SER A 1 414 ? -27.265 7.025 33.092 1.00 77.12 414 SER A N 1
ATOM 2927 C CA . SER A 1 414 ? -27.863 5.882 33.789 1.00 77.12 414 SER A CA 1
ATOM 2928 C C . SER A 1 414 ? -28.813 5.069 32.908 1.00 77.12 414 SER A C 1
ATOM 2930 O O . SER A 1 414 ? -29.584 5.641 32.140 1.00 77.12 414 SER A O 1
ATOM 2932 N N . GLY A 1 415 ? -28.786 3.738 33.039 1.00 76.38 415 GLY A N 1
ATOM 2933 C CA . GLY A 1 415 ? -29.769 2.839 32.417 1.00 76.38 415 GLY A CA 1
ATOM 2934 C C . GLY A 1 415 ? -29.510 2.490 30.948 1.00 76.38 415 GLY A C 1
ATOM 2935 O O . GLY A 1 415 ? -30.309 1.784 30.335 1.00 76.38 415 GLY A O 1
ATOM 2936 N N . GLN A 1 416 ? -28.393 2.938 30.373 1.00 87.62 416 GLN A N 1
ATOM 2937 C CA . GLN A 1 416 ? -28.001 2.529 29.024 1.00 87.62 416 GLN A CA 1
ATOM 2938 C C . GLN A 1 416 ? -27.571 1.058 28.988 1.00 87.62 416 GLN A C 1
ATOM 2940 O O . GLN A 1 416 ? -27.042 0.534 29.970 1.00 87.62 416 GLN A O 1
ATOM 2945 N N . THR A 1 417 ? -27.788 0.400 27.845 1.00 91.25 417 THR A N 1
ATOM 2946 C CA . THR A 1 417 ? -27.453 -1.018 27.644 1.00 91.25 417 THR A CA 1
ATOM 2947 C C . THR A 1 417 ? -26.292 -1.183 26.669 1.00 91.25 417 THR A C 1
ATOM 2949 O O . THR A 1 417 ? -26.421 -0.869 25.488 1.00 91.25 417 THR A O 1
ATOM 2952 N N . LEU A 1 418 ? -25.163 -1.696 27.157 1.00 93.19 418 LEU A N 1
ATOM 2953 C CA . LEU A 1 418 ? -24.008 -2.086 26.357 1.00 93.19 418 LEU A CA 1
ATOM 2954 C C . LEU A 1 418 ? -24.200 -3.514 25.851 1.00 93.19 418 LEU A C 1
ATOM 2956 O O . LEU A 1 418 ? -24.151 -4.461 26.632 1.00 93.19 418 LEU A O 1
ATOM 2960 N N . ASN A 1 419 ? -24.387 -3.662 24.542 1.00 94.38 419 ASN A N 1
ATOM 2961 C CA . ASN A 1 419 ? -24.519 -4.964 23.895 1.00 94.38 419 ASN A CA 1
ATOM 2962 C C . ASN A 1 419 ? -23.199 -5.371 23.229 1.00 94.38 419 ASN A C 1
ATOM 2964 O O . ASN A 1 419 ? -22.681 -4.640 22.382 1.00 94.38 419 ASN A O 1
ATOM 2968 N N . ILE A 1 420 ? -22.686 -6.545 23.598 1.00 96.19 420 ILE A N 1
ATOM 2969 C CA . ILE A 1 420 ? -21.482 -7.165 23.039 1.00 96.19 420 ILE A CA 1
ATOM 2970 C C . ILE A 1 420 ? -21.864 -8.562 22.531 1.00 96.19 420 ILE A C 1
ATOM 2972 O O . ILE A 1 420 ? -22.152 -9.467 23.315 1.00 96.19 420 ILE A O 1
ATOM 2976 N N . GLY A 1 421 ? -21.908 -8.736 21.211 1.00 95.50 421 GLY A N 1
ATOM 2977 C CA . GLY A 1 421 ? -22.323 -9.990 20.569 1.00 95.50 421 GLY A CA 1
ATOM 2978 C C . GLY A 1 421 ? -21.268 -11.104 20.613 1.00 95.50 421 GLY A C 1
ATOM 2979 O O . GLY A 1 421 ? -21.599 -12.276 20.478 1.00 95.50 421 GLY A O 1
ATOM 2980 N N . GLY A 1 422 ? -20.004 -10.748 20.813 1.00 96.25 422 GLY A N 1
ATOM 2981 C CA . GLY A 1 422 ? -18.846 -11.635 20.838 1.00 96.25 422 GLY A CA 1
ATOM 2982 C C . GLY A 1 422 ? -18.042 -11.477 22.126 1.00 96.25 422 GLY A C 1
ATOM 2983 O O . GLY A 1 422 ? -18.610 -11.345 23.210 1.00 96.25 422 GLY A O 1
ATOM 2984 N N . ALA A 1 423 ? -16.715 -11.544 22.024 1.00 96.94 423 ALA A N 1
ATOM 2985 C CA . ALA A 1 423 ? -15.835 -11.536 23.188 1.00 96.94 423 ALA A CA 1
ATOM 2986 C C . ALA A 1 423 ? -15.693 -10.137 23.808 1.00 96.94 423 ALA A C 1
ATOM 2988 O O . ALA A 1 423 ? -15.561 -9.136 23.099 1.00 96.94 423 ALA A O 1
ATOM 2989 N N . TRP A 1 424 ? -15.633 -10.093 25.140 1.00 97.69 424 TRP A N 1
ATOM 2990 C CA . TRP A 1 424 ? -15.254 -8.912 25.908 1.00 97.69 424 TRP A CA 1
ATOM 2991 C C . TRP A 1 424 ? -13.946 -9.163 26.666 1.00 97.69 424 TRP A C 1
ATOM 2993 O O . TRP A 1 424 ? -13.880 -9.982 27.584 1.00 97.69 424 TRP A O 1
ATOM 3003 N N . VAL A 1 425 ? -12.885 -8.459 26.278 1.00 98.19 425 VAL A N 1
ATOM 3004 C CA . VAL A 1 425 ? -11.554 -8.584 26.884 1.00 98.19 425 VAL A CA 1
ATOM 3005 C C . VAL A 1 425 ? -11.251 -7.343 27.720 1.00 98.19 425 VAL A C 1
ATOM 3007 O O . VAL A 1 425 ? -11.121 -6.240 27.194 1.00 98.19 425 VAL A O 1
ATOM 3010 N N . ILE A 1 426 ? -11.109 -7.512 29.031 1.00 97.88 426 ILE A N 1
ATOM 3011 C CA . ILE A 1 426 ? -10.902 -6.444 30.013 1.00 97.88 426 ILE A CA 1
ATOM 3012 C C . ILE A 1 426 ? -9.462 -6.532 30.523 1.00 97.88 426 ILE A C 1
ATOM 3014 O O . ILE A 1 426 ? -9.196 -7.140 31.555 1.00 97.88 426 ILE A O 1
ATOM 3018 N N . ASN A 1 427 ? -8.504 -5.956 29.798 1.00 98.00 427 ASN A N 1
ATOM 3019 C CA . ASN A 1 427 ? -7.087 -5.943 30.197 1.00 98.00 427 ASN A CA 1
ATOM 3020 C C . ASN A 1 427 ? -6.691 -4.684 30.980 1.00 98.00 427 ASN A C 1
ATOM 3022 O O . ASN A 1 427 ? -5.612 -4.634 31.565 1.00 98.00 427 ASN A O 1
ATOM 3026 N N . SER A 1 428 ? -7.559 -3.677 31.015 1.00 97.25 428 SER A N 1
ATOM 3027 C CA . SER A 1 428 ? -7.407 -2.460 31.811 1.00 97.25 428 SER A CA 1
ATOM 3028 C C . SER A 1 428 ? -8.597 -2.275 32.745 1.00 97.25 428 SER A C 1
ATOM 3030 O O . SER A 1 428 ? -9.670 -2.817 32.483 1.00 97.25 428 SER A O 1
ATOM 3032 N N . ALA A 1 429 ? -8.428 -1.486 33.809 1.00 96.69 429 ALA A N 1
ATOM 3033 C CA . ALA A 1 429 ? -9.529 -1.178 34.717 1.00 96.69 429 ALA A CA 1
ATOM 3034 C C . ALA A 1 429 ? -10.741 -0.607 33.954 1.00 96.69 429 ALA A C 1
ATOM 3036 O O . ALA A 1 429 ? -10.579 0.198 33.033 1.00 96.69 429 ALA A O 1
ATOM 3037 N N . ALA A 1 430 ? -11.946 -1.024 34.328 1.00 95.44 430 ALA A N 1
ATOM 3038 C CA . ALA A 1 430 ? -13.191 -0.590 33.713 1.00 95.44 430 ALA A CA 1
ATOM 3039 C C . ALA A 1 430 ? -14.216 -0.229 34.788 1.00 95.44 430 ALA A C 1
ATOM 3041 O O . ALA A 1 430 ? -14.483 -1.008 35.702 1.00 95.44 430 ALA A O 1
ATOM 3042 N N . ASN A 1 431 ? -14.794 0.961 34.664 1.00 94.25 431 ASN A N 1
ATOM 3043 C CA . ASN A 1 431 ? -15.761 1.508 35.596 1.00 94.25 431 ASN A CA 1
ATOM 3044 C C . ASN A 1 431 ? -17.140 1.618 34.933 1.00 94.25 431 ASN A C 1
ATOM 3046 O O . ASN A 1 431 ? -17.385 2.486 34.093 1.00 94.25 431 ASN A O 1
ATOM 3050 N N . LEU A 1 432 ? -18.038 0.723 35.338 1.00 91.31 432 LEU A N 1
ATOM 3051 C CA . LEU A 1 432 ? -19.457 0.695 34.981 1.00 91.31 432 LEU A CA 1
ATOM 3052 C C . LEU A 1 432 ? -20.334 1.417 36.019 1.00 91.31 432 LEU A C 1
ATOM 3054 O O . LEU A 1 432 ? -21.522 1.629 35.772 1.00 91.31 432 LEU A O 1
ATOM 3058 N N . ALA A 1 433 ? -19.779 1.774 37.184 1.00 85.00 433 ALA A N 1
ATOM 3059 C CA . ALA A 1 433 ? -20.534 2.334 38.304 1.00 85.00 433 ALA A CA 1
ATOM 3060 C C . ALA A 1 433 ? -20.936 3.797 38.096 1.00 85.00 433 ALA A C 1
ATOM 3062 O O . ALA A 1 433 ? -21.975 4.210 38.599 1.00 85.00 433 ALA A O 1
ATOM 3063 N N . VAL A 1 434 ? -20.161 4.567 37.322 1.00 78.38 434 VAL A N 1
ATOM 3064 C CA . VAL A 1 434 ? -20.437 5.999 37.080 1.00 78.38 434 VAL A CA 1
ATOM 3065 C C . VAL A 1 434 ? -21.827 6.214 36.485 1.00 78.38 434 VAL A C 1
ATOM 3067 O O . VAL A 1 434 ? -22.510 7.167 36.841 1.00 78.38 434 VAL A O 1
ATOM 3070 N N . ASN A 1 435 ? -22.255 5.311 35.604 1.00 78.00 435 ASN A N 1
ATOM 3071 C CA . ASN A 1 435 ? -23.478 5.471 34.828 1.00 78.00 435 ASN A CA 1
ATOM 3072 C C . ASN A 1 435 ? -24.405 4.267 34.930 1.00 78.00 435 ASN A C 1
ATOM 3074 O O . ASN A 1 435 ? -25.219 4.104 34.034 1.00 78.00 435 ASN A O 1
ATOM 3078 N N . ASN A 1 436 ? -24.257 3.404 35.945 1.00 79.81 436 ASN A N 1
ATOM 3079 C CA . ASN A 1 436 ? -25.082 2.204 36.135 1.00 79.81 436 ASN A CA 1
ATOM 3080 C C . ASN A 1 436 ? -25.467 1.555 34.789 1.00 79.81 436 ASN A C 1
ATOM 3082 O O . ASN A 1 436 ? -26.615 1.599 34.355 1.00 79.81 436 ASN A O 1
ATOM 3086 N N . VAL A 1 437 ? -24.487 1.054 34.045 1.00 85.56 437 VAL A N 1
ATOM 3087 C CA . VAL A 1 437 ? -24.734 0.509 32.701 1.00 85.56 437 VAL A CA 1
ATOM 3088 C C . VAL A 1 437 ? -25.225 -0.933 32.817 1.00 85.56 437 VAL A C 1
ATOM 3090 O O . VAL A 1 437 ? -24.670 -1.708 33.593 1.00 85.56 437 VAL A O 1
ATOM 3093 N N . ILE A 1 438 ? -26.253 -1.297 32.048 1.00 91.12 438 ILE A N 1
ATOM 3094 C CA . ILE A 1 438 ? -26.633 -2.700 31.830 1.00 91.12 438 ILE A CA 1
ATOM 3095 C C . ILE A 1 438 ? -25.678 -3.269 30.783 1.00 91.12 438 ILE A C 1
ATOM 3097 O O . ILE A 1 438 ? -25.486 -2.650 29.739 1.00 91.12 438 ILE A O 1
ATOM 3101 N N . VAL A 1 439 ? -25.078 -4.431 31.026 1.00 93.56 439 VAL A N 1
ATOM 3102 C CA . VAL A 1 439 ? -24.151 -5.051 30.067 1.00 93.56 439 VAL A CA 1
ATOM 3103 C C . VAL A 1 439 ? -24.677 -6.415 29.655 1.00 93.56 439 VAL A C 1
ATOM 3105 O O . VAL A 1 439 ? -24.887 -7.274 30.503 1.00 93.56 439 VAL A O 1
ATOM 3108 N N . ASN A 1 440 ? -24.841 -6.632 28.354 1.00 94.25 440 ASN A N 1
ATOM 3109 C CA . ASN A 1 440 ? -25.188 -7.928 27.785 1.00 94.25 440 ASN A CA 1
ATOM 3110 C C . ASN A 1 440 ? -24.014 -8.435 26.952 1.00 94.25 440 ASN A C 1
ATOM 3112 O O . ASN A 1 440 ? -23.645 -7.803 25.961 1.00 94.25 440 ASN A O 1
ATOM 3116 N N . VAL A 1 441 ? -23.445 -9.577 27.337 1.00 94.88 441 VAL A N 1
ATOM 3117 C CA . VAL A 1 441 ? -22.318 -10.198 26.634 1.00 94.88 441 VAL A CA 1
ATOM 3118 C C . VAL A 1 441 ? -22.688 -11.603 26.203 1.00 94.88 441 VAL A C 1
ATOM 3120 O O . VAL A 1 441 ? -23.005 -12.456 27.035 1.00 94.88 441 VAL A O 1
ATOM 3123 N N . SER A 1 442 ? -22.638 -11.828 24.890 1.00 94.50 442 SER A N 1
ATOM 3124 C CA . SER A 1 442 ? -22.968 -13.126 24.302 1.00 94.50 442 SER A CA 1
ATOM 3125 C C . SER A 1 442 ? -21.758 -14.062 24.169 1.00 94.50 442 SER A C 1
ATOM 3127 O O . SER A 1 442 ? -21.921 -15.281 24.189 1.00 94.50 442 SER A O 1
ATOM 3129 N N . GLY A 1 443 ? -20.541 -13.515 24.053 1.00 94.19 443 GLY A N 1
ATOM 3130 C CA . GLY A 1 443 ? -19.289 -14.278 24.011 1.00 94.19 443 GLY A CA 1
ATOM 3131 C C . GLY A 1 443 ? -18.492 -14.236 25.318 1.00 94.19 443 GLY A C 1
ATOM 3132 O O . GLY A 1 443 ? -18.974 -13.785 26.356 1.00 94.19 443 GLY A O 1
ATOM 3133 N N . ASN A 1 444 ? -17.265 -14.762 25.275 1.00 94.12 444 ASN A N 1
ATOM 3134 C CA . ASN A 1 444 ? -16.433 -14.939 26.470 1.00 94.12 444 ASN A CA 1
ATOM 3135 C C . ASN A 1 444 ? -16.025 -13.598 27.094 1.00 94.12 444 ASN A C 1
ATOM 3137 O O . ASN A 1 444 ? -15.636 -12.669 26.383 1.00 94.12 444 ASN A O 1
ATOM 3141 N N . VAL A 1 445 ? -16.021 -13.540 28.426 1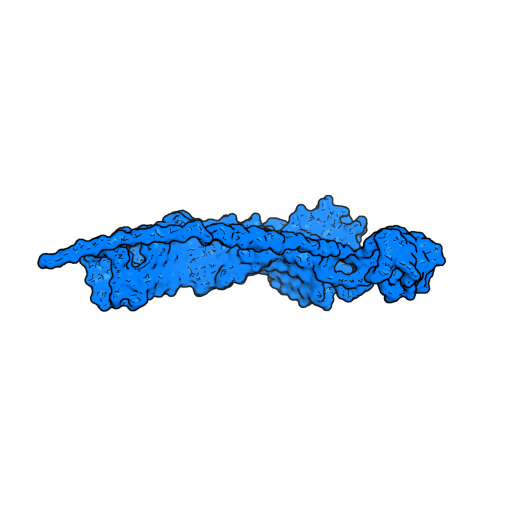.00 95.19 445 VAL A N 1
ATOM 3142 C CA . VAL A 1 445 ? -15.469 -12.429 29.211 1.00 95.19 445 VAL A CA 1
ATOM 3143 C C . VAL A 1 445 ? -14.111 -12.847 29.772 1.00 95.19 445 VAL A C 1
ATOM 3145 O O . VAL A 1 445 ? -14.000 -13.865 30.450 1.00 95.19 445 VAL A O 1
ATOM 3148 N N . SER A 1 446 ? -13.053 -12.087 29.492 1.00 96.38 446 SER A N 1
ATOM 3149 C CA . SER A 1 446 ? -11.672 -12.437 29.874 1.00 96.38 446 SER A CA 1
ATOM 3150 C C . SER A 1 446 ? -10.831 -11.206 30.227 1.00 96.38 446 SER A C 1
ATOM 3152 O O . SER A 1 446 ? -11.302 -10.078 30.101 1.00 96.38 446 SER A O 1
ATOM 3154 N N . GLY A 1 447 ? -9.589 -11.412 30.678 1.00 97.38 447 GLY A N 1
ATOM 3155 C CA . GLY A 1 447 ? -8.610 -10.349 30.940 1.00 97.38 447 GLY A CA 1
ATOM 3156 C C . GLY A 1 447 ? -8.259 -10.161 32.420 1.00 97.38 447 GLY A C 1
ATOM 3157 O O . GLY A 1 447 ? -8.765 -10.859 33.294 1.00 97.38 447 GLY A O 1
ATOM 3158 N N . THR A 1 448 ? -7.349 -9.234 32.711 1.00 96.94 448 THR A N 1
ATOM 3159 C CA . THR A 1 448 ? -6.779 -9.017 34.059 1.00 96.94 448 THR A CA 1
ATOM 3160 C C . THR A 1 448 ? -7.105 -7.650 34.661 1.00 96.94 448 THR A C 1
ATOM 3162 O O . THR A 1 448 ? -6.658 -7.336 35.760 1.00 96.94 448 THR A O 1
ATOM 3165 N N . GLY A 1 449 ? -7.833 -6.798 33.944 1.00 97.25 449 GLY A N 1
ATOM 3166 C CA . GLY A 1 449 ? -8.210 -5.462 34.390 1.00 97.25 449 GLY A CA 1
ATOM 3167 C C . GLY A 1 449 ? -9.354 -5.510 35.396 1.00 97.25 449 GLY A C 1
ATOM 3168 O O . GLY A 1 449 ? -10.299 -6.271 35.208 1.00 97.25 449 GLY A O 1
ATOM 3169 N N . ALA A 1 450 ? -9.278 -4.707 36.457 1.00 96.31 450 ALA A N 1
ATOM 3170 C CA . ALA A 1 450 ? -10.320 -4.647 37.481 1.00 96.31 450 ALA A CA 1
ATOM 3171 C C . ALA A 1 450 ? -11.652 -4.129 36.927 1.00 96.31 450 ALA A C 1
ATOM 3173 O O . ALA A 1 450 ? -11.673 -3.197 36.123 1.00 96.31 450 ALA A O 1
ATOM 3174 N N . LEU A 1 451 ? -12.762 -4.698 37.393 1.00 95.62 451 LEU A N 1
ATOM 3175 C CA . LEU A 1 451 ? -14.104 -4.269 37.017 1.00 95.62 451 LEU A CA 1
ATOM 3176 C C . LEU A 1 451 ? -14.814 -3.647 38.225 1.00 95.62 451 LEU A C 1
ATOM 3178 O O . LEU A 1 451 ? -15.087 -4.321 39.219 1.00 95.62 451 LEU A O 1
ATOM 3182 N N . THR A 1 452 ? -15.125 -2.357 38.148 1.00 94.62 452 THR A N 1
ATOM 3183 C CA . THR A 1 452 ? -15.982 -1.675 39.125 1.00 94.62 452 THR A CA 1
ATOM 3184 C C . THR A 1 452 ? -17.388 -1.595 38.559 1.00 94.62 452 THR A C 1
ATOM 3186 O O . THR A 1 452 ? -17.606 -0.967 37.523 1.00 94.62 452 THR A O 1
ATOM 3189 N N . VAL A 1 453 ? -18.345 -2.229 39.228 1.00 91.00 453 VAL A N 1
ATOM 3190 C CA . VAL A 1 453 ? -19.732 -2.330 38.772 1.00 91.00 453 VAL A CA 1
ATOM 3191 C C . VAL A 1 453 ? -20.674 -1.511 39.643 1.00 91.00 453 VAL A C 1
ATOM 3193 O O . VAL A 1 453 ? -20.510 -1.415 40.860 1.00 91.00 453 VAL A O 1
ATOM 3196 N N . GLY A 1 454 ? -21.654 -0.887 38.992 1.00 86.44 454 GLY A N 1
ATOM 3197 C CA . GLY A 1 454 ? -22.762 -0.213 39.663 1.00 86.44 454 GLY A CA 1
ATOM 3198 C C . GLY A 1 454 ? -23.854 -1.193 40.078 1.00 86.44 454 GLY A C 1
ATOM 3199 O O . GLY A 1 454 ? -23.627 -2.397 40.146 1.00 86.44 454 GLY A O 1
ATOM 3200 N N . THR A 1 455 ? -25.060 -0.674 40.294 1.00 82.56 455 THR A N 1
ATOM 3201 C CA . THR A 1 455 ? -26.235 -1.462 40.709 1.00 82.56 455 THR A CA 1
ATOM 3202 C C . THR A 1 455 ? -26.969 -2.138 39.551 1.00 82.56 455 THR A C 1
ATOM 3204 O O . THR A 1 455 ? -28.032 -2.715 39.758 1.00 82.56 455 THR A O 1
ATOM 3207 N N . ASN A 1 456 ? -26.475 -2.038 38.319 1.00 84.44 456 ASN A N 1
ATOM 3208 C CA . ASN A 1 456 ? -27.177 -2.559 37.148 1.00 84.44 456 ASN A CA 1
ATOM 3209 C C . ASN A 1 456 ? -26.675 -3.941 36.730 1.00 84.44 456 ASN A C 1
ATOM 3211 O O . ASN A 1 456 ? -25.614 -4.397 37.155 1.00 84.44 456 ASN A O 1
ATOM 3215 N N . LEU A 1 457 ? -27.513 -4.625 35.950 1.00 89.19 457 LEU A N 1
ATOM 3216 C CA . LEU A 1 457 ? -27.344 -6.029 35.605 1.00 89.19 457 LEU A CA 1
ATOM 3217 C C . LEU A 1 457 ? -26.249 -6.230 34.551 1.00 89.19 457 LEU A C 1
ATOM 3219 O O . LEU A 1 457 ? -26.278 -5.607 33.489 1.00 89.19 457 LEU A O 1
ATOM 3223 N N . ILE A 1 458 ? -25.346 -7.171 34.809 1.00 91.06 458 ILE A N 1
ATOM 3224 C CA . ILE A 1 458 ? -24.472 -7.764 33.797 1.00 91.06 458 ILE A CA 1
ATOM 3225 C C . ILE A 1 458 ? -24.979 -9.172 33.494 1.00 91.06 458 ILE A C 1
ATOM 3227 O O . ILE A 1 458 ? -25.028 -10.030 34.376 1.00 91.06 458 ILE A O 1
ATOM 3231 N N . THR A 1 459 ? -25.318 -9.415 32.234 1.00 93.50 459 THR A N 1
ATOM 3232 C CA . THR A 1 459 ? -25.703 -10.727 31.718 1.00 93.50 459 THR A CA 1
ATOM 3233 C C . THR A 1 459 ? -24.560 -11.300 30.890 1.00 93.50 459 THR A C 1
ATOM 3235 O O . THR A 1 459 ? -24.186 -10.719 29.870 1.00 93.50 459 THR A O 1
ATOM 3238 N N . ALA A 1 460 ? -24.024 -12.448 31.303 1.00 91.19 460 ALA A N 1
ATOM 3239 C CA . ALA A 1 460 ? -22.993 -13.182 30.576 1.00 91.19 460 ALA A CA 1
ATOM 3240 C C . ALA A 1 460 ? -23.533 -14.543 30.119 1.00 91.19 460 ALA A C 1
ATOM 3242 O O . ALA A 1 460 ? -23.983 -15.353 30.936 1.00 91.19 460 ALA A O 1
ATOM 3243 N N . THR A 1 461 ? -23.480 -14.809 28.812 1.00 91.00 461 THR A N 1
ATOM 3244 C CA . THR A 1 461 ? -23.959 -16.074 28.227 1.00 91.00 461 THR A CA 1
ATOM 3245 C C . THR A 1 461 ? -22.825 -16.990 27.762 1.00 91.00 461 THR A C 1
ATOM 3247 O O . THR A 1 461 ? -23.068 -17.953 27.038 1.00 91.00 461 THR A O 1
ATOM 3250 N N . ALA A 1 462 ? -21.579 -16.738 28.147 1.00 89.88 462 ALA A N 1
ATOM 3251 C CA . ALA A 1 462 ? -20.447 -17.603 27.815 1.00 89.88 462 ALA A CA 1
ATOM 3252 C C . ALA A 1 462 ? -19.430 -17.639 28.964 1.00 89.88 462 ALA A C 1
ATOM 3254 O O . ALA A 1 462 ? -19.744 -17.221 30.081 1.00 89.88 462 ALA A O 1
ATOM 3255 N N . ASP A 1 463 ? -18.233 -18.170 28.710 1.00 89.38 463 ASP A N 1
ATOM 3256 C CA . ASP A 1 463 ? -17.222 -18.353 29.746 1.00 89.38 463 ASP A CA 1
ATOM 3257 C C . ASP A 1 463 ? -16.742 -17.031 30.338 1.00 89.38 463 ASP A C 1
ATOM 3259 O O . ASP A 1 463 ? -16.460 -16.067 29.622 1.00 89.38 463 ASP A O 1
ATOM 3263 N N . TRP A 1 464 ? -16.580 -17.026 31.661 1.00 91.38 464 TRP A N 1
ATOM 3264 C CA . TRP A 1 464 ? -15.963 -15.933 32.394 1.00 91.38 464 TRP A CA 1
ATOM 3265 C C . TRP A 1 464 ? -14.612 -16.374 32.953 1.00 91.38 464 TRP A C 1
ATOM 3267 O O . TRP A 1 464 ? -14.519 -17.189 33.867 1.00 91.38 464 TRP A O 1
ATOM 3277 N N . THR A 1 465 ? -13.547 -15.796 32.411 1.00 92.50 465 THR A N 1
ATOM 3278 C CA . THR A 1 465 ? -12.150 -16.041 32.806 1.00 92.50 465 THR A CA 1
ATOM 3279 C C . THR A 1 465 ? -11.427 -14.761 33.221 1.00 92.50 465 THR A C 1
ATOM 3281 O O . THR A 1 465 ? -10.219 -14.780 33.454 1.00 92.50 465 THR A O 1
ATOM 3284 N N . GLN A 1 466 ? -12.142 -13.635 33.317 1.00 94.31 466 GLN A N 1
ATOM 3285 C CA . GLN A 1 466 ? -11.556 -12.390 33.799 1.00 94.31 466 GLN A CA 1
ATOM 3286 C C . GLN A 1 466 ? -11.156 -12.530 35.279 1.00 94.31 466 GLN A C 1
ATOM 3288 O O . GLN A 1 466 ? -11.903 -13.087 36.084 1.00 94.31 466 GLN A O 1
ATOM 3293 N N . SER A 1 467 ? -9.957 -12.046 35.618 1.00 93.69 467 SER A N 1
ATOM 3294 C CA . SER A 1 467 ? -9.292 -12.278 36.910 1.00 93.69 467 SER A CA 1
ATOM 3295 C C . SER A 1 467 ? -8.871 -11.005 37.649 1.00 93.69 467 SER A C 1
ATOM 3297 O O . SER A 1 467 ? -8.339 -11.084 38.753 1.00 93.69 467 SER A O 1
ATOM 3299 N N . GLY A 1 468 ? -9.134 -9.822 37.088 1.00 92.38 468 GLY A N 1
ATOM 3300 C CA . GLY A 1 468 ? -8.750 -8.528 37.668 1.00 92.38 468 GLY A CA 1
ATOM 3301 C C . GLY A 1 468 ? -9.522 -8.106 38.922 1.00 92.38 468 GLY A C 1
ATOM 3302 O O . GLY A 1 468 ? -9.316 -7.002 39.418 1.00 92.38 468 GLY A O 1
ATOM 3303 N N . GLY A 1 469 ? -10.417 -8.957 39.427 1.00 92.44 469 GLY A N 1
ATOM 3304 C CA . GLY A 1 469 ? -11.323 -8.652 40.530 1.00 92.44 469 GLY A CA 1
ATOM 3305 C C . GLY A 1 469 ? -12.559 -7.868 40.083 1.00 92.44 469 GLY A C 1
ATOM 3306 O O . GLY A 1 469 ? -12.535 -7.123 39.098 1.00 92.44 469 GLY A O 1
ATOM 3307 N N . ILE A 1 470 ? -13.649 -8.056 40.827 1.00 93.94 470 ILE A N 1
ATOM 3308 C CA . ILE A 1 470 ? -14.918 -7.341 40.662 1.00 93.94 470 ILE A CA 1
ATOM 3309 C C . ILE A 1 470 ? -15.217 -6.619 41.978 1.00 93.94 470 ILE A C 1
ATOM 3311 O O . ILE A 1 470 ? -15.133 -7.217 43.050 1.00 93.94 470 ILE A O 1
ATOM 3315 N N . SER A 1 471 ? -15.556 -5.334 41.904 1.00 92.81 471 SER A N 1
ATOM 3316 C CA . SER A 1 471 ? -15.892 -4.494 43.062 1.00 92.81 471 SER A CA 1
ATOM 3317 C C . SER A 1 471 ? -17.180 -3.708 42.819 1.00 92.81 471 SER A C 1
ATOM 3319 O O . SER A 1 471 ? -17.497 -3.397 41.674 1.00 92.81 471 SER A O 1
ATOM 3321 N N . GLY A 1 472 ? -17.909 -3.363 43.885 1.00 88.56 472 GLY A N 1
ATOM 3322 C CA . GLY A 1 472 ? -19.179 -2.627 43.815 1.00 88.56 472 GLY A CA 1
ATOM 3323 C C . GLY A 1 472 ? -20.401 -3.471 44.199 1.00 88.56 472 GLY A C 1
ATOM 3324 O O . GLY A 1 472 ? -20.261 -4.536 44.794 1.00 88.56 472 GLY A O 1
ATOM 3325 N N . SER A 1 473 ? -21.605 -2.975 43.895 1.00 83.44 473 SER A N 1
ATOM 3326 C CA . SER A 1 473 ? -22.894 -3.634 44.200 1.00 83.44 473 SER A CA 1
ATOM 3327 C C . SER A 1 473 ? -23.407 -4.428 42.996 1.00 83.44 473 SER A C 1
ATOM 3329 O O . SER A 1 473 ? -24.411 -4.081 42.379 1.00 83.44 473 SER A O 1
ATOM 3331 N N . ALA A 1 474 ? -22.656 -5.466 42.626 1.00 82.88 474 ALA A N 1
ATOM 3332 C CA . ALA A 1 474 ? -22.836 -6.207 41.383 1.00 82.88 474 ALA A CA 1
ATOM 3333 C C . ALA A 1 474 ? -24.173 -6.961 41.317 1.00 82.88 474 ALA A C 1
ATOM 3335 O O . ALA A 1 474 ? -24.431 -7.829 42.152 1.00 82.88 474 ALA A O 1
ATOM 3336 N N . ASN A 1 475 ? -24.972 -6.705 40.282 1.00 91.44 475 ASN A N 1
ATOM 3337 C CA . ASN A 1 475 ? -26.065 -7.586 39.876 1.00 91.44 475 ASN A CA 1
ATOM 3338 C C . ASN A 1 475 ? -25.601 -8.396 38.660 1.00 91.44 475 ASN A C 1
ATOM 3340 O O . ASN A 1 475 ? -25.314 -7.822 37.611 1.00 91.44 475 ASN A O 1
ATOM 3344 N N . MET A 1 476 ? -25.483 -9.718 38.802 1.00 93.12 476 MET A N 1
ATOM 3345 C CA . MET A 1 476 ? -24.909 -10.597 37.776 1.00 93.12 476 MET A CA 1
ATOM 3346 C C . MET A 1 476 ? -25.843 -11.750 37.438 1.00 93.12 476 MET A C 1
ATOM 3348 O O . MET A 1 476 ? -26.391 -12.396 38.330 1.00 93.12 476 MET A O 1
ATOM 3352 N N . LYS A 1 477 ? -25.944 -12.062 36.147 1.00 94.00 477 LYS A N 1
ATOM 3353 C CA . LYS A 1 477 ? -26.694 -13.203 35.627 1.00 94.00 477 LYS A CA 1
ATOM 3354 C C . LYS A 1 477 ? -25.840 -14.014 34.652 1.00 94.00 477 LYS A C 1
ATOM 3356 O O . LYS A 1 477 ? -25.449 -13.517 33.597 1.00 94.00 477 LYS A O 1
ATOM 3361 N N . PHE A 1 478 ? -25.591 -15.277 34.986 1.00 91.62 478 PHE A N 1
ATOM 3362 C CA . PHE A 1 478 ? -24.875 -16.242 34.148 1.00 91.62 478 PHE A CA 1
ATOM 3363 C C . PHE A 1 478 ? -25.873 -17.233 33.542 1.00 91.62 478 PHE A C 1
ATOM 3365 O O . PHE A 1 478 ? -26.325 -18.156 34.220 1.00 91.62 478 PHE A O 1
ATOM 3372 N N . THR A 1 479 ? -26.250 -17.037 32.276 1.00 87.75 479 THR A N 1
ATOM 3373 C CA . THR A 1 479 ? -27.412 -17.729 31.681 1.00 87.75 479 THR A CA 1
ATOM 3374 C C . THR A 1 479 ? -27.093 -18.999 30.912 1.00 87.75 479 THR A C 1
ATOM 3376 O O . THR A 1 479 ? -27.985 -19.833 30.757 1.00 87.75 479 THR A O 1
ATOM 3379 N N . SER A 1 480 ? -25.879 -19.160 30.380 1.00 80.25 480 SER A N 1
ATOM 3380 C CA . SER A 1 480 ? -25.595 -20.302 29.507 1.00 80.25 480 SER A CA 1
ATOM 3381 C C . SER A 1 480 ? -25.132 -21.517 30.279 1.00 80.25 480 SER A C 1
ATOM 3383 O O . SER A 1 480 ? -24.413 -21.390 31.264 1.00 80.25 480 SER A O 1
ATOM 3385 N N . ALA A 1 481 ? -25.459 -22.706 29.777 1.00 72.81 481 ALA A N 1
ATOM 3386 C CA . ALA A 1 481 ? -24.883 -23.952 30.277 1.00 72.81 481 ALA A CA 1
ATOM 3387 C C . ALA A 1 481 ? -23.352 -24.005 30.103 1.00 72.81 481 ALA A C 1
ATOM 3389 O O . ALA A 1 481 ? -22.679 -24.698 30.856 1.00 72.81 481 ALA A O 1
ATOM 3390 N N . ALA A 1 482 ? -22.814 -23.252 29.136 1.00 67.19 482 ALA A N 1
ATOM 3391 C CA . ALA A 1 482 ? -21.393 -23.219 28.819 1.00 67.19 482 ALA A CA 1
ATOM 3392 C C . ALA A 1 482 ? -20.568 -22.364 29.786 1.00 67.19 482 ALA A C 1
ATOM 3394 O O . ALA A 1 482 ? -19.397 -22.659 29.946 1.00 67.19 482 ALA A O 1
ATOM 3395 N N . ALA A 1 483 ? -21.137 -21.342 30.440 1.00 63.28 483 ALA A N 1
ATOM 3396 C CA . ALA A 1 483 ? -20.389 -20.523 31.393 1.00 63.28 483 ALA A CA 1
ATOM 3397 C C . ALA A 1 483 ? -19.869 -21.404 32.541 1.00 63.28 483 ALA A C 1
ATOM 3399 O O . ALA A 1 483 ? -20.661 -21.863 33.361 1.00 63.28 483 ALA A O 1
ATOM 3400 N N . THR A 1 484 ? -18.565 -21.671 32.594 1.00 73.81 484 THR A N 1
ATOM 3401 C CA . THR A 1 484 ? -18.011 -22.683 33.511 1.00 73.81 484 THR A CA 1
ATOM 3402 C C . THR A 1 484 ? -17.644 -22.152 34.896 1.00 73.81 484 THR A C 1
ATOM 3404 O O . THR A 1 484 ? -17.603 -22.937 35.846 1.00 73.81 484 THR A O 1
ATOM 3407 N N . SER A 1 485 ? -17.406 -20.842 35.040 1.00 84.69 485 SER A N 1
ATOM 3408 C CA . SER A 1 485 ? -16.827 -20.250 36.252 1.00 84.69 485 SER A CA 1
ATOM 3409 C C . SER A 1 485 ? -17.505 -18.942 36.678 1.00 84.69 485 SER A C 1
ATOM 3411 O O . SER A 1 485 ? -17.668 -18.033 35.867 1.00 84.69 485 SER A O 1
ATOM 3413 N N . ILE A 1 486 ? -17.874 -18.832 37.957 1.00 89.88 486 ILE A N 1
ATOM 3414 C CA . ILE A 1 486 ? -18.303 -17.588 38.609 1.00 89.88 486 ILE A CA 1
ATOM 3415 C C . ILE A 1 486 ? -17.085 -16.984 39.325 1.00 89.88 486 ILE A C 1
ATOM 3417 O O . ILE A 1 486 ? -16.468 -17.668 40.150 1.00 89.88 486 ILE A O 1
ATOM 3421 N N . PRO A 1 487 ? -16.726 -15.719 39.053 1.00 91.00 487 PRO A N 1
ATOM 3422 C CA . PRO A 1 487 ? -15.617 -15.040 39.722 1.00 91.00 487 PRO A CA 1
ATOM 3423 C C . PRO A 1 487 ? -15.784 -14.960 41.238 1.00 91.00 487 PRO A C 1
ATOM 3425 O O . PRO A 1 487 ? -16.892 -14.847 41.751 1.00 91.00 487 PRO A O 1
ATOM 3428 N N . ALA A 1 488 ? -14.670 -14.936 41.967 1.00 91.88 488 ALA A N 1
ATOM 3429 C CA . ALA A 1 488 ? -14.696 -14.609 43.388 1.00 91.88 488 ALA A CA 1
ATOM 3430 C C . ALA A 1 488 ? -15.015 -13.113 43.569 1.00 91.88 488 ALA A C 1
ATOM 3432 O O . ALA A 1 488 ? -14.210 -12.261 43.185 1.00 91.88 488 ALA A O 1
ATOM 3433 N N . ALA A 1 489 ? -16.186 -12.793 44.124 1.00 92.88 489 ALA A N 1
ATOM 3434 C CA . ALA A 1 489 ? -16.620 -11.422 44.389 1.00 92.88 489 ALA A CA 1
ATOM 3435 C C . ALA A 1 489 ? -17.782 -11.364 45.398 1.00 92.88 489 ALA A C 1
ATOM 3437 O O . ALA A 1 489 ? -18.336 -12.389 45.809 1.00 92.88 489 ALA A O 1
ATOM 3438 N N . THR A 1 490 ? -18.164 -10.137 45.758 1.00 92.62 490 THR A N 1
ATOM 3439 C CA . THR A 1 490 ? -19.409 -9.843 46.474 1.00 92.62 490 THR A CA 1
ATOM 3440 C C . THR A 1 490 ? -20.465 -9.352 45.485 1.00 92.62 490 THR A C 1
ATOM 3442 O O . THR A 1 490 ? -20.231 -8.391 44.753 1.00 92.62 490 THR A O 1
ATOM 3445 N N . TYR A 1 491 ? -21.632 -9.992 45.486 1.00 93.19 491 TYR A N 1
ATOM 3446 C CA . TYR A 1 491 ? -22.764 -9.701 44.612 1.00 93.19 491 TYR A CA 1
ATOM 3447 C C . TYR A 1 491 ? -23.971 -9.208 45.419 1.00 93.19 491 TYR A C 1
ATOM 3449 O O . TYR A 1 491 ? -24.305 -9.757 46.470 1.00 93.19 491 TYR A O 1
ATOM 3457 N N . SER A 1 492 ? -24.669 -8.199 44.906 1.00 93.81 492 SER A N 1
ATOM 3458 C CA . SER A 1 492 ? -25.986 -7.799 45.413 1.00 93.81 492 SER A CA 1
ATOM 3459 C C . SER A 1 492 ? -27.052 -8.806 44.978 1.00 93.81 492 SER A C 1
ATOM 3461 O O . SER A 1 492 ? -27.847 -9.269 45.800 1.00 93.81 492 SER A O 1
ATOM 3463 N N . SER A 1 493 ? -27.004 -9.225 43.713 1.00 94.75 493 SER A N 1
ATOM 3464 C CA . SER A 1 493 ? -27.745 -10.380 43.212 1.00 94.75 493 SER A CA 1
ATOM 3465 C C . SER A 1 493 ? -26.875 -11.230 42.297 1.00 94.75 493 SER A C 1
ATOM 3467 O O . SER A 1 493 ? -26.110 -10.711 41.479 1.00 94.75 493 SER A O 1
ATOM 3469 N N . LEU A 1 494 ? -26.985 -12.546 42.461 1.00 94.38 494 LEU A N 1
ATOM 3470 C CA . LEU A 1 494 ? -26.336 -13.535 41.614 1.00 94.38 494 LEU A CA 1
ATOM 3471 C C . LEU A 1 494 ? -27.377 -14.537 41.118 1.00 94.38 494 LEU A C 1
ATOM 3473 O O . LEU A 1 494 ? -27.931 -15.307 41.900 1.00 94.38 494 LEU A O 1
ATOM 3477 N N . GLU A 1 495 ? -27.620 -14.539 39.814 1.00 95.19 495 GLU A N 1
ATOM 3478 C CA . GLU A 1 495 ? -28.397 -15.572 39.135 1.00 95.19 495 GLU A CA 1
ATOM 3479 C C . GLU A 1 495 ? -27.445 -16.477 38.345 1.00 95.19 495 GLU A C 1
ATOM 3481 O O . GLU A 1 495 ? -26.649 -16.002 37.529 1.00 95.19 495 GLU A O 1
ATOM 3486 N N . ALA A 1 496 ? -27.515 -17.783 38.586 1.00 92.19 496 ALA A N 1
ATOM 3487 C CA . ALA A 1 496 ? -26.719 -18.775 37.879 1.00 92.19 496 ALA A CA 1
ATOM 3488 C C . ALA A 1 496 ? -27.613 -19.903 37.363 1.00 92.19 496 ALA A C 1
ATOM 3490 O O . ALA A 1 496 ? -28.309 -20.557 38.137 1.00 92.19 496 ALA A O 1
ATOM 3491 N N . ASN A 1 497 ? -27.559 -20.126 36.052 1.00 90.25 497 ASN A N 1
ATOM 3492 C CA . ASN A 1 497 ? -28.243 -21.223 35.382 1.00 90.25 497 ASN A CA 1
ATOM 3493 C C . ASN A 1 497 ? -27.265 -22.369 35.092 1.00 90.25 497 ASN A C 1
ATOM 3495 O O . ASN A 1 497 ? -26.147 -22.122 34.622 1.00 90.25 497 ASN A O 1
ATOM 3499 N N . ALA A 1 498 ? -27.705 -23.610 35.304 1.00 87.38 498 ALA A N 1
ATOM 3500 C CA . ALA A 1 498 ? -26.908 -24.828 35.162 1.00 87.38 498 ALA A CA 1
ATOM 3501 C C . ALA A 1 498 ? -25.714 -24.912 36.137 1.00 87.38 498 ALA A C 1
ATOM 3503 O O . ALA A 1 498 ? -25.452 -24.020 36.942 1.00 87.38 498 ALA A O 1
ATOM 3504 N N . THR A 1 499 ? -24.967 -26.018 36.084 1.00 86.69 499 THR A N 1
ATOM 3505 C CA . THR A 1 499 ? -23.803 -26.229 36.956 1.00 86.69 499 THR A CA 1
ATOM 3506 C C . THR A 1 499 ? -22.713 -25.190 36.687 1.00 86.69 499 THR A C 1
ATOM 3508 O O . THR A 1 499 ? -22.278 -25.014 35.548 1.00 86.69 499 THR A O 1
ATOM 3511 N N . LYS A 1 500 ? -22.248 -24.526 37.751 1.00 88.50 500 LYS A N 1
ATOM 3512 C CA . LYS A 1 500 ? -21.154 -23.546 37.734 1.00 88.50 500 LYS A CA 1
ATOM 3513 C C . LYS A 1 500 ? -20.047 -23.949 38.697 1.00 88.50 500 LYS A C 1
ATOM 3515 O O . LYS A 1 500 ? -20.322 -24.481 39.769 1.00 88.50 500 LYS A O 1
ATOM 3520 N N . THR A 1 501 ? -18.806 -23.637 38.341 1.00 90.25 501 THR A N 1
ATOM 3521 C CA . THR A 1 501 ? -17.661 -23.697 39.257 1.00 90.25 501 THR A CA 1
ATOM 3522 C C . THR A 1 501 ? -17.465 -22.324 39.884 1.00 90.25 501 THR A C 1
ATOM 3524 O O . THR A 1 501 ? -17.593 -21.313 39.204 1.00 90.25 501 THR A O 1
ATOM 3527 N N . LEU A 1 502 ? -17.148 -22.252 41.171 1.00 91.38 502 LEU A N 1
ATOM 3528 C CA . LEU A 1 502 ? -16.734 -20.991 41.784 1.00 91.38 502 LEU A CA 1
ATOM 3529 C C . LEU A 1 502 ? -15.215 -20.860 41.647 1.00 91.38 502 LEU A C 1
ATOM 3531 O O . LEU A 1 502 ? -14.484 -21.764 42.047 1.00 91.38 502 LEU A O 1
ATOM 3535 N N . ALA A 1 503 ? -14.730 -19.738 41.115 1.00 89.75 503 ALA A N 1
ATOM 3536 C CA . ALA A 1 503 ? -13.293 -19.463 41.017 1.00 89.75 503 ALA A CA 1
ATOM 3537 C C . ALA A 1 503 ? -12.639 -19.190 42.388 1.00 89.75 503 ALA A C 1
ATOM 3539 O O . ALA A 1 503 ? -11.416 -19.134 42.499 1.00 89.75 503 ALA A O 1
ATOM 3540 N N . GLY A 1 504 ? -13.453 -18.985 43.425 1.00 91.88 504 GLY A N 1
ATOM 3541 C CA . GLY A 1 504 ? -13.044 -18.731 44.800 1.00 91.88 504 GLY A CA 1
ATOM 3542 C C . GLY A 1 504 ? -14.256 -18.395 45.668 1.00 91.88 504 GLY A C 1
ATOM 3543 O O . GLY A 1 504 ? -15.381 -18.769 45.341 1.00 91.88 504 GLY A O 1
ATOM 3544 N N . ASN A 1 505 ? -14.034 -17.681 46.772 1.00 92.62 505 ASN A N 1
ATOM 3545 C CA . ASN A 1 505 ? -15.113 -17.309 47.686 1.00 92.62 505 ASN A CA 1
ATOM 3546 C C . ASN A 1 505 ? -16.088 -16.330 47.020 1.00 92.62 505 ASN A C 1
ATOM 3548 O O . ASN A 1 505 ? -15.681 -15.291 46.499 1.00 92.62 505 ASN A O 1
ATOM 3552 N N . VAL A 1 506 ? -17.376 -16.658 47.090 1.00 94.00 506 VAL A N 1
ATOM 3553 C CA . VAL A 1 506 ? -18.476 -15.839 46.580 1.00 94.00 506 VAL A CA 1
ATOM 3554 C C . VAL A 1 506 ? -19.414 -15.494 47.726 1.00 94.00 506 VAL A C 1
ATOM 3556 O O . VAL A 1 506 ? -19.854 -16.379 48.457 1.00 94.00 506 VAL A O 1
ATOM 3559 N N . THR A 1 507 ? -19.752 -14.214 47.844 1.00 94.06 507 THR A N 1
ATOM 3560 C CA . THR A 1 507 ? -20.781 -13.723 48.767 1.00 94.06 507 THR A CA 1
ATOM 3561 C C . THR A 1 507 ? -21.893 -13.098 47.943 1.00 94.06 507 THR A C 1
ATOM 3563 O O . THR A 1 507 ? -21.616 -12.227 47.127 1.00 94.06 507 THR A O 1
ATOM 3566 N N . ALA A 1 508 ? -23.146 -13.500 48.145 1.00 94.94 508 ALA A N 1
ATOM 3567 C CA . ALA A 1 508 ? -24.289 -12.894 47.464 1.00 94.94 508 ALA A CA 1
ATOM 3568 C C . ALA A 1 508 ? -25.383 -12.532 48.473 1.00 94.94 508 ALA A C 1
ATOM 3570 O O . ALA A 1 508 ? -25.752 -13.371 49.292 1.00 94.94 508 ALA A O 1
ATOM 3571 N N . THR A 1 509 ? -25.913 -11.304 48.418 1.00 96.25 509 THR A N 1
ATOM 3572 C CA . THR A 1 509 ? -27.063 -10.910 49.256 1.00 96.25 509 THR A CA 1
ATOM 3573 C C . THR A 1 509 ? -28.330 -11.637 48.819 1.00 96.25 509 THR A C 1
ATOM 3575 O O . THR A 1 509 ? -29.099 -12.105 49.654 1.00 96.25 509 THR A O 1
ATOM 3578 N N . THR A 1 510 ? -28.531 -11.758 47.508 1.00 96.00 510 THR A N 1
ATOM 3579 C CA . THR A 1 510 ? -29.595 -12.569 46.913 1.00 96.00 510 THR A CA 1
ATOM 3580 C C . THR A 1 510 ? -28.990 -13.527 45.893 1.00 96.00 510 THR A C 1
ATOM 3582 O O . THR A 1 510 ? -28.136 -13.138 45.095 1.00 96.00 510 THR A O 1
ATOM 3585 N N . MET A 1 511 ? -29.402 -14.794 45.933 1.00 95.56 511 MET A N 1
ATOM 3586 C CA . MET A 1 511 ? -28.918 -15.822 45.015 1.00 95.56 511 MET A CA 1
ATOM 3587 C C . MET A 1 511 ? -30.095 -16.605 44.444 1.00 95.56 511 MET A C 1
ATOM 3589 O O . MET A 1 511 ? -30.951 -17.068 45.194 1.00 95.56 511 MET A O 1
ATOM 3593 N N . THR A 1 512 ? -30.120 -16.753 43.122 1.00 95.44 512 THR A N 1
ATOM 3594 C CA . THR A 1 512 ? -31.076 -17.604 42.405 1.00 95.44 512 THR A CA 1
ATOM 3595 C C . THR A 1 512 ? -30.294 -18.638 41.606 1.00 95.44 512 THR A C 1
ATOM 3597 O O . THR A 1 512 ? -29.453 -18.280 40.783 1.00 95.44 512 THR A O 1
ATOM 3600 N N . LEU A 1 513 ? -30.554 -19.917 41.868 1.00 91.38 513 LEU A N 1
ATOM 3601 C CA . LEU A 1 513 ? -29.956 -21.042 41.154 1.00 91.38 513 LEU A CA 1
ATOM 3602 C C . LEU A 1 513 ? -31.075 -21.762 40.407 1.00 91.38 513 LEU A C 1
ATOM 3604 O O . LEU A 1 513 ? -32.068 -22.135 41.034 1.00 91.38 513 LEU A O 1
ATOM 3608 N N . THR A 1 514 ? -30.927 -21.917 39.093 1.00 86.38 514 THR A N 1
ATOM 3609 C CA . THR A 1 514 ? -31.924 -22.568 38.227 1.00 86.38 514 THR A CA 1
ATOM 3610 C C . THR A 1 514 ? -31.343 -23.749 37.480 1.00 86.38 514 THR A C 1
ATOM 3612 O O . THR A 1 514 ? -30.204 -23.609 36.967 1.00 86.38 514 THR A O 1
#

Sequence (514 aa):
MTLHVSTPKRAFRISALHSFRRASRFLLVLLSSFSLLTAHANDVTAIASGSWNAPATWVRTLPGTINVNSGTATVTATGVTFQGLVSVDDFIHLADGTLVGKVKLVNANNTLTLYANVSGNKTGAWGKEAVPLPGDDVFINKIFTVTVTADATAASLSVANGTNTSGFSLLEIGAFTLTVTGKVQVDAGSGMGRNSKIVFTGAGTLDVGGDLIVGSAGSSNSTATLDCGTLAANVKVKGNFGRTNTNGSFLPGTSSKVWFTGTAAQTINLLTNFTYADIRVANTGAVTLGAAVTSTNVKGNIEVTSGTLSTNNLNVALASGKNISVSSGATLDAGSSVITLSGAGAATINGTFKTSNVNGLFGSASTAFAASPAISLSGSTIEYSGTGQLVMVNSIAYNNLTFSGGSKNVGTASGQTLNIGGAWVINSAANLAVNNVIVNVSGNVSGTGALTVGTNLITATADWTQSGGISGSANMKFTSAAATSIPAATYSSLEANATKTLAGNVTATTMTLT

pLDDT: mean 90.25, std 14.28, range [31.09, 98.81]

Radius of gyration: 33.98 Å; chains: 1; bounding box: 71×79×110 Å

Secondary structure (DSSP, 8-state):
----------------SSSHHHHHHHHHHHSS------PPPPEEEE-SSEETT-GGGEEEEEEEEEEE-TT--EEEEES---BTTB-TTPEEEETT--EEEEEEEEEETTEEEESSPPSS-EEEEEEEE----TT-EEEE-SS-EEEE-S-EEESEEEEE--SSSSEEEEEEE-SSEEEESS-EEEE--SSTTEEEEEEESSS-EEEESS-EEE--SS-TT-EEEEE-TTS--EEEESS-EE-SSTTEEEE--TT-EEEEEESS-EEE--STTB-BSEEEEEEEEEEEESS-B-TTTB-S-EEEEEEEEE-TT--EEPPTT--EEE-TT-EEE-TT--EE--TT-EEEESSEEEE--TT-SBSSSSSSEET--EEE-TT-EEEE-STTEEE--SSSPBSEEEE-SS-EEE-SSTT-EEEESS-EEE-S-EE-TTTT-EEEE-S-EE-SS-EEE-SSEEEE-S-B---S-EEESEEEEE--TT--EE-S-EEEEEEE-S--EESS--EEEEEEE-

Foldseek 3Di:
DDDDDDDDDDDDDPPPPPPPVVVVVVVVVVVVPPPPPLPQAWAKEALAADELQWLNRIWTWDDFKWKAAAQFQKIFTDPFFCVPQDDAQWFKAAPNSHTQAGFHARPGRGMTGHPGGGHHIDMHTMTTRDRAAQRHAYELADQYEYEHPEAHHYQEYEFEPNDQDAHESEYEYEQEEYEHLEEYEFEQEDHARREYEYEYPYQYEYAHNEEYEFEYDYDPRGAGEYYDAQYQHEYEHAYEDYYPDPRGAYHEHQNYEYEHAEAEEYEDDQDPRQAYAEYEYHYQHEYEYPAAAECGRYVAEYEYAEHEYEPVQHEYEHDAQHEYEHAAHYEYEDEQYEYEYHNQYEYEALEEYEYQNQAEDDDDCRHNYHPDHHYHQVNYEYEHAHANHEHDFDDDAHAHYEYHHYEYEYYDAAPGEHHYQEEYEYAAAYEQAVHQYEYEHQYEYAHQHEYEHHCYEYEYAAAYHYHVYYDYAYHYAHAHLHHAEDEAHEYQEYEYEHDHDYPDHYHYVYYHYD